Protein 6RY0 (pdb70)

B-factor: mean 13.49, std 7.03, range [4.42, 47.03]

Secondary structure (DSSP, 8-state):
-----SSHHHHHHHHHHHHHHHHTT--TTSTTSPTT--S--GGGTS-S--HHHHHHHHHHHHHHHHHH---TTHHHHHHHHHHTSTTTTSS--GGGGGG-BHHHHHHHHHHHHHHHHTTPPPPPTTS--HHHHHHHHHHHHHSGGG--SGGGS---SBSSTTSTTTTEEEHHHHHHHHHHHHHHHHHH--HHHHHHHHHHHHHHHHTTSB-TTT--B--EEEGGGTT-S-B----HHHHHHHHHHHHHHHHHH--HHHHHHHHHHHHHHHHHHEETTEE--TTTTTSTT---TTGGGHHHHHHHHHHHHHHHSGGGHHHHHHHHHHHHHHHHHT--BTTTT-B--S-TTTTS---GGGGTS-SHHHHHHHHHHHHHTTGGGSPPPP-TTT------TTTT--TTSGGGG-

Sequence (410 aa):
QYYKKIDTKEEEILESARRTLAYDMMMLFYKGNQSGEIPGILPGPPTEHKGDYYWWEGGAMMGTYVDDYWHLTGDPSYNHVIMMEGMMLHQVGPNADYQPPNHTASLGNDDQGFWGMMSAMLAAENKFPNPPDDKPQWLALAQAVWTTQASPERHDGTCNGGLRWQIPPTNAGYNYKNTIANACFFDLLGARLARYTKNNNTYAEWAEEKIFDWLYAVGYIDHETWAVYDGGHVEHNCTDINRRAQFSYNAALLLHGAAFMWNYTEDQKWKKDRVDNLLTGILRDFFKDGVVFEIPCEGRQGACTADMLTFKGYYVHRWMAVVTQIIAPHTKDRILPVVLRTSAEAAVKQCVGPPTGRRCGFYWKSGKFVDPSVDHTSGAGEAMMSVLAAVSSSSLLIEYAEPPATNETGISRGDPNAGMRSRGAAQHF

Foldseek 3Di:
DPQDQPDPVSLLVRLVVLLVVLCVQADCVPPPHNAQDGQDDVVVPRFADDNLVSLVLLLLVLLLCQLRVDCPCLVSSLRRLQRQCDPQNASCNPVRQLQAWLLSSLSSLVSLLSCQQSLRDFDDPVGDTSLARNVQSLVLCVDVVQFDCQLHTAGFGHDDCPHPRSQKRWLSSLLSSLQSLLSNCQFAVDCVSVVSNVVSVVSQVVLCCQPPPQRQGFTTAGSVVSGVVTHRQGFLQSLLSNLLSLLSSCLSPVDVVSVVNNVRSLNNNCVPQQDVLAGHGVVALPDFQGDGPVSLQRLLSSQLSLLLSCVSVVVCVVVGLSSLVSRLVLQQQALQDPDVGRHTDRNSVVSYHDQCVSNPHNCSSRSSSNSSSSSSNSSVVGDHGHHNVPGDIDHDPCNNPDCPRPVVVD

InterPro domains:
  IPR005198 Glycoside hydrolase, family 76 [PF03663] (42-419)
  IPR008928 Six-hairpin glycosidase superfamily [SSF48208] (76-382)
  IPR014480 Mannan endo-1,6-alpha-mannosidase [PIRSF016302] (16-472)
  IPR014480 Mannan endo-1,6-alpha-mannosidase [PTHR12145] (13-472)

Structure (mmCIF, N/CA/C/O backbone):
data_6RY0
#
_entry.id   6RY0
#
_cell.length_a   83.319
_cell.length_b   54.989
_cell.length_c   80.416
_cell.angle_alpha   90.00
_cell.angle_beta   90.27
_cell.angle_gamma   90.00
#
_symmetry.space_group_name_H-M   'C 1 2 1'
#
loop_
_entity.id
_entity.type
_entity.pdbx_description
1 polymer 'Mannan endo-1,6-alpha-mannosidase'
2 non-polymer 'DIMETHYL SULFOXIDE'
3 non-polymer 'CALCIUM ION'
4 non-polymer 'TRIETHYLENE GLYCOL'
5 water water
#
loop_
_atom_site.group_PDB
_atom_site.id
_atom_site.type_symbol
_atom_site.label_atom_id
_atom_site.label_alt_id
_atom_site.label_comp_id
_atom_site.label_asym_id
_atom_site.label_entity_id
_atom_site.label_seq_id
_atom_site.pdbx_PDB_ins_code
_atom_site.Cartn_x
_atom_site.Cartn_y
_atom_site.Cartn_z
_atom_site.occupancy
_atom_site.B_iso_or_equiv
_atom_site.auth_seq_id
_atom_site.auth_comp_id
_atom_site.auth_asym_id
_atom_site.auth_atom_id
_atom_site.pdbx_PDB_model_num
ATOM 1 N N . GLN A 1 26 ? -8.828 8.786 40.502 1.00 22.00 32 GLN A N 1
ATOM 2 C CA . GLN A 1 26 ? -9.600 8.786 39.259 1.00 19.64 32 GLN A CA 1
ATOM 3 C C . GLN A 1 26 ? -8.967 9.775 38.277 1.00 17.34 32 GLN A C 1
ATOM 4 O O . GLN A 1 26 ? -8.402 10.788 38.684 1.00 19.32 32 GLN A O 1
ATOM 17 N N . TYR A 1 27 ? -9.040 9.466 36.990 1.00 14.30 33 TYR A N 1
ATOM 18 C CA . TYR A 1 27 ? -8.457 10.285 35.944 1.00 12.78 33 TYR A CA 1
ATOM 19 C C . TYR A 1 27 ? -9.481 11.291 35.406 1.00 12.11 33 TYR A C 1
ATOM 20 O O . TYR A 1 27 ? -9.237 12.496 35.353 1.00 15.23 33 TYR A O 1
ATOM 38 N N . TYR A 1 28 ? -10.633 10.797 34.983 1.00 10.94 34 TYR A N 1
ATOM 39 C CA . TYR A 1 28 ? -11.660 11.614 34.368 1.00 11.19 34 TYR A CA 1
ATOM 40 C C . TYR A 1 28 ? -12.480 12.372 35.398 1.00 13.11 34 TYR A C 1
ATOM 41 O O . TYR A 1 28 ? -12.801 11.821 36.451 1.00 16.87 34 TYR A O 1
ATOM 59 N N . LYS A 1 29 ? -12.797 13.615 35.075 1.00 11.19 35 LYS A N 1
ATOM 60 C CA A LYS A 1 29 ? -13.678 14.448 35.864 0.44 11.93 35 LYS A CA 1
ATOM 61 C CA B LYS A 1 29 ? -13.687 14.454 35.857 0.56 11.72 35 LYS A CA 1
ATOM 62 C C . LYS A 1 29 ? -14.999 14.621 35.111 1.00 11.08 35 LYS A C 1
ATOM 63 O O . LYS A 1 29 ? -15.013 14.812 33.891 1.00 11.35 35 LYS A O 1
ATOM 100 N N . ILE A 1 30 ? -16.104 14.596 35.848 1.00 11.22 36 ILE A N 1
ATOM 101 C CA . ILE A 1 30 ? -17.416 14.685 35.218 1.00 10.72 36 ILE A CA 1
ATOM 102 C C . ILE A 1 30 ? -18.373 15.565 36.035 1.00 12.34 36 ILE A C 1
ATOM 103 O O . ILE A 1 30 ? -19.586 15.320 36.059 1.00 12.68 36 ILE A O 1
ATOM 119 N N . ASP A 1 31 ? -17.866 16.600 36.706 1.00 13.37 37 ASP A N 1
ATOM 120 C CA . ASP A 1 31 ? -18.708 17.410 37.601 1.00 14.92 37 ASP A CA 1
ATOM 121 C C . ASP A 1 31 ? -19.133 18.738 37.024 1.00 16.22 37 ASP A C 1
ATOM 122 O O . ASP A 1 31 ? -19.759 19.544 37.708 1.00 18.58 37 ASP A O 1
ATOM 131 N N . THR A 1 32 ? -18.788 19.066 35.818 1.00 16.08 38 THR A N 1
ATOM 132 C CA . THR A 1 32 ? -19.400 20.199 35.162 1.00 16.87 38 THR A CA 1
ATOM 133 C C . THR A 1 32 ? -19.575 19.799 33.714 1.00 15.68 38 THR A C 1
ATOM 134 O O . THR A 1 32 ? -18.980 18.807 33.269 1.00 13.60 38 THR A O 1
ATOM 145 N N . LYS A 1 33 ? -20.330 20.609 32.975 1.00 15.48 39 LYS A N 1
ATOM 146 C CA . LYS A 1 33 ? -20.515 20.381 31.565 1.00 15.35 39 LYS A CA 1
ATOM 147 C C . LYS A 1 33 ? -19.184 20.363 30.876 1.00 14.46 39 LYS A C 1
ATOM 148 O O . LYS A 1 33 ? -18.908 19.474 30.080 1.00 13.75 39 LYS A O 1
ATOM 167 N N . GLU A 1 34 ? -18.327 21.318 31.177 1.00 15.29 40 GLU A N 1
ATOM 168 C CA A GLU A 1 34 ? -17.009 21.414 30.591 0.50 15.29 40 GLU A CA 1
ATOM 169 C CA B GLU A 1 34 ? -17.046 21.337 30.475 0.50 14.75 40 GLU A CA 1
ATOM 170 C C . GLU A 1 34 ? -16.147 20.174 30.878 1.00 13.45 40 GLU A C 1
ATOM 171 O O . GLU A 1 34 ? -15.422 19.660 30.040 1.00 12.98 40 GLU A O 1
ATOM 194 N N . GLU A 1 35 ? -16.189 19.702 32.123 1.00 11.56 41 GLU A N 1
ATOM 195 C CA . GLU A 1 35 ? -15.411 18.508 32.490 1.00 10.78 41 GLU A CA 1
ATOM 196 C C . GLU A 1 35 ? -15.929 17.295 31.725 1.00 9.65 41 GLU A C 1
ATOM 197 O O . GLU A 1 35 ? -15.161 16.474 31.255 1.00 9.69 41 GLU A O 1
ATOM 209 N N . ILE A 1 36 ? -17.244 17.147 31.653 1.00 9.46 42 ILE A N 1
ATOM 210 C CA . ILE A 1 36 ? -17.835 16.029 30.907 1.00 9.28 42 ILE A CA 1
ATOM 211 C C . ILE A 1 36 ? -17.430 16.097 29.453 1.00 8.75 42 ILE A C 1
ATOM 212 O O . ILE A 1 36 ? -17.072 15.078 28.850 1.00 8.71 42 IL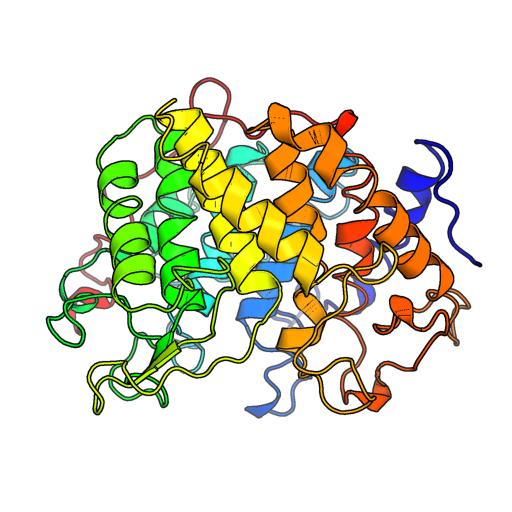E A O 1
ATOM 228 N N . LEU A 1 37 ? -17.482 17.280 28.845 1.00 9.48 43 LEU A N 1
ATOM 229 C CA . LEU A 1 37 ? -17.059 17.419 27.450 1.00 9.95 43 LEU A CA 1
ATOM 230 C C . LEU A 1 37 ? -15.625 17.010 27.251 1.00 9.25 43 LEU A C 1
ATOM 231 O O . LEU A 1 37 ? -15.317 16.318 26.282 1.00 9.54 43 LEU A O 1
ATOM 247 N N . GLU A 1 38 ? -14.743 17.434 28.158 0.90 8.91 44 GLU A N 1
ATOM 248 C CA . GLU A 1 38 ? -13.346 17.058 28.027 0.90 9.64 44 GLU A CA 1
ATOM 249 C C . GLU A 1 38 ? -13.150 15.560 28.208 0.90 9.17 44 GLU A C 1
ATOM 250 O O . GLU A 1 38 ? -12.395 14.932 27.458 0.90 9.16 44 GLU A O 1
ATOM 262 N N . SER A 1 39 ? -13.776 14.984 29.233 1.00 9.16 45 SER A N 1
ATOM 263 C CA . SER A 1 39 ? -13.669 13.545 29.433 1.00 8.40 45 SER A CA 1
ATOM 264 C C . SER A 1 39 ? -14.189 12.780 28.214 1.00 7.91 45 SER A C 1
ATOM 265 O O . SER A 1 39 ? -13.559 11.834 27.748 1.00 7.75 45 SER A O 1
ATOM 273 N N . ALA A 1 40 ? -15.341 13.194 27.696 1.00 7.89 46 ALA A N 1
ATOM 274 C CA . ALA A 1 40 ? -15.893 12.533 26.515 1.00 7.97 46 ALA A CA 1
ATOM 275 C C . ALA A 1 40 ? -14.960 12.652 25.320 1.00 7.71 46 ALA A C 1
ATOM 276 O O . ALA A 1 40 ? -14.813 11.689 24.566 1.00 7.84 46 ALA A O 1
ATOM 283 N N . ARG A 1 41 ? -14.326 13.805 25.134 1.00 8.48 47 ARG A N 1
ATOM 284 C CA A ARG A 1 41 ? -13.361 14.011 24.032 0.41 8.98 47 ARG A CA 1
ATOM 285 C CA B ARG A 1 41 ? -13.423 13.944 24.009 0.59 8.03 47 ARG A CA 1
ATOM 286 C C . ARG A 1 41 ? -12.233 13.005 24.134 1.00 7.92 47 ARG A C 1
ATOM 287 O O . ARG A 1 41 ? -11.808 12.392 23.146 1.00 8.32 47 ARG A O 1
ATOM 328 N N . THR A 1 42 ? -11.705 12.856 25.339 1.00 8.12 48 THR A N 1
ATOM 329 C CA . THR A 1 42 ? -10.584 11.942 25.533 1.00 8.29 48 THR A CA 1
ATOM 330 C C . THR A 1 42 ? -11.007 10.498 25.386 1.00 7.59 48 THR A C 1
ATOM 331 O O . THR A 1 42 ? -10.283 9.686 24.783 1.00 7.92 48 THR A O 1
ATOM 342 N N . LEU A 1 43 ? -12.195 10.166 25.877 1.00 7.23 49 LEU A N 1
ATOM 343 C CA . LEU A 1 43 ? -12.728 8.819 25.699 1.00 7.24 49 LEU A CA 1
ATOM 344 C C . LEU A 1 43 ? -12.978 8.535 24.213 1.00 7.09 49 LEU A C 1
ATOM 345 O O . LEU A 1 43 ? -12.785 7.394 23.742 1.00 7.36 49 LEU A O 1
ATOM 361 N N . ALA A 1 44 ? -13.406 9.535 23.453 1.00 7.21 50 ALA A N 1
ATOM 362 C CA . ALA A 1 44 ? -13.624 9.367 22.026 1.00 7.36 50 ALA A CA 1
ATOM 363 C C . ALA A 1 44 ? -12.295 9.085 21.321 1.00 7.16 50 ALA A C 1
ATOM 364 O O . ALA A 1 44 ? -12.233 8.295 20.373 1.00 7.59 50 ALA A O 1
ATOM 371 N N . TYR A 1 45 ? -11.234 9.752 21.751 1.00 7.57 51 TYR A N 1
ATOM 372 C CA . TYR A 1 45 ? -9.887 9.502 21.233 1.00 7.68 51 TYR A CA 1
ATOM 373 C C . TYR A 1 45 ? -9.455 8.072 21.551 1.00 7.09 51 TYR A C 1
ATOM 374 O O . TYR A 1 45 ? -8.996 7.355 20.666 1.00 7.70 51 TYR A O 1
ATOM 392 N N . ASP A 1 46 ? -9.563 7.653 22.809 1.00 7.38 52 ASP A N 1
ATOM 393 C CA . ASP A 1 46 ? -9.107 6.322 23.175 1.00 7.75 52 ASP A CA 1
ATOM 394 C C . ASP A 1 46 ? -9.893 5.235 22.478 1.00 7.64 52 ASP A C 1
ATOM 395 O O . ASP A 1 46 ? -9.314 4.223 22.095 1.00 8.60 52 ASP A O 1
ATOM 404 N N . MET A 1 47 ? -11.190 5.406 22.267 1.00 7.44 53 MET A N 1
ATOM 405 C CA A MET A 1 47 ? -11.953 4.407 21.537 0.81 7.98 53 MET A CA 1
ATOM 406 C CA B MET A 1 47 ? -11.948 4.392 21.537 0.19 7.79 53 MET A CA 1
ATOM 407 C C . MET A 1 47 ? -11.490 4.361 20.067 1.00 7.49 53 MET A C 1
ATOM 408 O O . MET A 1 47 ? -11.372 3.295 19.478 1.00 8.58 53 MET A O 1
ATOM 435 N N . MET A 1 48 ? -11.210 5.517 19.488 1.00 7.53 54 MET A N 1
ATOM 436 C CA . MET A 1 48 ? -10.836 5.574 18.084 1.00 8.01 54 MET A CA 1
ATOM 437 C C . MET A 1 48 ? -9.490 4.896 17.852 1.00 8.57 54 MET A C 1
ATOM 438 O O . MET A 1 48 ? -9.255 4.414 16.751 1.00 8.94 54 MET A O 1
ATOM 452 N N . LEU A 1 49 ? -8.618 4.812 18.863 1.00 8.50 55 LEU A N 1
ATOM 453 C CA . LEU A 1 49 ? -7.347 4.118 18.703 1.00 8.82 55 LEU A CA 1
ATOM 454 C C . LEU A 1 49 ? -7.551 2.644 18.309 1.00 9.66 55 LEU A C 1
ATOM 455 O O . LEU A 1 49 ? -6.671 2.036 17.696 1.00 11.37 55 LEU A O 1
ATOM 471 N N . PHE A 1 50 ? -8.680 2.034 18.695 1.00 8.87 56 PHE A N 1
ATOM 472 C CA . PHE A 1 50 ? -8.923 0.648 18.317 1.00 9.19 56 PHE A CA 1
ATOM 473 C C . PHE A 1 50 ? -9.226 0.486 16.831 1.00 9.28 56 PHE A C 1
ATOM 474 O O . PHE A 1 50 ? -9.102 -0.612 16.291 1.00 10.38 56 PHE A O 1
ATOM 491 N N . TYR A 1 51 ? -9.728 1.538 16.219 1.00 8.96 57 TYR A N 1
ATOM 492 C CA . TYR A 1 51 ? -10.285 1.517 14.877 1.00 9.68 57 TYR A CA 1
ATOM 493 C C . TYR A 1 51 ? -9.212 1.874 13.855 1.00 10.24 57 TYR A C 1
ATOM 494 O O . TYR A 1 51 ? -8.580 2.908 13.966 1.00 12.54 57 TYR A O 1
ATOM 512 N N . LYS A 1 52 ? -9.033 1.004 12.861 1.00 10.18 58 LYS A N 1
ATOM 513 C CA . LYS A 1 52 ? -8.032 1.179 11.824 1.00 11.88 58 LYS A CA 1
ATOM 514 C C . LYS A 1 52 ? -8.656 1.404 10.457 1.00 10.95 58 LYS A C 1
ATOM 515 O O . LYS A 1 52 ? -7.925 1.549 9.480 1.00 11.96 58 LYS A O 1
ATOM 534 N N . GLY A 1 53 ? -9.979 1.432 10.356 1.00 10.56 59 GLY A N 1
ATOM 535 C CA . GLY A 1 53 ? -10.626 1.356 9.061 1.00 11.36 59 GLY A CA 1
ATOM 536 C C . GLY A 1 53 ? -10.452 2.507 8.142 1.00 12.73 59 GLY A C 1
ATOM 537 O O . GLY A 1 53 ? -10.736 2.393 6.947 1.00 14.49 59 GLY A O 1
ATOM 541 N N . ASN A 1 54 ? -10.044 3.638 8.677 1.00 13.85 60 ASN A N 1
ATOM 542 C CA . ASN A 1 54 ? -9.770 4.818 7.869 1.00 16.02 60 ASN A CA 1
ATOM 543 C C . ASN A 1 54 ? -8.353 4.861 7.344 1.00 17.34 60 ASN A C 1
ATOM 544 O O . ASN A 1 54 ? -8.014 5.796 6.633 1.00 19.62 60 ASN A O 1
ATOM 555 N N . GLN A 1 55 ? -7.520 3.887 7.711 1.00 17.40 61 GLN A N 1
ATOM 556 C CA . GLN A 1 55 ? -6.130 3.876 7.274 1.00 19.32 61 GLN A CA 1
ATOM 557 C C . GLN A 1 55 ? -5.990 3.152 5.955 1.00 20.89 61 GLN A C 1
ATOM 558 O O . GLN A 1 55 ? -6.783 2.280 5.612 1.00 20.60 61 GLN A O 1
ATOM 572 N N . SER A 1 56 ? -4.951 3.528 5.221 0.84 23.06 62 SER A N 1
ATOM 573 C CA . SER A 1 56 ? -4.726 2.976 3.901 0.84 25.45 62 SER A CA 1
ATOM 574 C C . SER A 1 56 ? -4.654 1.461 3.995 0.84 25.32 62 SER A C 1
ATOM 575 O O . SER A 1 56 ? -4.027 0.908 4.887 0.84 25.59 62 SER A O 1
ATOM 583 N N . GLY A 1 57 ? -5.363 0.793 3.099 1.00 25.75 63 GLY A N 1
ATOM 584 C CA . GLY A 1 57 ? -5.341 -0.654 3.058 1.00 25.21 63 GLY A CA 1
ATOM 585 C C . GLY A 1 57 ? -6.312 -1.362 3.991 1.00 23.60 63 GLY A C 1
ATOM 586 O O . GLY A 1 57 ? -6.444 -2.576 3.900 1.00 24.96 63 GLY A O 1
ATOM 590 N N . GLU A 1 58 ? -7.007 -0.624 4.854 1.00 19.73 64 GLU A N 1
ATOM 591 C CA . GLU A 1 58 ? -7.934 -1.231 5.806 1.00 16.88 64 GLU A CA 1
ATOM 592 C C . GLU A 1 58 ? -9.374 -1.035 5.334 1.00 15.70 64 GLU A C 1
ATOM 593 O O . GLU A 1 58 ? -9.632 -0.304 4.385 1.00 17.64 64 GLU A O 1
ATOM 605 N N . ILE A 1 59 ? -10.304 -1.692 6.013 1.00 14.15 65 ILE A N 1
ATOM 606 C CA . ILE A 1 59 ? -11.700 -1.692 5.631 1.00 13.10 65 ILE A CA 1
ATOM 607 C C . ILE A 1 59 ? -12.514 -0.738 6.509 1.00 11.24 65 ILE A C 1
ATOM 608 O O . ILE A 1 59 ? -12.637 -0.944 7.706 1.00 11.34 65 ILE A O 1
ATOM 624 N N . PRO A 1 60 ? -13.091 0.304 5.914 1.00 10.62 66 PRO A N 1
ATOM 625 C CA . PRO A 1 60 ? -13.903 1.194 6.741 1.00 9.85 66 PRO A CA 1
ATOM 626 C C . PRO A 1 60 ? -15.114 0.512 7.349 1.00 9.29 66 PRO A C 1
ATOM 627 O O . PRO A 1 60 ? -15.762 -0.309 6.714 1.00 10.06 66 PRO A O 1
ATOM 638 N N . GLY A 1 61 ? -15.439 0.929 8.560 1.00 8.47 67 GLY A N 1
ATOM 639 C CA . GLY A 1 61 ? -16.677 0.556 9.203 1.00 8.59 67 GLY A CA 1
ATOM 640 C C . GLY A 1 61 ? -16.593 -0.622 10.151 1.00 8.83 67 GLY A C 1
ATOM 641 O O . GLY A 1 61 ? -17.582 -0.907 10.812 1.00 10.87 67 GLY A O 1
ATOM 645 N N . ILE A 1 62 ? -15.458 -1.304 10.219 1.00 8.82 68 ILE A N 1
ATOM 646 C CA . ILE A 1 62 ? -15.304 -2.416 11.130 1.00 8.89 68 ILE A CA 1
ATOM 647 C C . ILE A 1 62 ? -14.161 -2.186 12.092 1.00 9.28 68 ILE A C 1
ATOM 648 O O . ILE A 1 62 ? -13.176 -1.509 11.780 1.00 11.85 68 ILE A O 1
ATOM 664 N N . LEU A 1 63 ? -14.321 -2.757 13.272 1.00 9.08 69 LEU A N 1
ATOM 665 C CA . LEU A 1 63 ? -13.236 -2.916 14.223 1.00 8.98 69 LEU A CA 1
ATOM 666 C C . LEU A 1 63 ? -12.409 -4.141 13.804 1.00 9.30 69 LEU A C 1
ATOM 667 O O . LEU A 1 63 ? -12.8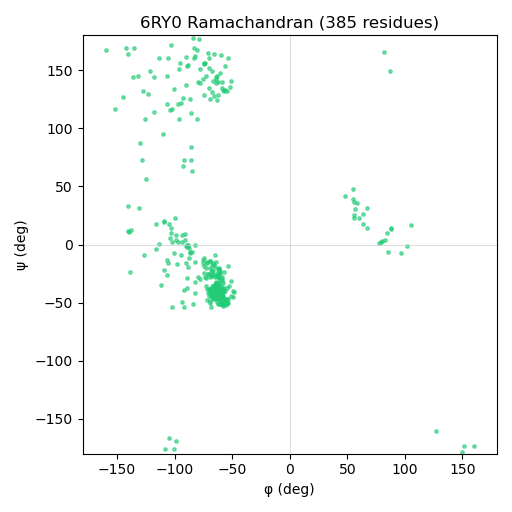25 -4.935 12.970 1.00 10.56 69 LEU A O 1
ATOM 683 N N . PRO A 1 64 ? -11.225 -4.322 14.388 1.00 10.08 70 PRO A N 1
ATOM 684 C CA . PRO A 1 64 ? -10.400 -5.460 13.995 1.00 10.60 70 PRO A CA 1
ATOM 685 C C . PRO A 1 64 ? -11.128 -6.799 14.191 1.00 10.38 70 PRO A C 1
ATOM 686 O O . PRO A 1 64 ? -11.686 -7.064 15.265 1.00 10.15 70 PRO A O 1
ATOM 697 N N . GLY A 1 65 ? -11.061 -7.648 13.172 1.00 10.90 71 GLY A N 1
ATOM 698 C CA . GLY A 1 65 ? -11.770 -8.897 13.210 1.00 11.61 71 GLY A CA 1
ATOM 699 C C . GLY A 1 65 ? -12.131 -9.331 11.822 1.00 12.11 71 GLY A C 1
ATOM 700 O O . GLY A 1 65 ? -11.746 -8.684 10.853 1.00 13.73 71 GLY A O 1
ATOM 704 N N . PRO A 1 66 ? -12.908 -10.401 11.710 1.00 12.04 72 PRO A N 1
ATOM 705 C CA . PRO A 1 66 ? -13.513 -11.157 12.813 1.00 12.29 72 PRO A CA 1
ATOM 706 C C . PRO A 1 66 ? -12.545 -12.159 13.437 1.00 12.27 72 PRO A C 1
ATOM 707 O O . PRO A 1 66 ? -11.543 -12.545 12.817 1.00 12.70 72 PRO A O 1
ATOM 718 N N . PRO A 1 67 ? -12.867 -12.610 14.656 1.00 12.23 73 PRO A N 1
ATOM 719 C CA . PRO A 1 67 ? -11.948 -13.544 15.321 1.00 13.82 73 PRO A CA 1
ATOM 720 C C . PRO A 1 67 ? -11.864 -14.897 14.634 1.00 15.18 73 PRO A C 1
ATOM 721 O O . PRO A 1 67 ? -10.856 -15.587 14.772 1.00 16.00 73 PRO A O 1
ATOM 732 N N . THR A 1 68 ? -12.878 -15.243 13.853 1.00 16.25 74 THR A N 1
ATOM 733 C CA . THR A 1 68 ? -12.874 -16.451 13.041 1.00 18.17 74 THR A CA 1
ATOM 734 C C . THR A 1 68 ? -11.762 -16.452 12.006 1.00 17.92 74 THR A C 1
ATOM 735 O O . THR A 1 68 ? -11.325 -17.523 11.591 1.00 19.89 74 THR A O 1
ATOM 746 N N . GLU A 1 69 ? -11.297 -15.274 11.605 1.00 16.35 75 GLU A N 1
ATOM 747 C CA . GLU A 1 69 ? -10.190 -15.127 10.664 1.00 15.53 75 GLU A CA 1
ATOM 748 C C . GLU A 1 69 ? -8.889 -14.715 11.368 1.00 14.92 75 GLU A C 1
ATOM 749 O O . GLU A 1 69 ? -7.883 -14.409 10.726 1.00 15.94 75 GLU A O 1
ATOM 761 N N . HIS A 1 70 ? -8.917 -14.669 12.700 1.00 13.97 76 HIS A N 1
ATOM 762 C CA . HIS A 1 70 ? -7.732 -14.244 13.466 1.00 13.82 76 HIS A CA 1
ATOM 763 C C . HIS A 1 70 ? -7.219 -12.872 13.068 1.00 14.39 76 HIS A C 1
ATOM 764 O O . HIS A 1 70 ? -6.022 -12.596 13.123 1.00 16.16 76 HIS A O 1
ATOM 778 N N . LYS A 1 71 ? -8.168 -11.991 12.751 0.87 12.56 77 LYS A N 1
ATOM 779 C CA . LYS A 1 71 ? -7.862 -10.615 12.390 0.87 13.76 77 LYS A CA 1
ATOM 780 C C . LYS A 1 71 ? -8.084 -9.657 13.540 0.87 13.37 77 LYS A C 1
ATOM 781 O O . LYS A 1 71 ? -7.769 -8.470 13.398 0.87 15.45 77 LYS A O 1
ATOM 800 N N . GLY A 1 72 ? -8.658 -10.146 14.645 1.00 13.27 78 GLY A N 1
ATOM 801 C CA . GLY A 1 72 ? -8.995 -9.304 15.768 1.00 12.39 78 GLY A CA 1
ATOM 802 C C . GLY A 1 72 ? -10.205 -9.859 16.483 1.00 11.38 78 GLY A C 1
ATOM 803 O O . GLY A 1 72 ? -10.739 -10.898 16.119 1.00 12.68 78 GLY A O 1
ATOM 807 N N . ASP A 1 73 ? -10.637 -9.167 17.514 1.00 9.94 79 ASP A N 1
ATOM 808 C CA . ASP A 1 73 ? -11.592 -9.714 18.481 1.00 9.65 79 ASP A CA 1
ATOM 809 C C . ASP A 1 73 ? -13.053 -9.522 18.118 1.00 9.30 79 ASP A C 1
ATOM 810 O O . ASP A 1 73 ? -13.919 -10.101 18.777 1.00 11.04 79 ASP A O 1
ATOM 819 N N . TYR A 1 74 ? -13.359 -8.696 17.121 1.00 8.95 80 TYR A N 1
ATOM 820 C CA . TYR A 1 74 ? -14.696 -8.117 16.990 1.00 8.52 80 TYR A CA 1
ATOM 821 C C . TYR A 1 74 ? -15.390 -8.506 15.733 1.00 8.23 80 TYR A C 1
ATOM 822 O O . TYR A 1 74 ? -14.771 -8.633 14.671 1.00 9.43 80 TYR A O 1
ATOM 840 N N . TYR A 1 75 ? -16.695 -8.682 15.826 1.00 8.60 81 TYR A N 1
ATOM 841 C CA . TYR A 1 75 ? -17.542 -8.999 14.679 1.00 9.30 81 TYR A CA 1
ATOM 842 C C . TYR A 1 75 ? -18.089 -7.735 14.004 1.00 8.39 81 TYR A C 1
ATOM 843 O O . TYR A 1 75 ? -18.144 -6.660 14.623 1.00 8.01 81 TYR A O 1
ATOM 861 N N . TRP A 1 76 ? -18.527 -7.893 12.765 1.00 8.78 82 TRP A N 1
ATOM 862 C CA . TRP A 1 76 ? -19.030 -6.812 11.910 1.00 8.48 82 TRP A CA 1
ATOM 863 C C . TRP A 1 76 ? -20.057 -5.928 12.589 1.00 7.60 82 TRP A C 1
ATOM 864 O O . TRP A 1 76 ? -19.991 -4.695 12.478 1.00 8.69 82 TRP A O 1
ATOM 885 N N . TRP A 1 77 ? -21.029 -6.506 13.292 1.00 7.58 83 TRP A N 1
ATOM 886 C CA . TRP A 1 77 ? -22.073 -5.678 13.866 1.00 7.63 83 TRP A CA 1
ATOM 887 C C . TRP A 1 77 ? -21.518 -4.691 14.871 1.00 7.70 83 TRP A C 1
ATOM 888 O O . TRP A 1 77 ? -22.119 -3.624 15.068 1.00 8.21 83 TRP A O 1
ATOM 909 N N . GLU A 1 78 ? -20.401 -5.019 15.529 1.00 7.21 84 GLU A N 1
ATOM 910 C CA . GLU A 1 78 ? -19.846 -4.118 16.542 1.00 7.16 84 GLU A CA 1
ATOM 911 C C . GLU A 1 78 ? -19.252 -2.870 15.893 1.00 6.78 84 GLU A C 1
ATOM 912 O O . GLU A 1 78 ? -19.187 -1.822 16.514 1.00 7.50 84 GLU A O 1
ATOM 924 N N . GLY A 1 79 ? -18.843 -2.990 14.631 1.00 7.17 85 GLY A N 1
ATOM 925 C CA . GLY A 1 79 ? -18.494 -1.807 13.883 1.00 7.92 85 GLY A CA 1
ATOM 926 C C . GLY A 1 79 ? -19.691 -0.889 13.721 1.00 7.11 85 GLY A C 1
ATOM 927 O O . GLY A 1 79 ? -19.590 0.327 13.880 1.00 7.68 85 GLY A O 1
ATOM 931 N N . GLY A 1 80 ? -20.845 -1.464 13.408 1.00 7.19 86 GLY A N 1
ATOM 932 C CA . GLY A 1 80 ? -22.057 -0.684 13.307 1.00 7.87 86 GLY A CA 1
ATOM 933 C C . GLY A 1 80 ? -22.438 -0.019 14.621 1.00 7.14 86 GLY A C 1
ATOM 934 O O . GLY A 1 80 ? -22.879 1.142 14.661 1.00 7.69 86 GLY A O 1
ATOM 938 N N . ALA A 1 81 ? -22.266 -0.742 15.719 1.00 6.82 87 ALA A N 1
ATOM 939 C CA . ALA A 1 81 ? -22.486 -0.171 17.036 1.00 7.56 87 ALA A CA 1
ATOM 940 C C . ALA A 1 81 ? -21.536 0.984 17.296 1.00 6.93 87 ALA A C 1
ATOM 941 O O . ALA A 1 81 ? -21.949 2.026 17.855 1.00 7.26 87 ALA A O 1
ATOM 948 N N . MET A 1 82 ? -20.279 0.835 16.933 1.00 7.04 88 MET A N 1
ATOM 949 C CA . MET A 1 82 ? -19.319 1.933 17.077 1.00 6.75 88 MET A CA 1
ATOM 950 C C . MET A 1 82 ? -19.767 3.147 16.275 1.00 6.64 88 MET A C 1
ATOM 951 O O . MET A 1 82 ? -19.719 4.278 16.766 1.00 6.54 88 MET A O 1
ATOM 965 N N . MET A 1 83 ? -20.184 2.948 15.022 1.00 6.68 89 MET A N 1
ATOM 966 C CA . MET A 1 83 ? -20.598 4.081 14.215 1.00 6.70 89 MET A CA 1
ATOM 967 C C . MET A 1 83 ? -21.696 4.847 14.922 1.00 6.70 89 MET A C 1
ATOM 968 O O . MET A 1 83 ? -21.672 6.069 15.023 1.00 7.04 89 MET A O 1
ATOM 982 N N . GLY A 1 84 ? -22.713 4.130 15.395 1.00 6.55 90 GLY A N 1
ATOM 983 C CA . GLY A 1 84 ? -23.808 4.801 16.069 1.00 6.93 90 GLY A CA 1
ATOM 984 C C . GLY A 1 84 ? -23.366 5.523 17.333 1.00 6.40 90 GLY A C 1
ATOM 985 O O . GLY A 1 84 ? -23.842 6.614 17.642 1.00 6.64 90 GLY A O 1
ATOM 989 N N . THR A 1 85 ? -22.439 4.928 18.074 1.00 6.44 91 THR A N 1
ATOM 990 C CA . THR A 1 85 ? -21.904 5.575 19.270 1.00 6.41 91 THR A CA 1
ATOM 991 C C . THR A 1 85 ? -21.320 6.952 18.933 1.00 6.54 91 THR A C 1
ATOM 992 O O . THR A 1 85 ? -21.503 7.913 19.681 1.00 6.63 91 THR A O 1
ATOM 1003 N N . TYR A 1 86 ? -20.628 7.058 17.794 1.00 6.39 92 TYR A N 1
ATOM 1004 C CA . TYR A 1 86 ? -20.042 8.301 17.379 1.00 6.40 92 TYR A CA 1
ATOM 1005 C C . TYR A 1 86 ? -21.033 9.294 16.768 1.00 6.60 92 TYR A C 1
ATOM 1006 O O . TYR A 1 86 ? -20.841 10.504 16.892 1.00 6.93 92 TYR A O 1
ATOM 1024 N N . VAL A 1 87 ? -22.081 8.804 16.130 1.00 6.49 93 VAL A N 1
ATOM 1025 C CA . VAL A 1 87 ? -23.178 9.686 15.735 1.00 7.01 93 VAL A CA 1
ATOM 1026 C C . VAL A 1 87 ? -23.791 10.342 16.971 1.00 6.91 93 VAL A C 1
ATOM 1027 O O . VAL A 1 87 ? -24.049 11.554 17.002 1.00 7.69 93 VAL A O 1
ATOM 1040 N N . ASP A 1 88 ? -24.003 9.544 18.017 1.00 6.76 94 ASP A N 1
ATOM 1041 C CA A ASP A 1 88 ? -24.483 10.084 19.294 0.66 6.68 94 ASP A CA 1
ATOM 1042 C CA B ASP A 1 88 ? -24.486 10.096 19.271 0.34 6.84 94 ASP A CA 1
ATOM 1043 C C . ASP A 1 88 ? -23.455 11.025 19.930 1.00 6.94 94 ASP A C 1
ATOM 1044 O O . ASP A 1 88 ? -23.825 12.074 20.452 1.00 7.40 94 ASP A O 1
ATOM 1061 N N . TYR A 1 89 ? -22.181 10.649 19.905 1.00 6.84 95 TYR A N 1
ATOM 1062 C CA . TYR A 1 89 ? -21.126 11.495 20.483 1.00 7.34 95 TYR A CA 1
ATOM 1063 C C . TYR A 1 89 ? -21.182 12.903 19.910 1.00 7.76 95 TYR A C 1
ATOM 1064 O O . TYR A 1 89 ? -21.165 13.890 20.663 1.00 8.23 95 TYR A O 1
ATOM 1082 N N . TRP A 1 90 ? -21.236 13.025 18.587 1.00 7.78 96 TRP A N 1
ATOM 1083 C CA . TRP A 1 90 ? -21.306 14.341 17.976 1.00 8.58 96 TRP A CA 1
ATOM 1084 C C . TRP A 1 90 ? -22.586 15.069 18.377 1.00 7.97 96 TRP A C 1
ATOM 1085 O O . TRP A 1 90 ? -22.566 16.267 18.658 1.00 8.99 96 TRP A O 1
ATOM 1106 N N . HIS A 1 91 ? -23.713 14.364 18.368 1.00 7.75 97 HIS A N 1
ATOM 1107 C CA . HIS A 1 91 ? -24.987 14.949 18.754 1.00 7.90 97 HIS A CA 1
ATOM 1108 C C . HIS A 1 91 ? -24.960 15.520 20.172 1.00 8.11 97 HIS A C 1
ATOM 1109 O O . HIS A 1 91 ? -25.584 16.531 20.454 1.00 9.20 97 HIS A O 1
ATOM 1123 N N . LEU A 1 92 ? -24.311 14.799 21.083 1.00 8.04 98 LEU A N 1
ATOM 1124 C CA . LEU A 1 92 ? -24.301 15.119 22.503 1.00 8.14 98 LEU A CA 1
ATOM 1125 C C . LEU A 1 92 ? -23.273 16.189 22.852 1.00 9.09 98 LEU A C 1
ATOM 1126 O O . LEU A 1 92 ? -23.452 16.951 23.788 1.00 10.16 98 LEU A O 1
ATOM 1142 N N . THR A 1 93 ? -22.147 16.218 22.129 1.00 9.34 99 THR A N 1
ATOM 1143 C CA . THR A 1 93 ? -21.028 17.086 22.473 1.00 9.89 99 THR A CA 1
ATOM 1144 C C . THR A 1 93 ? -20.806 18.259 21.528 1.00 10.97 99 THR A C 1
ATOM 1145 O O . THR A 1 93 ? -20.183 19.227 21.909 1.00 12.54 99 THR A O 1
ATOM 1156 N N . GLY A 1 94 ? -21.299 18.157 20.304 1.00 10.85 100 GLY A N 1
ATOM 1157 C CA . GLY A 1 94 ? -21.005 19.128 19.286 1.00 11.59 100 GLY A CA 1
ATOM 1158 C C . GLY A 1 94 ? -19.654 18.982 18.619 1.00 12.28 100 GLY A C 1
ATOM 1159 O O . GLY A 1 94 ? -19.309 19.786 17.776 1.00 14.77 100 GLY A O 1
ATOM 1163 N N . ASP A 1 95 ? -18.893 17.969 18.992 1.00 11.09 101 ASP A N 1
ATOM 1164 C CA . ASP A 1 95 ? -17.555 17.760 18.428 1.00 11.01 101 ASP A CA 1
ATOM 1165 C C . ASP A 1 95 ? -17.678 16.962 17.137 1.00 10.83 101 ASP A C 1
ATOM 1166 O O . ASP A 1 95 ? -18.035 15.785 17.210 1.00 10.28 101 ASP A O 1
ATOM 1175 N N . PRO A 1 96 ? -17.361 17.571 15.974 1.00 10.95 102 PRO A N 1
ATOM 1176 C CA . PRO A 1 96 ? -17.526 16.884 14.685 1.00 11.88 102 PRO A CA 1
ATOM 1177 C C . PRO A 1 96 ? -16.250 16.191 14.219 1.00 11.32 102 PRO A C 1
ATOM 1178 O O . PRO A 1 96 ? -16.215 15.764 13.081 1.00 12.13 102 PRO A O 1
ATOM 1189 N N . SER A 1 97 ? -15.219 16.127 15.070 1.00 11.30 103 SER A N 1
ATOM 1190 C CA . SER A 1 97 ? -13.900 15.641 14.654 1.00 12.22 103 SER A CA 1
ATOM 1191 C C . SER A 1 97 ? -13.902 14.324 13.904 1.00 11.96 103 SER A C 1
ATOM 1192 O O . SER A 1 97 ? -13.109 14.132 12.987 1.00 13.63 103 SER A O 1
ATOM 1200 N N . TYR A 1 98 ? -14.741 13.381 14.330 1.00 10.14 104 TYR A N 1
ATOM 1201 C CA . TYR A 1 98 ? -14.769 12.047 13.749 1.00 10.15 104 TYR A CA 1
ATOM 1202 C C . TYR A 1 98 ? -15.853 11.856 12.698 1.00 9.95 104 TYR A C 1
ATOM 1203 O O . TYR A 1 98 ? -15.980 10.760 12.161 1.00 10.27 104 TYR A O 1
ATOM 1221 N N . ASN A 1 99 ? -16.616 12.895 12.387 1.00 9.83 105 ASN A N 1
ATOM 1222 C CA . ASN A 1 99 ? -17.771 12.717 11.504 1.00 9.96 105 ASN A CA 1
ATOM 1223 C C . ASN A 1 99 ? -17.398 12.147 10.135 1.00 10.24 105 ASN A C 1
ATOM 1224 O O . ASN A 1 99 ? -18.115 11.297 9.605 1.00 10.91 105 ASN A O 1
ATOM 1235 N N . HIS A 1 100 ? -16.294 12.587 9.551 0.89 10.39 106 HIS A N 1
ATOM 1236 C CA . HIS A 1 100 ? -15.899 12.086 8.232 0.89 10.86 106 HIS A CA 1
ATOM 1237 C C . HIS A 1 100 ? -15.578 10.602 8.271 0.89 10.07 106 HIS A C 1
ATOM 1238 O O . HIS A 1 100 ? -15.956 9.840 7.378 0.89 11.47 106 HIS A O 1
ATOM 1252 N N . VAL A 1 101 ? -14.860 10.193 9.307 1.00 10.70 107 VAL A N 1
ATOM 1253 C CA . VAL A 1 101 ? -14.490 8.796 9.472 1.00 11.19 107 VAL A CA 1
ATOM 1254 C C . VAL A 1 101 ? -15.734 7.916 9.624 1.00 9.02 107 VAL A C 1
ATOM 1255 O O . VAL A 1 101 ? -15.825 6.817 9.069 1.00 8.99 107 VAL A O 1
ATOM 1268 N N . ILE A 1 102 ? -16.696 8.411 10.389 1.00 8.67 108 ILE A N 1
ATOM 1269 C CA . ILE A 1 102 ? -17.918 7.679 10.654 1.00 8.44 108 ILE A CA 1
ATOM 1270 C C . ILE A 1 102 ? -18.797 7.609 9.411 1.00 8.54 108 ILE A C 1
ATOM 1271 O O . ILE A 1 102 ? -19.338 6.546 9.102 1.00 8.91 108 ILE A O 1
ATOM 1287 N N . MET A 1 103 ? -18.913 8.705 8.677 1.00 8.94 109 MET A N 1
ATOM 1288 C CA A MET A 1 103 ? -19.684 8.651 7.444 0.78 9.84 109 MET A CA 1
ATOM 1289 C CA B MET A 1 103 ? -19.598 8.739 7.387 0.22 9.80 109 MET A CA 1
ATOM 1290 C C . MET A 1 103 ? -19.057 7.623 6.507 1.00 9.64 109 MET A C 1
ATOM 1291 O O . MET A 1 103 ? -19.792 6.819 5.905 1.00 10.11 109 MET A O 1
ATOM 1318 N N . GLU A 1 104 ? -17.737 7.628 6.365 1.00 9.47 110 GLU A N 1
ATOM 1319 C CA . GLU A 1 104 ? -17.061 6.672 5.488 1.00 9.68 110 GLU A CA 1
ATOM 1320 C C . GLU A 1 104 ? -17.352 5.234 5.910 1.00 8.61 110 GLU A C 1
ATOM 1321 O O . GLU A 1 104 ? -17.641 4.362 5.074 1.00 9.11 110 GLU A O 1
ATOM 1333 N N . GLY A 1 105 ? -17.259 4.962 7.200 1.00 8.24 111 GLY A N 1
ATOM 1334 C CA . GLY A 1 105 ? -17.495 3.634 7.707 1.00 8.26 111 GLY A CA 1
ATOM 1335 C C . GLY A 1 105 ? -18.931 3.169 7.488 1.00 7.89 111 GLY A C 1
ATOM 1336 O O . GLY A 1 105 ? -19.175 2.036 7.046 1.00 8.71 111 GLY A O 1
ATOM 1340 N N . MET A 1 106 ? -19.894 4.040 7.805 1.00 7.78 112 MET A N 1
ATOM 1341 C CA A MET A 1 106 ? -21.306 3.738 7.570 0.41 7.85 112 MET A CA 1
ATOM 1342 C CA B MET A 1 106 ? -21.299 3.686 7.582 0.59 7.54 112 MET A CA 1
ATOM 1343 C C . MET A 1 106 ? -21.576 3.421 6.110 1.00 8.17 112 MET A C 1
ATOM 1344 O O . MET A 1 106 ? -22.323 2.498 5.796 1.00 8.83 112 MET A O 1
ATOM 1371 N N . LEU A 1 107 ? -21.041 4.239 5.210 1.00 8.17 113 LEU A N 1
ATOM 1372 C CA . LEU A 1 107 ? -21.342 4.064 3.798 1.00 8.57 113 LEU A CA 1
ATOM 1373 C C . LEU A 1 107 ? -20.657 2.843 3.224 1.00 8.72 113 LEU A C 1
ATOM 1374 O O . LEU A 1 107 ? -21.156 2.245 2.266 1.00 9.21 113 LEU A O 1
ATOM 1390 N N . HIS A 1 108 ? -19.506 2.449 3.755 1.00 8.26 114 HIS A N 1
ATOM 1391 C CA . HIS A 1 108 ? -18.771 1.345 3.161 1.00 8.69 114 HIS A CA 1
ATOM 1392 C C . HIS A 1 108 ? -19.494 0.026 3.317 1.00 8.73 114 HIS A C 1
ATOM 1393 O O . HIS A 1 108 ? -19.311 -0.871 2.506 1.00 10.00 114 HIS A O 1
ATOM 1407 N N . GLN A 1 109 ? -20.317 -0.098 4.362 1.00 7.82 115 GLN A N 1
ATOM 1408 C CA . GLN A 1 109 ? -20.887 -1.384 4.770 1.00 7.63 115 GLN A CA 1
ATOM 1409 C C . GLN A 1 109 ? -22.330 -1.604 4.272 1.00 7.75 115 GLN A C 1
ATOM 1410 O O . GLN A 1 109 ? -22.945 -2.595 4.658 1.00 8.11 115 GLN A O 1
ATOM 1424 N N . VAL A 1 110 ? -22.843 -0.722 3.399 1.00 7.57 116 VAL A N 1
ATOM 1425 C CA . VAL A 1 110 ? -24.259 -0.767 3.046 1.00 7.84 116 VAL A CA 1
ATOM 1426 C C . VAL A 1 110 ? -24.636 -1.917 2.121 1.00 7.93 116 VAL A C 1
ATOM 1427 O O . VAL A 1 110 ? -25.803 -2.266 2.032 1.00 7.50 116 VAL A O 1
ATOM 1440 N N . GLY A 1 111 ? -23.676 -2.516 1.427 1.00 8.48 117 GLY A N 1
ATOM 1441 C CA . GLY A 1 111 ? -23.969 -3.578 0.482 1.00 9.41 117 GLY A CA 1
ATOM 1442 C C . GLY A 1 111 ? -24.428 -3.033 -0.862 1.00 10.29 117 GLY A C 1
ATOM 1443 O O . GLY A 1 111 ? -24.819 -1.881 -0.987 1.00 9.71 117 GLY A O 1
ATOM 1447 N N . PRO A 1 112 ? -24.436 -3.887 -1.878 1.00 11.70 118 PRO A N 1
ATOM 1448 C CA . PRO A 1 112 ? -24.811 -3.463 -3.226 1.00 12.53 118 PRO A CA 1
ATOM 1449 C C . PRO A 1 112 ? -26.254 -2.962 -3.302 1.00 11.57 118 PRO A C 1
ATOM 1450 O O . PRO A 1 112 ? -26.576 -2.187 -4.202 1.00 13.22 118 PRO A O 1
ATOM 1461 N N . ASN A 1 113 ? -27.115 -3.445 -2.425 1.00 9.63 119 ASN A N 1
ATOM 1462 C CA . ASN A 1 113 ? -28.518 -3.076 -2.446 1.00 9.48 119 ASN A CA 1
ATOM 1463 C C . ASN A 1 113 ? -28.879 -2.067 -1.375 1.00 8.24 119 ASN A C 1
ATOM 1464 O O . ASN A 1 113 ? -30.057 -1.832 -1.115 1.00 9.01 119 ASN A O 1
ATOM 1475 N N . ALA A 1 114 ? -27.890 -1.437 -0.758 1.00 7.98 120 ALA A N 1
ATOM 1476 C CA . ALA A 1 114 ? -28.137 -0.335 0.176 1.00 8.15 120 ALA A CA 1
ATOM 1477 C C . ALA A 1 114 ? -29.104 -0.752 1.290 1.00 7.49 120 ALA A C 1
ATOM 1478 O O . ALA A 1 114 ? -30.039 -0.028 1.638 1.00 8.12 120 ALA A O 1
ATOM 1485 N N . ASP A 1 115 ? -28.815 -1.904 1.873 1.00 7.17 121 ASP A N 1
ATOM 1486 C CA . ASP A 1 115 ? -29.699 -2.550 2.824 1.00 7.38 121 ASP A CA 1
ATOM 1487 C C . ASP A 1 115 ? -28.937 -3.171 3.987 1.00 6.67 121 ASP A C 1
ATOM 1488 O O . ASP A 1 115 ? -29.515 -3.923 4.772 1.00 6.90 121 ASP A O 1
ATOM 1497 N N . TYR A 1 116 ? -27.637 -2.868 4.120 1.00 6.66 122 TYR A N 1
ATOM 1498 C CA . TYR A 1 116 ? -26.796 -3.478 5.146 1.00 6.86 122 TYR A CA 1
ATOM 1499 C C . TYR A 1 116 ? -26.821 -5.000 5.088 1.00 7.07 122 TYR A C 1
ATOM 1500 O O . TYR A 1 116 ? -26.730 -5.675 6.114 1.00 7.66 122 TYR A O 1
ATOM 1518 N N . GLN A 1 117 ? -26.831 -5.548 3.860 1.00 7.32 123 GLN A N 1
ATOM 1519 C CA . GLN A 1 117 ? -26.627 -6.973 3.644 1.00 7.75 123 GLN A CA 1
ATOM 1520 C C . GLN A 1 117 ? -25.481 -7.231 2.677 1.00 8.58 123 GLN A C 1
ATOM 1521 O O . GLN A 1 117 ? -25.638 -7.912 1.671 1.00 10.80 123 GLN A O 1
ATOM 1535 N N . PRO A 1 118 ? -24.290 -6.706 2.978 1.00 8.58 124 PRO A N 1
ATOM 1536 C CA . PRO A 1 118 ? -23.166 -6.993 2.112 1.00 10.05 124 PRO A CA 1
ATOM 1537 C C . PRO A 1 118 ? -22.880 -8.536 2.154 1.00 11.31 124 PRO A C 1
ATOM 1538 O O . PRO A 1 118 ? -22.765 -9.145 3.178 1.00 13.12 124 PRO A O 1
ATOM 1549 N N . PRO A 1 119 ? -22.863 -9.205 0.984 0.69 11.84 125 PRO A N 1
ATOM 1550 C CA . PRO A 1 119 ? -22.854 -10.684 1.020 0.69 13.10 125 PRO A CA 1
ATOM 1551 C C . PRO A 1 119 ? -21.521 -11.267 1.460 0.69 12.47 125 PRO A C 1
ATOM 1552 O O . PRO A 1 119 ? -21.456 -12.434 1.894 0.69 12.79 125 PRO A O 1
ATOM 1563 N N . ASN A 1 120 ? -20.454 -10.480 1.345 0.69 11.99 126 ASN A N 1
ATOM 1564 C CA . ASN A 1 120 ? -19.201 -10.980 1.896 0.69 11.97 126 ASN A CA 1
ATOM 1565 C C . ASN A 1 120 ? -19.350 -11.295 3.350 0.69 10.09 126 ASN A C 1
ATOM 1566 O O . ASN A 1 120 ? -18.651 -12.149 3.853 0.69 9.48 126 ASN A O 1
ATOM 1577 N N . HIS A 1 121 ? -20.322 -10.661 4.003 0.69 9.70 127 HIS A N 1
ATOM 1578 C CA . HIS A 1 121 ? -20.597 -10.888 5.427 0.69 10.55 127 HIS A CA 1
ATOM 1579 C C . HIS A 1 121 ? -21.752 -11.815 5.749 0.69 11.91 127 HIS A C 1
ATOM 1580 O O . HIS A 1 121 ? -22.299 -11.758 6.844 0.69 13.14 127 HIS A O 1
ATOM 1594 N N . THR A 1 122 ? -22.114 -12.684 4.825 0.62 11.91 128 THR A N 1
ATOM 1595 C CA . THR A 1 122 ? -23.251 -13.586 5.033 0.62 12.45 128 THR A CA 1
ATOM 1596 C C . THR A 1 122 ? -23.232 -14.322 6.378 0.62 11.86 128 THR A C 1
ATOM 1597 O O . THR A 1 122 ? -24.284 -14.428 7.005 0.62 12.64 128 THR A O 1
ATOM 1608 N N . ALA A 1 123 ? -22.070 -14.791 6.828 0.61 11.63 129 ALA A N 1
ATOM 1609 C CA . ALA A 1 123 ? -21.985 -15.534 8.085 0.61 12.83 129 ALA A CA 1
ATOM 1610 C C . ALA A 1 123 ? -22.348 -14.696 9.304 0.61 13.42 129 ALA A C 1
ATOM 1611 O O . ALA A 1 123 ? -22.687 -15.254 10.345 0.61 15.21 129 ALA A O 1
ATOM 1618 N N . SER A 1 124 ? -22.305 -13.368 9.150 0.58 12.98 130 SER A N 1
ATOM 1619 C CA . SER A 1 124 ? -22.656 -12.383 10.190 0.58 13.51 130 SER A CA 1
ATOM 1620 C C . SER A 1 124 ? -24.037 -11.763 9.969 0.58 12.91 130 SER A C 1
ATOM 1621 O O . SER A 1 124 ? -24.392 -10.822 10.649 0.58 13.94 130 SER A O 1
ATOM 1629 N N . LEU A 1 125 ? -24.818 -12.285 9.038 0.72 14.03 131 LEU A N 1
ATOM 1630 C CA . LEU A 1 125 ? -26.094 -11.714 8.720 0.72 14.70 131 LEU A CA 1
ATOM 1631 C C . LEU A 1 125 ? -27.182 -12.391 9.570 0.72 12.65 131 LEU A C 1
ATOM 1632 O O . LEU A 1 125 ? -28.077 -13.146 9.115 0.72 13.56 131 LEU A O 1
ATOM 1648 N N . GLY A 1 126 ? -27.136 -12.009 10.835 1.00 11.07 132 GLY A N 1
ATOM 1649 C CA . GLY A 1 126 ? -28.328 -12.090 11.632 1.00 10.33 132 GLY A CA 1
ATOM 1650 C C . GLY A 1 126 ? -29.207 -10.874 11.412 1.00 8.48 132 GLY A C 1
ATOM 1651 O O . GLY A 1 126 ? -28.746 -9.793 11.013 1.00 8.90 132 GLY A O 1
ATOM 1655 N N . ASN A 1 127 ? -30.477 -11.032 11.777 1.00 8.38 133 ASN A N 1
ATOM 1656 C CA . ASN A 1 127 ? -31.374 -9.890 11.799 1.00 8.54 133 ASN A CA 1
ATOM 1657 C C . ASN A 1 127 ? -30.919 -8.841 12.809 1.00 9.01 133 ASN A C 1
ATOM 1658 O O . ASN A 1 127 ? -31.111 -7.634 12.608 1.00 10.73 133 ASN A O 1
ATOM 1669 N N . ASP A 1 128 ? -30.334 -9.275 13.920 1.00 7.78 134 ASP A N 1
ATOM 1670 C CA . ASP A 1 128 ? -29.760 -8.333 14.879 1.00 8.41 134 ASP A CA 1
ATOM 1671 C C . ASP A 1 128 ? -28.538 -7.599 14.308 1.00 7.88 134 ASP A C 1
ATOM 1672 O O . ASP A 1 128 ? -28.397 -6.399 14.494 1.00 8.30 134 ASP A O 1
ATOM 1681 N N . ASP A 1 129 ? -27.654 -8.314 13.623 1.00 7.36 135 ASP A N 1
ATOM 1682 C CA . ASP A 1 129 ? -26.481 -7.665 13.067 1.00 7.66 135 ASP A CA 1
ATOM 1683 C C . ASP A 1 129 ? -26.890 -6.580 12.081 1.00 7.15 135 ASP A C 1
ATOM 1684 O O . ASP A 1 129 ? -26.430 -5.437 12.143 1.00 7.56 135 ASP A O 1
ATOM 1693 N N . GLN A 1 130 ? -27.755 -6.951 11.146 1.00 7.14 136 GLN A N 1
ATOM 1694 C CA . GLN A 1 130 ? -28.279 -6.004 10.166 1.00 6.74 136 GLN A CA 1
ATOM 1695 C C . GLN A 1 130 ? -29.043 -4.881 10.878 1.00 6.99 136 GLN A C 1
ATOM 1696 O O . GLN A 1 130 ? -28.909 -3.698 10.524 1.00 7.24 136 GLN A O 1
ATOM 1710 N N . GLY A 1 131 ? -29.816 -5.248 11.885 1.00 7.39 137 GLY A N 1
ATOM 1711 C CA . GLY A 1 131 ? -30.588 -4.293 12.637 1.00 8.04 137 GLY A CA 1
ATOM 1712 C C . GLY A 1 131 ? -29.755 -3.238 13.296 1.00 7.27 137 GLY A C 1
ATOM 1713 O O . GLY A 1 131 ? -30.156 -2.075 13.275 1.00 8.29 137 GLY A O 1
ATOM 1717 N N . PHE A 1 132 ? -28.620 -3.610 13.884 1.00 7.60 138 PHE A N 1
ATOM 1718 C CA . PHE A 1 132 ? -27.785 -2.595 14.538 1.00 7.59 138 PHE A CA 1
ATOM 1719 C C . PHE A 1 132 ? -27.265 -1.565 13.548 1.00 6.92 138 PHE A C 1
ATOM 1720 O O . PHE A 1 132 ? -27.193 -0.381 13.875 1.00 7.38 138 PHE A O 1
ATOM 1737 N N . TRP A 1 133 ? -26.894 -1.986 12.335 1.00 6.89 139 TRP A N 1
ATOM 1738 C CA . TRP A 1 133 ? -26.509 -1.023 11.305 1.00 6.80 139 TRP A CA 1
ATOM 1739 C C . TRP A 1 133 ? -27.684 -0.148 10.922 1.00 6.04 139 TRP A C 1
ATOM 1740 O O . TRP A 1 133 ? -27.540 1.061 10.775 1.00 6.96 139 TRP A O 1
ATOM 1761 N N . GLY A 1 134 ? -28.867 -0.732 10.741 1.00 6.59 140 GLY A N 1
ATOM 1762 C CA . GLY A 1 134 ? -30.052 0.054 10.461 1.00 6.73 140 GLY A CA 1
ATOM 1763 C C . GLY A 1 134 ? -30.356 1.064 11.542 1.00 6.74 140 GLY A C 1
ATOM 1764 O O . GLY A 1 134 ? -30.755 2.198 11.240 1.00 6.83 140 GLY A O 1
ATOM 1768 N N . MET A 1 135 ? -30.182 0.665 12.803 1.00 6.20 141 MET A N 1
ATOM 1769 C CA A MET A 1 135 ? -30.396 1.574 13.923 0.68 6.40 141 MET A CA 1
ATOM 1770 C CA B MET A 1 135 ? -30.393 1.569 13.930 0.32 6.61 141 MET A CA 1
ATOM 1771 C C . MET A 1 135 ? -29.402 2.728 13.927 1.00 6.46 141 MET A C 1
ATOM 1772 O O . MET A 1 135 ? -29.770 3.845 14.278 1.00 6.87 141 MET A O 1
ATOM 1797 N N . SER A 1 136 ? -28.146 2.467 13.553 1.00 6.24 142 SER A N 1
ATOM 1798 C CA . SER A 1 136 ? -27.194 3.566 13.441 1.00 5.93 142 SER A CA 1
ATOM 1799 C C . SER A 1 136 ? -27.579 4.537 12.322 1.00 6.21 142 SER A C 1
ATOM 1800 O O . SER A 1 136 ? -27.420 5.743 12.493 1.00 6.63 142 SER A O 1
ATOM 1808 N N . ALA A 1 137 ? -28.109 4.036 11.209 1.00 6.26 143 ALA A N 1
ATOM 1809 C CA . ALA A 1 137 ? -28.583 4.919 10.158 1.00 6.43 143 ALA A CA 1
ATOM 1810 C C . ALA A 1 137 ? -29.812 5.726 10.628 1.00 6.18 143 ALA A C 1
ATOM 1811 O O . ALA A 1 137 ? -29.921 6.927 10.361 1.00 6.61 143 ALA A O 1
ATOM 1818 N N . MET A 1 138 ? -30.725 5.062 11.336 1.00 6.02 144 MET A N 1
ATOM 1819 C CA . MET A 1 138 ? -31.886 5.750 11.902 1.00 6.03 144 MET A CA 1
ATOM 1820 C C . MET A 1 138 ? -31.445 6.873 12.831 1.00 6.43 144 MET A C 1
ATOM 1821 O O . MET A 1 138 ? -31.971 7.983 12.790 1.00 6.64 144 MET A O 1
ATOM 1835 N N . LEU A 1 139 ? -30.446 6.580 13.667 1.00 6.11 145 LEU A N 1
ATOM 1836 C CA . LEU A 1 139 ? -29.904 7.558 14.619 1.00 6.14 145 LEU A CA 1
ATOM 1837 C C . LEU A 1 139 ? -29.283 8.736 13.859 1.00 6.34 145 LEU A C 1
ATOM 1838 O O . LEU A 1 139 ? -29.436 9.883 14.267 1.00 6.84 145 LEU A O 1
ATOM 1854 N N . ALA A 1 140 ? -28.582 8.463 12.761 1.00 6.34 146 ALA A N 1
ATOM 1855 C CA . ALA A 1 140 ? -28.021 9.540 11.958 1.00 6.73 146 ALA A CA 1
ATOM 1856 C C . ALA A 1 140 ? -29.118 10.459 11.434 1.00 6.91 146 ALA A C 1
ATOM 1857 O O . ALA A 1 140 ? -28.982 11.673 11.463 1.00 7.72 146 ALA A O 1
ATOM 1864 N N . ALA A 1 141 ? -30.243 9.895 10.980 1.00 6.94 147 ALA A N 1
ATOM 1865 C CA . ALA A 1 141 ? -31.372 10.735 10.538 1.00 7.46 147 ALA A CA 1
ATOM 1866 C C . ALA A 1 141 ? -31.948 11.535 11.721 1.00 7.16 147 ALA A C 1
ATOM 1867 O O . ALA A 1 141 ? -32.195 12.738 11.619 1.00 7.92 147 ALA A O 1
ATOM 1874 N N . GLU A 1 142 ? -32.166 10.867 12.853 1.00 6.91 148 GLU A N 1
ATOM 1875 C CA . GLU A 1 142 ? -32.714 11.537 14.035 1.00 7.05 148 GLU A CA 1
ATOM 1876 C C . GLU A 1 142 ? -31.838 12.646 14.557 1.00 7.08 148 GLU A C 1
ATOM 1877 O O . GLU A 1 142 ? -32.330 13.639 15.110 1.00 8.07 148 GLU A O 1
ATOM 1889 N N . ASN A 1 143 ? -30.540 12.471 14.432 1.00 7.12 149 ASN A N 1
ATOM 1890 C CA . ASN A 1 143 ? -29.573 13.416 14.991 1.00 7.74 149 ASN A CA 1
ATOM 1891 C C . ASN A 1 143 ? -29.134 14.468 13.969 1.00 8.29 149 ASN A C 1
ATOM 1892 O O . ASN A 1 143 ? -28.294 15.298 14.258 1.00 8.66 149 ASN A O 1
ATOM 1903 N N . LYS A 1 144 ? -29.688 14.428 12.765 1.00 8.22 150 LYS A N 1
ATOM 1904 C CA . LYS A 1 144 ? -29.309 15.357 11.694 1.00 8.70 150 LYS A CA 1
ATOM 1905 C C . LYS A 1 144 ? -27.816 15.254 11.388 1.00 8.72 150 LYS A C 1
ATOM 1906 O O . LYS A 1 144 ? -27.157 16.230 11.071 1.00 9.63 150 LYS A O 1
ATOM 1925 N N . PHE A 1 145 ? -27.290 14.034 11.487 1.00 8.04 151 PHE A N 1
ATOM 1926 C CA . PHE A 1 145 ? -25.896 13.780 11.103 1.00 8.42 151 PHE A CA 1
ATOM 1927 C C . PHE A 1 145 ? -25.739 14.183 9.635 1.00 8.89 151 PHE A C 1
ATOM 1928 O O . PHE A 1 145 ? -26.623 13.917 8.818 1.00 9.53 151 PHE A O 1
ATOM 1945 N N . PRO A 1 146 ? -24.620 14.810 9.261 1.00 9.12 152 PRO A N 1
ATOM 1946 C CA . PRO A 1 146 ? -24.514 15.267 7.874 1.00 10.60 152 PRO A CA 1
ATOM 1947 C C . PRO A 1 146 ? -24.824 14.193 6.856 1.00 9.71 152 PRO A C 1
ATOM 1948 O O . PRO A 1 146 ? -24.456 13.025 6.999 1.00 10.04 152 PRO A O 1
ATOM 1959 N N . ASN A 1 147 ? -25.507 14.590 5.802 1.00 9.86 153 ASN A N 1
ATOM 1960 C CA . ASN A 1 147 ? -25.932 13.655 4.782 1.00 9.49 153 ASN A CA 1
ATOM 1961 C C . ASN A 1 147 ? -24.779 13.178 3.936 1.00 9.51 153 ASN A C 1
ATOM 1962 O O . ASN A 1 147 ? -23.906 13.964 3.578 1.00 10.83 153 ASN A O 1
ATOM 1973 N N . PRO A 1 148 ? -24.817 11.920 3.505 1.00 9.97 154 PRO A N 1
ATOM 1974 C CA . PRO A 1 148 ? -23.903 11.437 2.461 1.00 10.54 154 PRO A CA 1
ATOM 1975 C C . PRO A 1 148 ? -24.068 12.212 1.183 1.00 10.49 154 PRO A C 1
ATOM 1976 O O . PRO A 1 148 ? -25.094 12.870 0.993 1.00 10.49 154 PRO A O 1
ATOM 1987 N N . PRO A 1 149 ? -23.087 12.118 0.279 1.00 11.20 155 PRO A N 1
ATOM 1988 C CA . PRO A 1 149 ? -23.218 12.757 -1.034 1.00 12.06 155 PRO A CA 1
ATOM 1989 C C . PRO A 1 149 ? -24.498 12.346 -1.746 1.00 11.33 155 PRO A C 1
ATOM 1990 O O . PRO A 1 149 ? -25.118 11.302 -1.477 1.00 11.44 155 PRO A O 1
ATOM 2001 N N . ASP A 1 150 ? -24.863 13.179 -2.716 0.86 11.25 156 ASP A N 1
ATOM 2002 C CA . ASP A 1 150 ? -26.146 13.027 -3.353 0.86 11.81 156 ASP A CA 1
ATOM 2003 C C . ASP A 1 150 ? -26.328 11.685 -4.078 0.86 13.12 156 ASP A C 1
ATOM 2004 O O . ASP A 1 150 ? -27.440 11.203 -4.212 0.86 14.59 156 ASP A O 1
ATOM 2013 N N . ASP A 1 151 ? -25.253 11.103 -4.547 0.82 13.29 157 ASP A N 1
ATOM 2014 C CA . ASP A 1 151 ? -25.352 9.842 -5.270 0.82 14.07 157 ASP A CA 1
ATOM 2015 C C . ASP A 1 151 ? -25.285 8.633 -4.358 0.82 13.83 157 ASP A C 1
ATOM 2016 O O . ASP A 1 151 ? -25.376 7.502 -4.856 0.82 16.20 157 ASP A O 1
ATOM 2025 N N . LYS A 1 152 ? -25.142 8.846 -3.049 1.00 12.40 158 LYS A N 1
ATOM 2026 C CA . LYS A 1 152 ? -24.952 7.763 -2.103 1.00 11.78 158 LYS A CA 1
ATOM 2027 C C . LYS A 1 152 ? -26.227 7.540 -1.318 1.00 11.06 158 LYS A C 1
ATOM 2028 O O . LYS A 1 152 ? -27.062 8.436 -1.211 1.00 11.29 158 LYS A O 1
ATOM 2047 N N . PRO A 1 153 ? -26.375 6.374 -0.708 1.00 11.30 159 PRO A N 1
ATOM 2048 C CA . PRO A 1 153 ? -27.566 6.097 0.088 1.00 11.46 159 PRO A CA 1
ATOM 2049 C C . PRO A 1 153 ? -27.665 7.067 1.257 1.00 10.17 159 PRO A C 1
ATOM 2050 O O . PRO A 1 153 ? -26.681 7.361 1.910 1.00 12.14 159 PRO A O 1
ATOM 2061 N N . GLN A 1 154 ? -28.871 7.513 1.534 1.00 9.09 160 GLN A N 1
ATOM 2062 C CA . GLN A 1 154 ? -29.146 8.463 2.581 1.00 8.39 160 GLN A CA 1
ATOM 2063 C C . GLN A 1 154 ? -29.563 7.752 3.867 1.00 7.67 160 GLN A C 1
ATOM 2064 O O . GLN A 1 154 ? -30.044 6.610 3.838 1.00 7.67 160 GLN A O 1
ATOM 2078 N N . TRP A 1 155 ? -29.384 8.407 5.022 1.00 7.27 161 TRP A N 1
ATOM 2079 C CA . TRP A 1 155 ? -29.575 7.728 6.288 1.00 7.13 161 TRP A CA 1
ATOM 2080 C C . TRP A 1 155 ? -30.984 7.152 6.473 1.00 6.91 161 TRP A C 1
ATOM 2081 O O . TRP A 1 155 ? -31.151 5.989 6.832 1.00 6.83 161 TRP A O 1
ATOM 2102 N N . LEU A 1 156 ? -32.014 7.967 6.245 1.00 7.14 162 LEU A N 1
ATOM 2103 C CA . LEU A 1 156 ? -33.364 7.485 6.409 1.00 7.33 162 LEU A CA 1
ATOM 2104 C C . LEU A 1 156 ? -33.618 6.306 5.451 1.00 6.98 162 LEU A C 1
ATOM 2105 O O . LEU A 1 156 ? -34.196 5.292 5.841 1.00 7.23 162 LEU A O 1
ATOM 2121 N N . ALA A 1 157 ? -33.181 6.445 4.201 1.00 7.24 163 ALA A N 1
ATOM 2122 C CA . ALA A 1 157 ? -33.356 5.393 3.211 1.00 7.56 163 ALA A CA 1
ATOM 2123 C C . ALA A 1 157 ? -32.693 4.082 3.637 1.00 6.98 163 ALA A C 1
ATOM 2124 O O . ALA A 1 157 ? -33.213 3.001 3.350 1.00 7.13 163 ALA A O 1
ATOM 2131 N N . LEU A 1 158 ? -31.532 4.167 4.271 1.00 7.04 164 LEU A N 1
ATOM 2132 C CA . LEU A 1 158 ? -30.860 2.963 4.753 1.00 6.61 164 LEU A CA 1
ATOM 2133 C C . LEU A 1 158 ? -31.650 2.303 5.867 1.00 6.41 164 LEU A C 1
ATOM 2134 O O . LEU A 1 158 ? -31.809 1.069 5.889 1.00 6.53 164 LEU A O 1
ATOM 2150 N N . ALA A 1 159 ? -32.145 3.095 6.823 1.00 6.35 165 ALA A N 1
ATOM 2151 C CA . ALA A 1 159 ? -33.000 2.541 7.870 1.00 6.60 165 ALA A CA 1
ATOM 2152 C C . ALA A 1 159 ? -34.250 1.895 7.291 1.00 6.10 165 ALA A C 1
ATOM 2153 O O . ALA A 1 159 ? -34.660 0.813 7.705 1.00 6.35 165 ALA A O 1
ATOM 2160 N N . GLN A 1 160 ? -34.878 2.571 6.330 1.00 6.61 166 GLN A N 1
ATOM 2161 C CA . GLN A 1 160 ? -36.043 2.023 5.662 1.00 6.46 166 GLN A CA 1
ATOM 2162 C C . GLN A 1 160 ? -35.743 0.720 4.941 1.00 6.42 166 GLN A C 1
ATOM 2163 O O . GLN A 1 160 ? -36.577 -0.179 4.918 1.00 6.68 166 GLN A O 1
ATOM 2177 N N . ALA A 1 161 ? -34.554 0.603 4.341 1.00 6.49 167 ALA A N 1
ATOM 2178 C CA . ALA A 1 161 ? -34.201 -0.622 3.634 1.00 6.69 167 ALA A CA 1
ATOM 2179 C C . ALA A 1 161 ? -34.036 -1.785 4.593 1.00 6.31 167 ALA A C 1
ATOM 2180 O O . ALA A 1 161 ? -34.521 -2.880 4.337 1.00 7.03 167 ALA A O 1
ATOM 2187 N N . VAL A 1 162 ? -33.352 -1.547 5.704 1.00 6.24 168 VAL A N 1
ATOM 2188 C CA . VAL A 1 162 ? -33.233 -2.591 6.718 1.00 6.54 168 VAL A CA 1
ATOM 2189 C C . VAL A 1 162 ? -34.604 -3.031 7.194 1.00 6.31 168 VAL A C 1
ATOM 2190 O O . VAL A 1 162 ? -34.912 -4.224 7.206 1.00 6.97 168 VAL A O 1
ATOM 2203 N N . TRP A 1 163 ? -35.439 -2.079 7.578 1.00 6.54 169 TRP A N 1
ATOM 2204 C CA . TRP A 1 163 ? -36.750 -2.407 8.088 1.00 7.20 169 TRP A CA 1
ATOM 2205 C C . TRP A 1 163 ? -37.560 -3.192 7.047 1.00 6.94 169 TRP A C 1
ATOM 2206 O O . TRP A 1 163 ? -38.217 -4.178 7.365 1.00 7.26 169 TRP A O 1
ATOM 2227 N N . THR A 1 164 ? -37.529 -2.727 5.787 1.00 6.71 170 THR A N 1
ATOM 2228 C CA . THR A 1 164 ? -38.310 -3.363 4.744 1.00 7.30 170 THR A CA 1
ATOM 2229 C C . THR A 1 164 ? -37.862 -4.807 4.529 1.00 7.35 170 THR A C 1
ATOM 2230 O O . THR A 1 164 ? -38.700 -5.716 4.401 1.00 8.05 170 THR A O 1
ATOM 2241 N N . THR A 1 165 ? -36.565 -5.064 4.484 1.00 7.04 171 THR A N 1
ATOM 2242 C CA . THR A 1 165 ? -36.089 -6.421 4.337 1.00 7.37 171 THR A CA 1
ATOM 2243 C C . THR A 1 165 ? -36.486 -7.272 5.526 1.00 7.38 171 THR A C 1
ATOM 2244 O O . THR A 1 165 ? -36.745 -8.481 5.366 1.00 8.33 171 THR A O 1
ATOM 2255 N N . GLN A 1 166 ? -36.550 -6.690 6.712 1.00 7.40 172 GLN A N 1
ATOM 2256 C CA . GLN A 1 166 ? -36.958 -7.413 7.916 1.00 7.57 172 GLN A CA 1
ATOM 2257 C C . GLN A 1 166 ? -38.449 -7.684 7.958 1.00 8.27 172 GLN A C 1
ATOM 2258 O O . GLN A 1 166 ? -38.872 -8.631 8.607 1.00 9.59 172 GLN A O 1
ATOM 2272 N N . ALA A 1 167 ? -39.232 -6.871 7.256 1.00 8.46 173 ALA A N 1
ATOM 2273 C CA . ALA A 1 167 ? -40.681 -7.045 7.124 1.00 8.65 173 ALA A CA 1
ATOM 2274 C C . ALA A 1 167 ? -41.056 -8.008 6.000 1.00 9.31 173 ALA A C 1
ATOM 2275 O O . ALA A 1 167 ? -42.212 -8.348 5.839 1.00 11.04 173 ALA A O 1
ATOM 2282 N N . SER A 1 168 ? -40.093 -8.467 5.203 1.00 9.57 174 SER A N 1
ATOM 2283 C CA . SER A 1 168 ? -40.384 -9.261 4.026 1.00 9.82 174 SER A CA 1
ATOM 2284 C C . SER A 1 168 ? -41.032 -10.575 4.440 1.00 10.00 174 SER A C 1
ATOM 2285 O O . SER A 1 168 ? -40.678 -11.160 5.462 1.00 10.12 174 SER A O 1
ATOM 2293 N N . PRO A 1 169 ? -41.976 -11.070 3.630 1.00 10.56 175 PRO A N 1
ATOM 2294 C CA . PRO A 1 169 ? -42.778 -12.195 4.108 1.00 11.67 175 PRO A CA 1
ATOM 2295 C C . PRO A 1 169 ? -42.008 -13.467 4.450 1.00 11.55 175 PRO A C 1
ATOM 2296 O O . PRO A 1 169 ? -42.430 -14.190 5.364 1.00 12.04 175 PRO A O 1
ATOM 2307 N N . GLU A 1 170 ? -40.890 -13.754 3.784 1.00 11.25 176 GLU A N 1
ATOM 2308 C CA . GLU A 1 170 ? -40.161 -14.998 4.094 1.00 11.98 176 GLU A CA 1
ATOM 2309 C C . GLU A 1 170 ? -39.504 -14.971 5.466 1.00 11.60 176 GLU A C 1
ATOM 2310 O O . GLU A 1 170 ? -39.119 -16.035 5.998 1.00 13.30 176 GLU A O 1
ATOM 2322 N N . ARG A 1 171 ? -39.412 -13.775 6.056 1.00 10.00 177 ARG A N 1
ATOM 2323 C CA . ARG A 1 171 ? -38.850 -13.685 7.394 1.00 9.42 177 ARG A CA 1
ATOM 2324 C C . ARG A 1 171 ? -39.911 -13.846 8.491 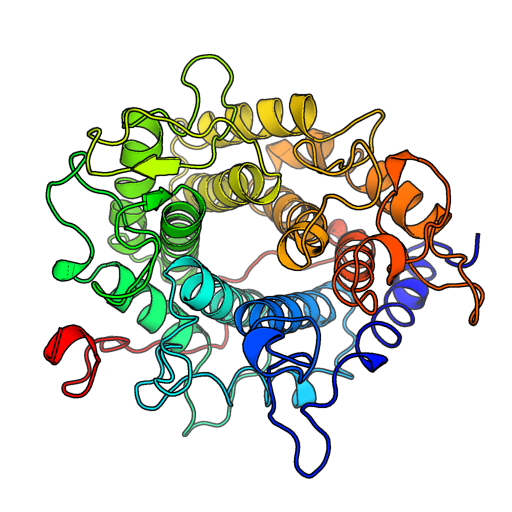1.00 9.50 177 ARG A C 1
ATOM 2325 O O . ARG A 1 171 ? -39.571 -13.808 9.664 1.00 9.68 177 ARG A O 1
ATOM 2346 N N . HIS A 1 172 ? -41.177 -14.037 8.107 1.00 10.01 178 HIS A N 1
ATOM 2347 C CA . HIS A 1 172 ? -42.283 -14.170 9.062 1.00 10.27 178 HIS A CA 1
ATOM 2348 C C . HIS A 1 172 ? -43.096 -15.385 8.722 1.00 11.17 178 HIS A C 1
ATOM 2349 O O . HIS A 1 172 ? -44.106 -15.280 8.049 1.00 14.51 178 HIS A O 1
ATOM 2364 N N . ASP A 1 173 ? -42.695 -16.525 9.249 1.00 10.97 179 ASP A N 1
ATOM 2365 C CA . ASP A 1 173 ? -43.404 -17.757 9.005 1.00 11.01 179 ASP A CA 1
ATOM 2366 C C . ASP A 1 173 ? -44.303 -18.117 10.198 1.00 10.93 179 ASP A C 1
ATOM 2367 O O . ASP A 1 173 ? -44.449 -17.334 11.133 1.00 12.51 179 ASP A O 1
ATOM 2376 N N . GLY A 1 174 ? -44.957 -19.273 10.136 1.00 12.42 180 GLY A N 1
ATOM 2377 C CA . GLY A 1 174 ? -45.951 -19.617 11.130 1.00 13.07 180 GLY A CA 1
ATOM 2378 C C . GLY A 1 174 ? -45.382 -20.284 12.363 1.00 12.57 180 GLY A C 1
ATOM 2379 O O . GLY A 1 174 ? -46.125 -20.482 13.326 1.00 13.22 180 GLY A O 1
ATOM 2383 N N . THR A 1 175 ? -44.097 -20.614 12.379 1.00 12.11 181 THR A N 1
ATOM 2384 C CA . THR A 1 175 ? -43.549 -21.231 13.560 1.00 11.77 181 THR A CA 1
ATOM 2385 C C . THR A 1 175 ? -43.635 -20.251 14.732 1.00 10.37 181 THR A C 1
ATOM 2386 O O . THR A 1 175 ? -43.392 -19.068 14.566 1.00 10.20 181 THR A O 1
ATOM 2397 N N . CYS A 1 176 ? -43.988 -20.743 15.912 1.00 10.23 182 CYS A N 1
ATOM 2398 C CA . CYS A 1 176 ? -44.192 -19.892 17.061 1.00 10.00 182 CYS A CA 1
ATOM 2399 C C . CYS A 1 176 ? -45.208 -18.783 16.816 1.00 9.18 182 CYS A C 1
ATOM 2400 O O . CYS A 1 176 ? -45.204 -17.788 17.503 1.00 9.27 182 CYS A O 1
ATOM 2407 N N . ASN A 1 177 ? -46.083 -18.993 15.836 1.00 9.56 183 ASN A N 1
ATOM 2408 C CA . ASN A 1 177 ? -47.102 -18.002 15.442 1.00 10.01 183 ASN A CA 1
ATOM 2409 C C . ASN A 1 177 ? -46.485 -16.669 14.977 1.00 11.36 183 ASN A C 1
ATOM 2410 O O . ASN A 1 177 ? -47.162 -15.658 14.963 1.00 14.29 183 ASN A O 1
ATOM 2421 N N . GLY A 1 178 ? -45.232 -16.696 14.542 1.00 11.52 184 GLY A N 1
ATOM 2422 C CA . GLY A 1 178 ? -44.577 -15.517 14.015 1.00 12.03 184 GLY A CA 1
ATOM 2423 C C . GLY A 1 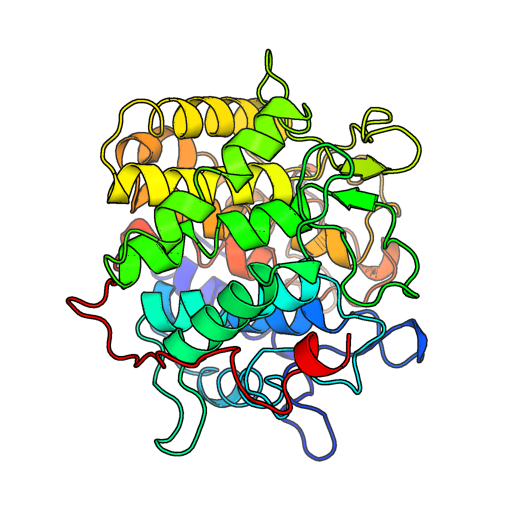178 ? -43.266 -15.241 14.688 1.00 9.88 184 GLY A C 1
ATOM 2424 O O . GLY A 1 178 ? -42.658 -16.136 15.257 1.00 9.15 184 GLY A O 1
ATOM 2428 N N . GLY A 1 179 ? -42.794 -14.008 14.564 1.00 10.04 185 GLY A N 1
ATOM 2429 C CA . GLY A 1 179 ? -41.491 -13.588 15.052 1.00 9.16 185 GLY A CA 1
ATOM 2430 C C . GLY A 1 179 ? -40.385 -13.822 14.046 1.00 8.47 185 GLY A C 1
ATOM 2431 O O . GLY A 1 179 ? -40.438 -14.753 13.238 1.00 10.28 185 GLY A O 1
ATOM 2435 N N . LEU A 1 180 ? -39.377 -12.975 14.095 1.00 7.96 186 LEU A N 1
ATOM 2436 C CA . LEU A 1 180 ? -38.155 -13.183 13.347 1.00 8.12 186 LEU A CA 1
ATOM 2437 C C . LEU A 1 180 ? -37.296 -14.257 13.987 1.00 8.19 186 LEU A C 1
ATOM 2438 O O . LEU A 1 180 ? -37.157 -14.354 15.202 1.00 9.07 186 LEU A O 1
ATOM 2454 N N . ARG A 1 181 ? -36.665 -15.029 13.108 1.00 8.55 187 ARG A N 1
ATOM 2455 C CA . ARG A 1 181 ? -35.532 -15.864 13.452 1.00 8.88 187 ARG A CA 1
ATOM 2456 C C . ARG A 1 181 ? -34.291 -15.009 13.659 1.00 8.96 187 ARG A C 1
ATOM 2457 O O . ARG A 1 181 ? -34.158 -13.923 13.104 1.00 9.96 187 ARG A O 1
ATOM 2478 N N . TRP A 1 182 ? -33.353 -15.531 14.431 0.95 9.25 188 TRP A N 1
ATOM 2479 C CA . TRP A 1 182 ? -32.102 -14.854 14.671 0.95 9.83 188 TRP A CA 1
ATOM 2480 C C . TRP A 1 182 ? -31.365 -14.577 13.372 0.95 10.35 188 TRP A C 1
ATOM 2481 O O . TRP A 1 182 ? -30.893 -13.462 13.141 0.95 11.64 188 TRP A O 1
ATOM 2502 N N . GLN A 1 183 ? -31.205 -15.618 12.556 1.00 10.34 189 GLN A N 1
ATOM 2503 C CA . GLN A 1 183 ? -30.425 -15.566 11.333 1.00 10.90 189 GLN A CA 1
ATOM 2504 C C . GLN A 1 183 ? -31.260 -15.307 10.100 1.00 10.63 189 GLN A C 1
ATOM 2505 O O . GLN A 1 183 ? -32.436 -15.670 10.038 1.00 10.31 189 GLN A O 1
ATOM 2519 N N . ILE A 1 184 ? -30.626 -14.668 9.113 1.00 10.97 190 ILE A N 1
ATOM 2520 C CA . ILE A 1 184 ? -31.247 -14.423 7.829 1.00 11.27 190 ILE A CA 1
ATOM 2521 C C . ILE A 1 184 ? -31.116 -15.618 6.887 1.00 12.61 190 ILE A C 1
ATOM 2522 O O . ILE A 1 184 ? -32.097 -16.101 6.360 1.00 12.82 190 ILE A O 1
ATOM 2538 N N . PRO A 1 185 ? -29.896 -16.140 6.695 1.00 14.48 191 PRO A N 1
ATOM 2539 C CA . PRO A 1 185 ? -29.766 -17.308 5.809 1.00 16.70 191 PRO A CA 1
ATOM 2540 C C . PRO A 1 185 ? -30.292 -18.601 6.473 1.00 17.61 191 PRO A C 1
ATOM 2541 O O . PRO A 1 185 ? -29.883 -18.922 7.602 1.00 18.45 191 PRO A O 1
ATOM 2552 N N . PRO A 1 186 ? -31.178 -19.355 5.785 1.00 18.68 192 PRO A N 1
ATOM 2553 C CA . PRO A 1 186 ? -31.710 -20.568 6.423 1.00 20.41 192 PRO A CA 1
ATOM 2554 C C . PRO A 1 186 ? -30.659 -21.598 6.794 1.00 23.13 192 PRO A C 1
ATOM 2555 O O . PRO A 1 186 ? -30.904 -22.422 7.666 1.00 24.35 192 PRO A O 1
ATOM 2566 N N . THR A 1 187 ? -29.507 -21.550 6.135 1.00 24.06 193 THR A N 1
ATOM 2567 C CA . THR A 1 187 ? -28.419 -22.463 6.444 1.00 26.10 193 THR A CA 1
ATOM 2568 C C . THR A 1 187 ? -27.440 -21.954 7.523 1.00 26.82 193 THR A C 1
ATOM 2569 O O . THR A 1 187 ? -26.511 -22.670 7.882 1.00 28.16 193 THR A O 1
ATOM 2580 N N . ASN A 1 188 ? -27.641 -20.750 8.062 1.00 25.83 194 ASN A N 1
ATOM 2581 C CA . ASN A 1 188 ? -26.758 -20.270 9.129 1.00 26.00 194 ASN A CA 1
ATOM 2582 C C . ASN A 1 188 ? -27.136 -20.936 10.447 1.00 26.02 194 ASN A C 1
ATOM 2583 O O . ASN A 1 188 ? -28.325 -21.052 10.766 1.00 26.96 194 ASN A O 1
ATOM 2594 N N . ALA A 1 189 ? -26.145 -21.338 11.237 1.00 24.88 195 ALA A N 1
ATOM 2595 C CA . ALA A 1 189 ? -26.425 -21.860 12.568 1.00 23.44 195 ALA A CA 1
ATOM 2596 C C . ALA A 1 189 ? -27.194 -20.808 13.351 1.00 20.56 195 ALA A C 1
ATOM 2597 O O . ALA A 1 189 ? -26.838 -19.633 13.350 1.00 21.30 195 ALA A O 1
ATOM 2604 N N . GLY A 1 190 ? -28.266 -21.240 13.989 1.00 18.38 196 GLY A N 1
ATOM 2605 C CA . GLY A 1 190 ? -29.085 -20.326 14.754 1.00 16.01 196 GLY A CA 1
ATOM 2606 C C . GLY A 1 190 ? -30.364 -19.893 14.051 1.00 13.28 196 GLY A C 1
ATOM 2607 O O . GLY A 1 190 ? -31.153 -19.150 14.627 1.00 12.63 196 GLY A O 1
ATOM 2611 N N . TYR A 1 191 ? -30.580 -20.369 12.824 1.00 13.01 197 TYR A N 1
ATOM 2612 C CA . TYR A 1 191 ? -31.810 -20.045 12.108 1.00 11.81 197 TYR A CA 1
ATOM 2613 C C . TYR A 1 191 ? -33.038 -20.585 12.843 1.00 10.97 197 TYR A C 1
ATOM 2614 O O . TYR A 1 191 ? -34.124 -20.049 12.698 1.00 10.90 197 TYR A O 1
ATOM 2632 N N . ASN A 1 192 ? -32.857 -21.636 13.642 1.00 11.17 198 ASN A N 1
ATOM 2633 C CA . ASN A 1 192 ? -33.936 -22.212 14.430 1.00 11.34 198 ASN A CA 1
ATOM 2634 C C . ASN A 1 192 ? -34.215 -21.498 15.756 1.00 10.56 198 ASN A C 1
ATOM 2635 O O . ASN A 1 192 ? -35.116 -21.904 16.475 1.00 11.05 198 ASN A O 1
ATOM 2646 N N . TYR A 1 193 ? -33.467 -20.442 16.064 1.00 10.10 199 TYR A N 1
ATOM 2647 C CA . TYR A 1 193 ? -33.633 -19.706 17.309 1.00 9.94 199 TYR A CA 1
ATOM 2648 C C . TYR A 1 193 ? -34.362 -18.399 17.011 1.00 9.60 199 TYR A C 1
ATOM 2649 O O . TYR A 1 193 ? -33.858 -17.552 16.274 1.00 11.50 199 TYR A O 1
ATOM 2667 N N . LYS A 1 194 ? -35.558 -18.241 17.558 1.00 8.95 200 LYS A N 1
ATOM 2668 C CA . LYS A 1 194 ? -36.276 -16.971 17.456 1.00 9.43 200 LYS A CA 1
ATOM 2669 C C . LYS A 1 194 ? -35.987 -16.217 18.741 1.00 10.00 200 LYS A C 1
ATOM 2670 O O . LYS A 1 194 ? -36.435 -16.603 19.815 1.00 10.63 200 LYS A O 1
ATOM 2689 N N . ASN A 1 195 ? -35.174 -15.180 18.634 1.00 10.52 201 ASN A N 1
ATOM 2690 C CA . ASN A 1 195 ? -34.674 -14.539 19.806 1.00 10.51 201 ASN A CA 1
ATOM 2691 C C . ASN A 1 195 ? -35.180 -13.124 19.967 1.00 9.33 201 ASN A C 1
ATOM 2692 O O . ASN A 1 195 ? -35.675 -12.479 19.046 1.00 9.71 201 ASN A O 1
ATOM 2703 N N . THR A 1 196 ? -35.078 -12.647 21.199 1.00 8.62 202 THR A N 1
ATOM 2704 C CA . THR A 1 196 ? -35.537 -11.315 21.500 1.00 7.83 202 THR A CA 1
ATOM 2705 C C . THR A 1 196 ? -34.822 -10.271 20.688 1.00 7.61 202 THR A C 1
ATOM 2706 O O . THR A 1 196 ? -35.481 -9.381 20.144 1.00 7.71 202 THR A O 1
ATOM 2717 N N . ILE A 1 197 ? -33.498 -10.327 20.611 1.00 7.57 203 ILE A N 1
ATOM 2718 C CA . ILE A 1 197 ? -32.779 -9.187 20.058 1.00 7.81 203 ILE A CA 1
ATOM 2719 C C . ILE A 1 197 ? -33.147 -8.943 18.584 1.00 7.36 203 ILE A C 1
ATOM 2720 O O . ILE A 1 197 ? -33.282 -7.785 18.169 1.00 7.45 203 ILE A O 1
ATOM 2736 N N . ALA A 1 198 ? -33.298 -9.990 17.769 1.00 7.85 204 ALA A N 1
ATOM 2737 C CA . ALA A 1 198 ? -33.680 -9.769 16.379 1.00 8.13 204 ALA A CA 1
ATOM 2738 C C . ALA A 1 198 ? -35.006 -9.016 16.300 1.00 7.15 204 ALA A C 1
ATOM 2739 O O . ALA A 1 198 ? -35.194 -8.074 15.527 1.00 7.45 204 ALA A O 1
ATOM 2746 N N . ASN A 1 199 ? -35.953 -9.484 17.103 1.00 6.68 205 ASN A N 1
ATOM 2747 C CA . ASN A 1 199 ? -37.282 -8.900 17.121 1.00 6.82 205 ASN A CA 1
ATOM 2748 C C . ASN A 1 199 ? -37.278 -7.500 17.719 1.00 6.59 205 ASN A C 1
ATOM 2749 O O . ASN A 1 199 ? -38.002 -6.630 17.253 1.00 7.01 205 ASN A O 1
ATOM 2760 N N . ALA A 1 200 ? -36.466 -7.280 18.757 1.00 6.59 206 ALA A N 1
ATOM 2761 C CA . ALA A 1 200 ? -36.337 -5.968 19.376 1.00 6.73 206 ALA A CA 1
ATOM 2762 C C . ALA A 1 200 ? -35.758 -4.945 18.401 1.00 6.21 206 ALA A C 1
ATOM 2763 O O . ALA A 1 200 ? -36.191 -3.806 18.403 1.00 6.82 206 ALA A O 1
ATOM 2770 N N . CYS A 1 201 ? -34.773 -5.344 17.605 1.00 6.68 207 CYS A N 1
ATOM 2771 C CA . CYS A 1 201 ? -34.219 -4.420 16.612 1.00 6.42 207 CYS A CA 1
ATOM 2772 C C . CYS A 1 201 ? -35.295 -4.030 15.603 1.00 6.58 207 CYS A C 1
ATOM 2773 O O . CYS A 1 201 ? -35.426 -2.854 15.239 1.00 6.69 207 CYS A O 1
ATOM 2781 N N . PHE A 1 202 ? -36.041 -5.008 15.109 1.00 6.57 208 PHE A N 1
ATOM 2782 C CA . PHE A 1 202 ? -37.091 -4.721 14.132 1.00 6.64 208 PHE A CA 1
ATOM 2783 C C . PHE A 1 202 ? -38.193 -3.845 14.724 1.00 6.39 208 PHE A C 1
ATOM 2784 O O . PHE A 1 202 ? -38.671 -2.904 14.097 1.00 6.72 208 PHE A O 1
ATOM 2801 N N . PHE A 1 203 ? -38.579 -4.145 15.978 1.00 6.42 209 PHE A N 1
ATOM 2802 C CA . PHE A 1 203 ? -39.532 -3.349 16.720 1.00 6.42 209 PHE A CA 1
ATOM 2803 C C . PHE A 1 203 ? -39.051 -1.907 16.853 1.00 6.39 209 PHE A C 1
ATOM 2804 O O . PHE A 1 203 ? -39.778 -0.962 16.573 1.00 6.40 209 PHE A O 1
ATOM 2821 N N . ASP A 1 204 ? -37.821 -1.748 17.353 1.00 6.22 210 ASP A N 1
ATOM 2822 C CA . ASP A 1 204 ? -37.288 -0.414 17.586 1.00 6.56 210 ASP A CA 1
ATOM 2823 C C . ASP A 1 204 ? -37.216 0.386 16.292 1.00 6.68 210 ASP A C 1
ATOM 2824 O O . ASP A 1 204 ? -37.574 1.557 16.253 1.00 6.63 210 ASP A O 1
ATOM 2833 N N . LEU A 1 205 ? -36.747 -0.235 15.209 1.00 6.54 211 LEU A N 1
ATOM 2834 C CA A LEU A 1 205 ? -36.709 0.445 13.906 0.59 7.33 211 LEU A CA 1
ATOM 2835 C CA B LEU A 1 205 ? -36.667 0.466 13.964 0.41 7.09 211 LEU A CA 1
ATOM 2836 C C . LEU A 1 205 ? -38.078 0.859 13.460 1.00 7.20 211 LEU A C 1
ATOM 2837 O O . LEU A 1 205 ? -38.260 1.962 12.934 1.00 7.72 211 LEU A O 1
ATOM 2868 N N . GLY A 1 206 ? -39.059 -0.027 13.603 1.00 6.74 212 GLY A N 1
ATOM 2869 C CA . GLY A 1 206 ? -40.418 0.325 13.210 1.00 7.37 212 GLY A CA 1
ATOM 2870 C C . GLY A 1 206 ? -40.971 1.502 13.993 1.00 6.89 212 GLY A C 1
ATOM 2871 O O . GLY A 1 206 ? -41.561 2.427 13.434 1.00 7.50 212 GLY A O 1
ATOM 2875 N N . ALA A 1 207 ? -40.762 1.486 15.300 1.00 6.56 213 ALA A N 1
ATOM 2876 C CA . ALA A 1 207 ? -41.265 2.565 16.151 1.00 6.86 213 ALA A CA 1
ATOM 2877 C C . ALA A 1 207 ? -40.615 3.901 15.771 1.00 6.75 213 ALA A C 1
ATOM 2878 O O . ALA A 1 207 ? -41.260 4.941 15.717 1.00 6.97 213 ALA A O 1
ATOM 2885 N N . ARG A 1 208 ? -39.317 3.857 15.530 1.00 6.37 214 ARG A N 1
ATOM 2886 C CA . ARG A 1 208 ? -38.562 5.060 15.192 1.00 6.22 214 ARG A CA 1
ATOM 2887 C C . ARG A 1 208 ? -38.893 5.558 13.798 1.00 6.45 214 ARG A C 1
ATOM 2888 O O . ARG A 1 208 ? -39.007 6.773 13.568 1.00 6.97 214 ARG A O 1
ATOM 2909 N N . LEU A 1 209 ? -39.081 4.654 12.849 1.00 6.48 215 LEU A N 1
ATOM 2910 C CA . LEU A 1 209 ? -39.497 5.068 11.508 1.00 6.68 215 LEU A CA 1
ATOM 2911 C C . LEU A 1 209 ? -40.879 5.668 11.541 1.00 6.99 215 LEU A C 1
ATOM 2912 O O . LEU A 1 209 ? -41.151 6.638 10.824 1.00 7.64 215 LEU A O 1
ATOM 2928 N N . ALA A 1 210 ? -41.770 5.108 12.346 1.00 7.29 216 ALA A N 1
ATOM 2929 C CA . ALA A 1 210 ? -43.100 5.710 12.509 1.00 7.54 216 ALA A CA 1
ATOM 2930 C C . ALA A 1 210 ? -42.999 7.144 12.998 1.00 7.92 216 ALA A C 1
ATOM 2931 O O . ALA A 1 210 ? -43.604 8.051 12.440 1.00 8.68 216 ALA A O 1
ATOM 2938 N N . ARG A 1 211 ? -42.225 7.357 14.061 1.00 7.89 217 ARG A N 1
ATOM 2939 C CA . ARG A 1 211 ? -42.140 8.707 14.602 1.00 8.38 217 ARG A CA 1
ATOM 2940 C C . ARG A 1 211 ? -41.527 9.681 13.579 1.00 7.62 217 ARG A C 1
ATOM 2941 O O . ARG A 1 211 ? -41.958 10.825 13.453 1.00 8.95 217 ARG A O 1
ATOM 2962 N N . TYR A 1 212 ? -40.485 9.240 12.899 1.00 7.17 218 TYR A N 1
ATOM 2963 C CA . TYR A 1 212 ? -39.787 10.155 12.010 1.00 7.81 218 TYR A CA 1
ATOM 2964 C C . TYR A 1 212 ? -40.655 10.507 10.803 1.00 8.30 218 TYR A C 1
ATOM 2965 O O . TYR A 1 212 ? -40.768 11.662 10.412 1.00 8.67 218 TYR A O 1
ATOM 2983 N N . THR A 1 213 ? -41.215 9.492 10.171 1.00 8.43 219 THR A N 1
ATOM 2984 C CA . THR A 1 213 ? -41.933 9.642 8.899 1.00 8.57 219 THR A CA 1
ATOM 2985 C C . THR A 1 213 ? -43.403 9.955 9.036 1.00 8.99 219 THR A C 1
ATOM 2986 O O . THR A 1 213 ? -44.026 10.352 8.050 1.00 9.69 219 THR A O 1
ATOM 2997 N N . LYS A 1 214 ? -43.981 9.684 10.211 1.00 8.89 220 LYS A N 1
ATOM 2998 C CA . LYS A 1 214 ? -45.400 9.789 10.477 1.00 9.51 220 LYS A CA 1
ATOM 2999 C C . LYS A 1 214 ? -46.199 8.793 9.628 1.00 10.69 220 LYS A C 1
ATOM 3000 O O . LYS A 1 214 ? -47.364 9.008 9.328 1.00 14.29 220 LYS A O 1
ATOM 3019 N N . ASN A 1 215 ? -45.578 7.703 9.231 1.00 8.93 221 ASN A N 1
ATOM 3020 C CA . ASN A 1 215 ? -46.267 6.659 8.495 1.00 8.90 221 ASN A CA 1
ATOM 3021 C C . ASN A 1 215 ? -46.703 5.538 9.432 1.00 8.88 221 ASN A C 1
ATOM 3022 O O . ASN A 1 215 ? -45.883 4.905 10.098 1.00 8.94 221 ASN A O 1
ATOM 3033 N N . ASN A 1 216 ? -47.993 5.280 9.478 1.00 9.10 222 ASN A N 1
ATOM 3034 C CA A ASN A 1 216 ? -48.533 4.351 10.460 0.58 9.49 222 ASN A CA 1
ATOM 3035 C CA B ASN A 1 216 ? -48.535 4.365 10.462 0.42 9.88 222 ASN A CA 1
ATOM 3036 C C . ASN A 1 216 ? -48.246 2.890 10.181 1.00 9.06 222 ASN A C 1
ATOM 3037 O O . ASN A 1 216 ? -48.360 2.084 11.088 1.00 10.10 222 ASN A O 1
ATOM 3056 N N . THR A 1 217 ? -47.867 2.523 8.954 1.00 8.62 223 THR A N 1
ATOM 3057 C CA . THR A 1 217 ? -47.586 1.130 8.685 1.00 8.67 223 THR A CA 1
ATOM 3058 C C . THR A 1 217 ? -46.369 0.656 9.482 1.00 7.88 223 THR A C 1
ATOM 3059 O O . THR A 1 217 ? -46.338 -0.480 9.935 1.00 8.66 223 THR A O 1
ATOM 3070 N N . TYR A 1 218 ? -45.389 1.542 9.665 1.00 7.50 224 TYR A N 1
ATOM 3071 C CA . TYR A 1 218 ? -44.275 1.204 10.533 1.00 7.53 224 TYR A CA 1
ATOM 3072 C C . TYR A 1 218 ? -44.769 0.863 11.944 1.00 7.56 224 TYR A C 1
ATOM 3073 O O . TYR A 1 218 ? -44.308 -0.094 12.584 1.00 8.22 224 TYR A O 1
ATOM 3091 N N . ALA A 1 219 ? -45.651 1.695 12.465 1.00 8.02 225 ALA A N 1
ATOM 3092 C CA . ALA A 1 219 ? -46.171 1.533 13.827 1.00 8.34 225 ALA A CA 1
ATOM 3093 C C . ALA A 1 219 ? -46.990 0.279 13.972 1.00 8.29 225 ALA A C 1
ATOM 3094 O O . ALA A 1 219 ? -46.932 -0.374 15.004 1.00 8.61 225 ALA A O 1
ATOM 3101 N N . GLU A 1 220 ? -47.791 -0.052 12.961 0.90 7.83 226 GLU A N 1
ATOM 3102 C CA . GLU A 1 220 ? -48.613 -1.263 13.055 0.90 8.56 226 GLU A CA 1
ATOM 3103 C C . GLU A 1 220 ? -47.732 -2.509 13.121 0.90 7.77 226 GLU A C 1
ATOM 3104 O O . GLU A 1 220 ? -47.999 -3.430 13.902 0.90 8.10 226 GLU A O 1
ATOM 3116 N N . TRP A 1 221 ? -46.652 -2.535 12.339 1.00 7.95 227 TRP A N 1
ATOM 3117 C CA . TRP A 1 221 ? -45.683 -3.623 12.445 1.00 7.91 227 TRP A CA 1
ATOM 3118 C C . TRP A 1 221 ? -45.022 -3.657 13.820 1.00 7.94 227 TRP A C 1
ATOM 3119 O O . TRP A 1 221 ? -44.820 -4.730 14.400 1.00 8.42 227 TRP A O 1
ATOM 3140 N N . ALA A 1 222 ? -44.628 -2.491 14.320 1.00 7.77 228 ALA A N 1
ATOM 3141 C CA . ALA A 1 222 ? -43.976 -2.458 15.636 1.00 8.33 228 ALA A CA 1
ATOM 3142 C C . ALA A 1 222 ? -44.903 -3.020 16.696 1.00 7.90 228 ALA A C 1
ATOM 3143 O O . ALA A 1 222 ? -44.490 -3.810 17.547 1.00 8.93 228 ALA A O 1
ATOM 3150 N N . GLU A 1 223 ? -46.176 -2.618 16.663 1.00 8.45 229 GLU A N 1
ATOM 3151 C CA A GLU A 1 223 ? -47.208 -3.127 17.588 0.50 9.31 229 GLU A CA 1
ATOM 3152 C CA B GLU A 1 223 ? -47.079 -3.155 17.632 0.50 8.83 229 GLU A CA 1
ATOM 3153 C C . GLU A 1 223 ? -47.259 -4.657 17.487 1.00 8.67 229 GLU A C 1
ATOM 3154 O O . GLU A 1 223 ? -47.311 -5.372 18.495 1.00 9.58 229 GLU A O 1
ATOM 3177 N N . LYS A 1 224 ? -47.325 -5.161 16.255 1.00 8.23 230 LYS A N 1
ATOM 3178 C CA . LYS A 1 224 ? -47.463 -6.590 16.030 1.00 8.49 230 LYS A CA 1
ATOM 3179 C C . LYS A 1 224 ? -46.286 -7.341 16.633 1.00 8.27 230 LYS A C 1
ATOM 3180 O O . LYS A 1 224 ? -46.462 -8.394 17.277 1.00 8.71 230 LYS A O 1
ATOM 3199 N N . ILE A 1 225 ? -45.068 -6.853 16.399 1.00 7.72 231 ILE A N 1
ATOM 3200 C CA . ILE A 1 225 ? -43.895 -7.576 16.888 1.00 7.74 231 ILE A CA 1
ATOM 3201 C C . ILE A 1 225 ? -43.788 -7.499 18.405 1.00 7.90 231 ILE A C 1
ATOM 3202 O O . ILE A 1 225 ? -43.443 -8.500 19.055 1.00 8.42 231 ILE A O 1
ATOM 3218 N N . PHE A 1 226 ? -44.097 -6.354 18.995 1.00 8.24 232 PHE A N 1
ATOM 3219 C CA . PHE A 1 226 ? -44.105 -6.257 20.452 1.00 8.42 232 PHE A CA 1
ATOM 3220 C C . PHE A 1 226 ? -45.118 -7.225 21.050 1.00 8.82 232 PHE A C 1
ATOM 3221 O O . PHE A 1 226 ? -44.837 -7.932 22.018 1.00 9.10 232 PHE A O 1
ATOM 3238 N N . ASP A 1 227 ? -46.312 -7.268 20.454 1.00 8.72 233 ASP A N 1
ATOM 3239 C CA . ASP A 1 227 ? -47.343 -8.136 20.970 1.00 9.36 233 ASP A CA 1
ATOM 3240 C C . ASP A 1 227 ? -46.946 -9.600 20.854 1.00 8.41 233 ASP A C 1
ATOM 3241 O O . ASP A 1 227 ? -47.310 -10.411 21.711 1.00 8.30 233 ASP A O 1
ATOM 3250 N N . TRP A 1 228 ? -46.183 -9.941 19.817 1.00 8.07 234 TRP A N 1
ATOM 3251 C CA . TRP A 1 228 ? -45.652 -11.279 19.672 1.00 8.14 234 TRP A CA 1
ATOM 3252 C C . TRP A 1 228 ? -44.633 -11.601 20.776 1.00 7.51 234 TRP A C 1
ATOM 3253 O O . TRP A 1 228 ? -44.686 -12.647 21.399 1.00 8.05 234 TRP A O 1
ATOM 3274 N N . LEU A 1 229 ? -43.699 -10.675 21.020 1.00 7.51 235 LEU A N 1
ATOM 3275 C CA . LEU A 1 229 ? -42.721 -10.854 22.080 1.00 7.69 235 LEU A CA 1
ATOM 3276 C C . LEU A 1 229 ? -43.401 -11.073 23.445 1.00 7.49 235 LEU A C 1
ATOM 3277 O O . LEU A 1 229 ? -42.920 -11.833 24.284 1.00 8.17 235 LEU A O 1
ATOM 3293 N N . TYR A 1 230 ? -44.485 -10.336 23.663 1.00 7.58 236 TYR A N 1
ATOM 3294 C CA . TYR A 1 230 ? -45.242 -10.499 24.903 1.00 7.77 236 TYR A CA 1
ATOM 3295 C C . TYR A 1 230 ? -45.934 -11.860 24.890 1.00 7.88 236 TYR A C 1
ATOM 3296 O O . TYR A 1 230 ? -45.815 -12.625 25.850 1.00 8.81 236 TYR A O 1
ATOM 3314 N N . ALA A 1 231 ? -46.646 -12.190 23.818 1.00 8.06 237 ALA A N 1
ATOM 3315 C CA . ALA A 1 231 ? -47.390 -13.446 23.778 1.00 8.91 237 ALA A CA 1
ATOM 3316 C C . ALA A 1 231 ? -46.493 -14.666 23.962 1.00 8.51 237 ALA A C 1
ATOM 3317 O O . ALA A 1 231 ? -46.829 -15.564 24.734 1.00 9.89 237 ALA A O 1
ATOM 3324 N N . VAL A 1 232 ? -45.354 -14.718 23.268 1.00 8.32 238 VAL A N 1
ATOM 3325 C CA . VAL A 1 232 ? -44.468 -15.869 23.337 1.00 8.84 238 VAL A CA 1
ATOM 3326 C C . VAL A 1 232 ? -43.811 -15.958 24.719 1.00 9.73 238 VAL A C 1
ATOM 3327 O O . VAL A 1 232 ? -43.246 -16.981 25.074 1.00 12.89 238 VAL A O 1
ATOM 3340 N N . GLY A 1 233 ? -43.881 -14.893 25.529 1.00 8.61 239 GLY A N 1
ATOM 3341 C CA . GLY A 1 233 ? -43.387 -14.942 26.882 1.00 8.91 239 GLY A CA 1
ATOM 3342 C C . GLY A 1 233 ? -41.922 -14.598 27.022 1.00 8.00 239 GLY A C 1
ATOM 3343 O O . GLY A 1 233 ? -41.346 -14.796 28.085 1.00 8.24 239 GLY A O 1
ATOM 3347 N N . TYR A 1 234 ? -41.323 -14.014 25.988 1.00 7.49 240 TYR A N 1
ATOM 3348 C CA . TYR A 1 234 ? -39.981 -13.476 26.125 1.00 7.41 240 TYR A CA 1
ATOM 3349 C C . TYR A 1 234 ? -40.002 -12.251 27.033 1.00 7.42 240 TYR A C 1
ATOM 3350 O O . TYR A 1 234 ? -38.986 -11.948 27.665 1.00 8.64 240 TYR A O 1
ATOM 3368 N N . ILE A 1 235 ? -41.118 -11.532 27.083 1.00 7.23 241 ILE A N 1
ATOM 3369 C CA . ILE A 1 235 ? -41.385 -10.548 28.117 1.00 7.02 241 ILE A CA 1
ATOM 3370 C C . ILE A 1 235 ? -42.195 -11.276 29.174 1.00 7.08 241 ILE A C 1
ATOM 3371 O O . ILE A 1 235 ? -43.263 -11.806 28.882 1.00 8.21 241 ILE A O 1
ATOM 3387 N N . ASP A 1 236 ? -41.684 -11.293 30.412 1.00 7.56 242 ASP A N 1
ATOM 3388 C CA . ASP A 1 236 ? -42.377 -11.980 31.498 1.00 8.01 242 ASP A CA 1
ATOM 3389 C C . ASP A 1 236 ? -43.650 -11.217 31.843 1.00 8.05 242 ASP A C 1
ATOM 3390 O O . ASP A 1 236 ? -43.588 -10.021 32.154 1.00 8.45 242 ASP A O 1
ATOM 3399 N N . HIS A 1 237 ? -44.799 -11.886 31.822 1.00 8.16 243 HIS A N 1
ATOM 3400 C CA . HIS A 1 237 ? -46.061 -11.209 32.046 1.00 8.77 243 HIS A CA 1
ATOM 3401 C C . HIS A 1 237 ? -46.236 -10.725 33.472 1.00 9.75 243 HIS A C 1
ATOM 3402 O O . HIS A 1 237 ? -47.076 -9.875 33.711 1.00 12.20 243 HIS A O 1
ATOM 3416 N N . GLU A 1 238 ? -45.487 -11.286 34.411 0.84 8.54 244 GLU A N 1
ATOM 3417 C CA . GLU A 1 238 ? -45.558 -10.895 35.804 0.84 8.92 244 GLU A CA 1
ATOM 3418 C C . GLU A 1 238 ? -44.523 -9.827 36.142 0.84 8.38 244 GLU A C 1
ATOM 3419 O O . GLU A 1 238 ? -44.822 -8.809 36.751 0.84 9.63 244 GLU A O 1
ATOM 3431 N N . THR A 1 239 ? -43.282 -10.068 35.754 1.00 8.38 245 THR A N 1
ATOM 3432 C CA . THR A 1 239 ? -42.159 -9.236 36.220 1.00 8.44 245 THR A CA 1
ATOM 3433 C C . THR A 1 239 ? -41.619 -8.272 35.168 1.00 7.87 245 THR A C 1
ATOM 3434 O O . THR A 1 239 ? -40.833 -7.382 35.515 1.00 7.90 245 THR A O 1
ATOM 3445 N N . TRP A 1 240 ? -41.962 -8.479 33.909 1.00 7.38 246 TRP A N 1
ATOM 3446 C CA . TRP A 1 240 ? -41.437 -7.671 32.819 1.00 7.26 246 TRP A CA 1
ATOM 3447 C C . TRP A 1 240 ? -39.931 -7.791 32.649 1.00 7.62 246 TRP A C 1
ATOM 3448 O O . TRP A 1 240 ? -39.331 -6.986 31.938 1.00 8.52 246 TRP A O 1
ATOM 3469 N N . ALA A 1 241 ? -39.333 -8.832 33.216 1.00 7.62 247 ALA A N 1
ATOM 3470 C CA . ALA A 1 241 ? -38.047 -9.297 32.748 1.00 7.58 247 ALA A CA 1
ATOM 3471 C C . ALA A 1 241 ? -38.129 -9.625 31.263 1.00 7.02 247 ALA A C 1
ATOM 3472 O O . ALA A 1 241 ? -39.187 -9.993 30.759 1.00 7.91 247 ALA A O 1
ATOM 3479 N N . VAL A 1 242 ? -36.992 -9.533 30.585 1.00 6.95 248 VAL A N 1
ATOM 3480 C CA . VAL A 1 242 ? -36.924 -9.781 29.153 1.00 6.93 248 VAL A CA 1
ATOM 3481 C C . VAL A 1 242 ? -35.866 -10.838 28.877 1.00 6.71 248 VAL A C 1
ATOM 3482 O O . VAL A 1 242 ? -34.652 -10.621 29.066 1.00 7.43 248 VAL A O 1
ATOM 3495 N N . TYR A 1 243 ? -36.340 -12.019 28.514 1.00 6.92 249 TYR A N 1
ATOM 3496 C CA . TYR A 1 243 ? -35.525 -13.194 28.311 1.00 7.43 249 TYR A CA 1
ATOM 3497 C C . TYR A 1 243 ? -34.916 -13.207 26.898 1.00 7.53 249 TYR A C 1
ATOM 3498 O O . TYR A 1 243 ? -35.140 -12.312 26.100 1.00 7.85 249 TYR A O 1
ATOM 3516 N N . ASP A 1 244 ? -34.117 -14.220 26.633 1.00 8.14 250 ASP A N 1
ATOM 3517 C CA . ASP A 1 244 ? -33.266 -14.198 25.452 1.00 8.58 250 ASP A CA 1
ATOM 3518 C C . ASP A 1 244 ? -33.900 -14.777 24.189 1.00 8.26 250 ASP A C 1
ATOM 3519 O O . ASP A 1 244 ? -33.647 -14.263 23.107 1.00 9.07 250 ASP A O 1
ATOM 3528 N N . GLY A 1 245 ? -34.682 -15.831 24.285 1.00 8.99 251 GLY A N 1
ATOM 3529 C CA . GLY A 1 245 ? -35.246 -16.455 23.091 1.00 9.17 251 GLY A CA 1
ATOM 3530 C C . GLY A 1 245 ? -35.695 -17.883 23.334 1.00 9.56 251 GLY A C 1
ATOM 3531 O O . GLY A 1 245 ? -35.698 -18.329 24.481 1.00 10.84 251 GLY A O 1
ATOM 3535 N N . GLY A 1 246 ? -36.080 -18.545 22.248 1.00 9.99 252 GLY A N 1
ATOM 3536 C CA . GLY A 1 246 ? -36.529 -19.921 22.286 1.00 10.24 252 GLY A CA 1
ATOM 3537 C C . GLY A 1 246 ? -36.400 -20.503 20.886 1.00 9.50 252 GLY A C 1
ATOM 3538 O O . GLY A 1 246 ? -36.178 -19.765 19.919 1.00 9.92 252 GLY A O 1
ATOM 3542 N N . HIS A 1 247 ? -36.515 -21.819 20.749 1.00 10.04 253 HIS A N 1
ATOM 3543 C CA . HIS A 1 247 ? -36.294 -22.489 19.475 1.00 10.48 253 HIS A CA 1
ATOM 3544 C C . HIS A 1 247 ? -37.582 -22.964 18.828 1.00 9.87 253 HIS A C 1
ATOM 3545 O O . HIS A 1 247 ? -38.510 -23.471 19.496 1.00 10.28 253 HIS A O 1
ATOM 3559 N N . VAL A 1 248 ? -37.609 -22.906 17.496 1.00 9.86 254 VAL A N 1
ATOM 3560 C CA . VAL A 1 248 ? -38.808 -23.297 16.769 1.00 10.20 254 VAL A CA 1
ATOM 3561 C C . VAL A 1 248 ? -39.198 -24.754 16.966 1.00 10.51 254 VAL A C 1
ATOM 3562 O O . VAL A 1 248 ? -40.378 -25.071 16.981 1.00 11.27 254 VAL A O 1
ATOM 3575 N N . GLU A 1 249 ? -38.242 -25.659 17.133 0.92 10.81 255 GLU A N 1
ATOM 3576 C CA . GLU A 1 249 ? -38.563 -27.067 17.334 0.92 12.17 255 GLU A CA 1
ATOM 3577 C C . GLU A 1 249 ? -39.377 -27.308 18.595 0.92 11.63 255 GLU A C 1
ATOM 3578 O O . GLU A 1 249 ? -39.992 -28.355 18.723 0.92 13.03 255 GLU A O 1
ATOM 3590 N N . HIS A 1 250 ? -39.328 -26.372 19.543 1.00 10.92 256 HIS A N 1
ATOM 3591 C CA . HIS A 1 250 ? -40.109 -26.460 20.767 1.00 11.24 256 HIS A CA 1
ATOM 3592 C C . HIS A 1 250 ? -41.233 -25.444 20.801 1.00 10.54 256 HIS A C 1
ATOM 3593 O O . HIS A 1 250 ? -41.726 -25.099 21.885 1.00 11.29 256 HIS A O 1
ATOM 3607 N N . ASN A 1 251 ? -41.613 -24.921 19.645 1.00 10.45 257 ASN A N 1
ATOM 3608 C CA . ASN A 1 251 ? -42.642 -23.889 19.600 1.00 10.72 257 ASN A CA 1
ATOM 3609 C C . ASN A 1 251 ? -42.260 -22.692 20.460 1.00 10.60 257 ASN A C 1
ATOM 3610 O O . ASN A 1 251 ? -43.113 -21.984 20.991 1.00 11.39 257 ASN A O 1
ATOM 3621 N N . CYS A 1 252 ? -40.952 -22.466 20.566 1.00 9.94 258 CYS A N 1
ATOM 3622 C CA . CYS A 1 252 ? -40.388 -21.332 21.312 1.00 10.42 258 CYS A CA 1
ATOM 3623 C C . CYS A 1 252 ? -40.623 -21.412 22.820 1.00 11.77 258 CYS A C 1
ATOM 3624 O O . CYS A 1 252 ? -40.372 -20.419 23.532 1.00 13.00 258 CYS A O 1
ATOM 3631 N N . THR A 1 253 ? -41.030 -22.578 23.315 1.00 11.34 259 THR A N 1
ATOM 3632 C CA . THR A 1 253 ? -41.316 -22.745 24.739 1.00 12.61 259 THR A CA 1
ATOM 3633 C C . THR A 1 253 ? -40.106 -22.999 25.624 1.00 12.78 259 THR A C 1
ATOM 3634 O O . THR A 1 253 ? -40.189 -22.887 26.848 1.00 14.81 259 THR A O 1
ATOM 3645 N N . ASP A 1 254 ? -38.985 -23.353 25.023 1.00 12.25 260 ASP A N 1
ATOM 3646 C CA . ASP A 1 254 ? -37.753 -23.627 25.761 1.00 13.01 260 ASP A CA 1
ATOM 3647 C C . ASP A 1 254 ? -37.039 -22.317 26.007 1.00 12.85 260 ASP A C 1
ATOM 3648 O O . ASP A 1 254 ? -35.957 -22.088 25.499 1.00 13.86 260 ASP A O 1
ATOM 3657 N N . ILE A 1 255 ? -37.669 -21.434 26.764 1.00 12.61 261 ILE A N 1
ATOM 3658 C CA . ILE A 1 255 ? -37.152 -20.069 26.873 1.00 12.26 261 ILE A CA 1
ATOM 3659 C C . ILE A 1 255 ? -35.797 -20.092 27.578 1.00 12.21 261 ILE A C 1
ATOM 3660 O O . ILE A 1 255 ? -35.639 -20.637 28.668 1.00 12.95 261 ILE A O 1
ATOM 3676 N N . ASN A 1 256 ? -34.826 -19.464 26.937 1.00 12.11 262 ASN A N 1
ATOM 3677 C CA . ASN A 1 256 ? -33.545 -19.149 27.547 1.00 11.94 262 ASN A CA 1
ATOM 3678 C C . ASN A 1 256 ? -33.759 -17.903 28.379 1.00 10.73 262 ASN A C 1
ATOM 3679 O O . ASN A 1 256 ? -33.956 -16.819 27.833 1.00 10.28 262 ASN A O 1
ATOM 3690 N N . ARG A 1 257 ? -33.754 -18.075 29.702 1.00 10.99 263 ARG A N 1
ATOM 3691 C CA A ARG A 1 257 ? -34.116 -16.994 30.606 0.63 10.73 263 ARG A CA 1
ATOM 3692 C CA B ARG A 1 257 ? -34.099 -16.994 30.611 0.37 11.47 263 ARG A CA 1
ATOM 3693 C C . ARG A 1 257 ? -32.940 -16.084 30.981 1.00 10.00 263 ARG A C 1
ATOM 3694 O O . ARG A 1 257 ? -33.074 -15.237 31.854 1.00 10.31 263 ARG A O 1
ATOM 3733 N N . ALA A 1 258 ? -31.818 -16.203 30.271 1.00 9.93 264 ALA A N 1
ATOM 3734 C CA . ALA A 1 258 ? -30.759 -15.212 30.451 1.00 10.25 264 ALA A CA 1
ATOM 3735 C C . ALA A 1 258 ? -31.315 -13.831 30.129 1.00 8.87 264 ALA A C 1
ATOM 3736 O O . ALA A 1 258 ? -31.970 -13.631 29.113 1.00 9.50 264 ALA A O 1
ATOM 3743 N N . GLN A 1 259 ? -31.000 -12.886 30.993 1.00 8.21 265 GLN A N 1
ATOM 3744 C CA . GLN A 1 259 ? -31.450 -11.491 30.921 1.00 7.87 265 GLN A CA 1
ATOM 3745 C C . GLN A 1 259 ? -30.282 -10.582 30.571 1.00 7.56 265 GLN A C 1
ATOM 3746 O O . GLN A 1 259 ? -29.529 -10.159 31.449 1.00 8.72 265 GLN A O 1
ATOM 3760 N N . PHE A 1 260 ? -30.130 -10.284 29.279 1.00 7.54 266 PHE A N 1
ATOM 3761 C CA . PHE A 1 260 ? -29.102 -9.369 28.826 1.00 7.48 266 PHE A CA 1
ATOM 3762 C C . PHE A 1 260 ? -29.660 -7.954 28.822 1.00 7.18 266 PHE A C 1
ATOM 3763 O O . PHE A 1 260 ? -30.796 -7.712 28.364 1.00 7.68 266 PHE A O 1
ATOM 3780 N N . SER A 1 261 ? -28.854 -7.010 29.297 1.00 6.99 267 SER A N 1
ATOM 3781 C CA . SER A 1 261 ? -29.340 -5.661 29.526 1.00 7.33 267 SER A CA 1
ATOM 3782 C C . SER A 1 261 ? -29.901 -5.024 28.264 1.00 7.78 267 SER A C 1
ATOM 3783 O O . SER A 1 261 ? -30.923 -4.323 28.309 1.00 8.19 267 SER A O 1
ATOM 3791 N N . TYR A 1 262 ? -29.246 -5.259 27.137 1.00 8.10 268 TYR A N 1
ATOM 3792 C CA . TYR A 1 262 ? -29.640 -4.566 25.907 1.00 8.68 268 TYR A CA 1
ATOM 3793 C C . TYR A 1 262 ? -30.994 -5.020 25.395 1.00 7.49 268 TYR A C 1
ATOM 3794 O O . TYR A 1 262 ? -31.607 -4.286 24.633 1.00 7.93 268 TYR A O 1
ATOM 3812 N N . ASN A 1 263 ? -31.446 -6.211 25.743 1.00 7.21 269 ASN A N 1
ATOM 3813 C CA . ASN A 1 263 ? -32.760 -6.661 25.297 1.00 7.35 269 ASN A CA 1
ATOM 3814 C C . ASN A 1 263 ? -33.868 -5.864 25.949 1.00 6.89 269 ASN A C 1
ATOM 3815 O O . ASN A 1 263 ? -34.719 -5.263 25.273 1.00 6.97 269 ASN A O 1
ATOM 3826 N N . ALA A 1 264 ? -33.871 -5.786 27.266 1.00 7.50 270 ALA A N 1
ATOM 3827 C CA . ALA A 1 264 ? -34.882 -4.979 27.949 1.00 7.10 270 ALA A CA 1
ATOM 3828 C C . ALA A 1 264 ? -34.740 -3.518 27.564 1.00 6.59 270 ALA A C 1
ATOM 3829 O O . ALA A 1 264 ? -35.743 -2.829 27.353 1.00 6.77 270 ALA A O 1
ATOM 3836 N N . ALA A 1 265 ? -33.518 -3.004 27.492 1.00 6.22 271 ALA A N 1
ATOM 3837 C CA . ALA A 1 265 ? -33.350 -1.591 27.196 1.00 6.69 271 ALA A CA 1
ATOM 3838 C C . ALA A 1 265 ? -33.813 -1.249 25.779 1.00 6.04 271 ALA A C 1
ATOM 3839 O O . ALA A 1 265 ? -34.360 -0.157 25.571 1.00 6.18 271 ALA A O 1
ATOM 3846 N N . LEU A 1 266 ? -33.605 -2.128 24.802 1.00 5.99 272 LEU A N 1
ATOM 3847 C CA . LEU A 1 266 ? -34.042 -1.837 23.454 1.00 5.83 272 LEU A CA 1
ATOM 3848 C C . LEU A 1 266 ? -35.565 -1.829 23.385 1.00 5.85 272 LEU A C 1
ATOM 3849 O O . LEU A 1 266 ? -36.157 -1.012 22.688 1.00 6.24 272 LEU A O 1
ATOM 3865 N N . LEU A 1 267 ? -36.226 -2.761 24.076 1.00 5.91 273 LEU A N 1
ATOM 3866 C CA . LEU A 1 267 ? -37.675 -2.739 24.123 1.00 5.73 273 LEU A CA 1
ATOM 3867 C C . LEU A 1 267 ? -38.182 -1.475 24.809 1.00 5.97 273 LEU A C 1
ATOM 3868 O O . LEU A 1 267 ? -39.175 -0.891 24.363 1.00 6.30 273 LEU A O 1
ATOM 3884 N N . LEU A 1 268 ? -37.544 -1.042 25.895 1.00 5.90 274 LEU A N 1
ATOM 3885 C CA . LEU A 1 268 ? -37.909 0.230 26.517 1.00 6.04 274 LEU A CA 1
ATOM 3886 C C . LEU A 1 268 ? -37.799 1.383 25.516 1.00 6.35 274 LEU A C 1
ATOM 3887 O O . LEU A 1 268 ? -38.686 2.218 25.435 1.00 6.75 274 LEU A O 1
ATOM 3903 N N . HIS A 1 269 ? -36.688 1.427 24.795 1.00 6.13 275 HIS A N 1
ATOM 3904 C CA . HIS A 1 269 ? -36.450 2.479 23.804 1.00 6.21 275 HIS A CA 1
ATOM 3905 C C . HIS A 1 269 ? -37.571 2.481 22.765 1.00 6.21 275 HIS A C 1
ATOM 3906 O O . HIS A 1 269 ? -38.174 3.532 22.525 1.00 6.91 275 HIS A O 1
ATOM 3920 N N . GLY A 1 270 ? -37.860 1.339 22.162 1.00 6.21 276 GLY A N 1
ATOM 3921 C CA . GLY A 1 270 ? -38.902 1.327 21.160 1.00 6.50 276 GLY A CA 1
ATOM 3922 C C . GLY A 1 270 ? -40.251 1.656 21.725 1.00 6.41 276 GLY A C 1
ATOM 3923 O O . GLY A 1 270 ? -41.062 2.339 21.077 1.00 6.86 276 GLY A O 1
ATOM 3927 N N . ALA A 1 271 ? -40.548 1.171 22.938 1.00 6.53 277 ALA A N 1
ATOM 3928 C CA . ALA A 1 271 ? -41.832 1.471 23.572 1.00 6.57 277 ALA A CA 1
ATOM 3929 C C . ALA A 1 271 ? -41.968 2.976 23.820 1.00 6.62 277 ALA A C 1
ATOM 3930 O O . ALA A 1 271 ? -43.073 3.517 23.708 1.00 7.14 277 ALA A O 1
ATOM 3937 N N . ALA A 1 272 ? -40.871 3.651 24.166 1.00 6.65 278 ALA A N 1
ATOM 3938 C CA . ALA A 1 272 ? -40.909 5.078 24.368 1.00 6.76 278 ALA A CA 1
ATOM 3939 C C . ALA A 1 272 ? -41.232 5.809 23.064 1.00 7.07 278 ALA A C 1
ATOM 3940 O O . ALA A 1 272 ? -42.021 6.744 23.062 1.00 8.22 278 ALA A O 1
ATOM 3947 N N . PHE A 1 273 ? -40.647 5.376 21.935 1.00 6.77 279 PHE A N 1
ATOM 3948 C CA . PHE A 1 273 ? -41.008 5.939 20.659 1.00 7.19 279 PHE A CA 1
ATOM 3949 C C . PHE A 1 273 ? -42.477 5.694 20.346 1.00 7.19 279 PHE A C 1
ATOM 3950 O O . PHE A 1 273 ? -43.155 6.604 19.846 1.00 8.26 279 PHE A O 1
ATOM 3967 N N . MET A 1 274 ? -42.986 4.507 20.649 1.00 7.07 280 MET A N 1
ATOM 3968 C CA . MET A 1 274 ? -44.395 4.224 20.414 1.00 7.47 280 MET A CA 1
ATOM 3969 C C . MET A 1 274 ? -45.295 5.080 21.298 1.00 7.74 280 MET A C 1
ATOM 3970 O O . MET A 1 274 ? -46.347 5.547 20.844 1.00 8.91 280 MET A O 1
ATOM 3984 N N . TRP A 1 275 ? -44.941 5.278 22.554 1.00 8.30 281 TRP A N 1
ATOM 3985 C CA . TRP A 1 275 ? -45.691 6.162 23.437 1.00 8.15 281 TRP A CA 1
ATOM 3986 C C . TRP A 1 275 ? -45.722 7.579 22.885 1.00 9.03 281 TRP A C 1
ATOM 3987 O O . TRP A 1 275 ? -46.769 8.223 22.843 1.00 9.59 281 TRP A O 1
ATOM 4008 N N . ASN A 1 276 ? -44.570 8.079 22.463 1.00 8.96 282 ASN A N 1
ATOM 4009 C CA . ASN A 1 276 ? -44.481 9.438 21.950 1.00 9.98 282 ASN A CA 1
ATOM 4010 C C . ASN A 1 276 ? -45.327 9.584 20.686 1.00 10.10 282 ASN A C 1
ATOM 4011 O O . ASN A 1 276 ? -46.030 10.568 20.517 1.00 11.25 282 ASN A O 1
ATOM 4022 N N . TYR A 1 277 ? -45.271 8.587 19.808 1.00 9.88 283 TYR A N 1
ATOM 4023 C CA . TYR A 1 277 ? -45.985 8.643 18.531 1.00 10.65 283 TYR A CA 1
ATOM 4024 C C . TYR A 1 277 ? -47.495 8.487 18.707 1.00 11.00 283 TYR A C 1
ATOM 4025 O O . TYR A 1 277 ? -48.272 9.258 18.145 1.00 11.99 283 TYR A O 1
ATOM 4043 N N . THR A 1 278 ? -47.908 7.490 19.484 1.00 11.26 284 THR A N 1
ATOM 4044 C CA . THR A 1 278 ? -49.322 7.141 19.588 1.00 12.46 284 THR A CA 1
ATOM 4045 C C . THR A 1 278 ? -50.079 7.874 20.674 1.00 12.80 284 THR A C 1
ATOM 4046 O O . THR A 1 278 ? -51.297 8.030 20.574 1.00 14.26 284 THR A O 1
ATOM 4057 N N . GLU A 1 279 ? -49.390 8.253 21.741 0.96 12.22 285 GLU A N 1
ATOM 4058 C CA . GLU A 1 279 ? -50.032 8.779 22.956 0.96 13.63 285 GLU A CA 1
ATOM 4059 C C . GLU A 1 279 ? -51.061 7.803 23.516 0.96 14.06 285 GLU A C 1
ATOM 4060 O O . GLU A 1 279 ? -51.955 8.202 24.239 0.96 15.22 285 GLU A O 1
ATOM 4072 N N . ASP A 1 280 ? -50.892 6.521 23.236 1.00 13.36 286 ASP A N 1
ATOM 4073 C CA . ASP A 1 280 ? -51.789 5.492 23.752 1.00 13.73 286 ASP A CA 1
ATOM 4074 C C . ASP A 1 280 ? -51.270 5.089 25.127 1.00 12.67 286 ASP A C 1
ATOM 4075 O O . ASP A 1 280 ? -50.113 4.689 25.288 1.00 13.20 286 ASP A O 1
ATOM 4084 N N . GLN A 1 281 ? -52.134 5.169 26.132 1.00 13.26 287 GLN A N 1
ATOM 4085 C CA . GLN A 1 281 ? -51.777 4.781 27.492 1.00 13.49 287 GLN A CA 1
ATOM 4086 C C . GLN A 1 281 ? -51.155 3.400 27.585 1.00 11.37 287 GLN A C 1
ATOM 4087 O O . GLN A 1 281 ? -50.322 3.156 28.449 1.00 11.64 287 GLN A O 1
ATOM 4101 N N . LYS A 1 282 ? -51.540 2.481 26.713 1.00 11.05 288 LYS A N 1
ATOM 4102 C CA . LYS A 1 282 ? -50.946 1.152 26.791 1.00 10.77 288 LYS A CA 1
ATOM 4103 C C . LYS A 1 282 ? -49.430 1.214 26.608 1.00 9.84 288 LYS A C 1
ATOM 4104 O O . LYS A 1 282 ? -48.696 0.447 27.235 1.00 9.82 288 LYS A O 1
ATOM 4123 N N . TRP A 1 283 ? -48.955 2.104 25.761 1.00 8.95 289 TRP A N 1
ATOM 4124 C CA . TRP A 1 283 ? -47.527 2.263 25.574 1.00 8.26 289 TRP A CA 1
ATOM 4125 C C . TRP A 1 283 ? -46.862 2.935 26.753 1.00 8.25 289 TRP A C 1
ATOM 4126 O O . TRP A 1 283 ? -45.724 2.593 27.072 1.00 8.64 289 TRP A O 1
ATOM 4147 N N . LYS A 1 284 ? -47.519 3.889 27.393 1.00 8.85 290 LYS A N 1
ATOM 4148 C CA A LYS A 1 284 ? -46.979 4.441 28.628 0.52 8.98 290 LYS A CA 1
ATOM 4149 C CA B LYS A 1 284 ? -46.981 4.446 28.629 0.48 9.36 290 LYS A CA 1
ATOM 4150 C C . LYS A 1 284 ? -46.813 3.347 29.666 1.00 8.72 290 LYS A C 1
ATOM 4151 O O . LYS A 1 284 ? -45.797 3.281 30.355 1.00 9.11 290 LYS A O 1
ATOM 4186 N N . ASP A 1 285 ? -47.819 2.491 29.794 1.00 9.29 291 ASP A N 1
ATOM 4187 C CA . ASP A 1 285 ? -47.762 1.401 30.757 1.00 9.74 291 ASP A CA 1
ATOM 4188 C C . ASP A 1 285 ? -46.613 0.468 30.461 1.00 9.09 291 ASP A C 1
ATOM 4189 O O . ASP A 1 285 ? -45.924 -0.004 31.377 1.00 9.35 291 ASP A O 1
ATOM 4198 N N . ARG A 1 286 ? -46.391 0.186 29.176 1.00 8.77 292 ARG A N 1
ATOM 4199 C CA . ARG A 1 286 ? -45.300 -0.697 28.767 1.00 8.55 292 ARG A CA 1
ATOM 4200 C C . ARG A 1 286 ? -43.940 -0.055 29.057 1.00 8.11 292 ARG A C 1
ATOM 4201 O O . ARG A 1 286 ? -43.037 -0.726 29.548 1.00 8.31 292 ARG A O 1
ATOM 4222 N N . VAL A 1 287 ? -43.791 1.248 28.768 1.00 7.87 293 VAL A N 1
ATOM 4223 C CA . VAL A 1 287 ? -42.588 1.969 29.157 1.00 7.51 293 VAL A CA 1
ATOM 4224 C C . VAL A 1 287 ? -42.354 1.825 30.646 1.00 7.27 293 VAL A C 1
ATOM 4225 O O . VAL A 1 287 ? -41.250 1.487 31.094 1.00 7.55 293 VAL A O 1
ATOM 4238 N N . ASP A 1 288 ? -43.386 2.091 31.434 1.00 7.20 294 ASP A N 1
ATOM 4239 C CA . ASP A 1 288 ? -43.214 2.112 32.885 1.00 8.00 294 ASP A CA 1
ATOM 4240 C C . ASP A 1 288 ? -42.862 0.724 33.416 1.00 7.61 294 ASP A C 1
ATOM 4241 O O . ASP A 1 288 ? -42.007 0.598 34.290 1.00 7.75 294 ASP A O 1
ATOM 4250 N N . ASN A 1 289 ? -43.511 -0.314 32.900 1.00 7.51 295 ASN A N 1
ATOM 4251 C CA . ASN A 1 289 ? -43.231 -1.679 33.331 1.00 7.30 295 ASN A CA 1
ATOM 4252 C C . ASN A 1 289 ? -41.840 -2.136 32.923 1.00 7.39 295 ASN A C 1
ATOM 4253 O O . ASN A 1 289 ? -41.129 -2.732 33.734 1.00 7.36 295 ASN A O 1
ATOM 4264 N N . LEU A 1 290 ? -41.448 -1.868 31.676 1.00 7.02 296 LEU A N 1
ATOM 4265 C CA . LEU A 1 290 ? -40.117 -2.231 31.248 1.00 6.52 296 LEU A CA 1
ATOM 4266 C C . LEU A 1 290 ? -39.072 -1.495 32.085 1.00 6.62 296 LEU A C 1
ATOM 4267 O O . LEU A 1 290 ? -38.060 -2.084 32.479 1.00 7.08 296 LEU A O 1
ATOM 4283 N N . LEU A 1 291 ? -39.289 -0.218 32.344 1.00 6.80 297 LEU A N 1
ATOM 4284 C CA . LEU A 1 291 ? -38.349 0.581 33.129 1.00 7.02 297 LEU A CA 1
ATOM 4285 C C . LEU A 1 291 ? -38.235 0.056 34.555 1.00 7.25 297 LEU A C 1
ATOM 4286 O O . LEU A 1 291 ? -37.136 -0.069 35.103 1.00 7.10 297 LEU A O 1
ATOM 4302 N N . THR A 1 292 ? -39.366 -0.256 35.181 1.00 7.18 298 THR A N 1
ATOM 4303 C CA . THR A 1 292 ? -39.333 -0.834 36.518 1.00 7.23 298 THR A CA 1
ATOM 4304 C C . THR A 1 292 ? -38.461 -2.085 36.532 1.00 7.03 298 THR A C 1
ATOM 4305 O O . THR A 1 292 ? -37.615 -2.264 37.408 1.00 7.60 298 THR A O 1
ATOM 4316 N N . GLY A 1 293 ? -38.659 -2.952 35.548 1.00 7.13 299 GLY A N 1
ATOM 4317 C CA . GLY A 1 293 ? -37.875 -4.163 35.474 1.00 7.37 299 GLY A CA 1
ATOM 4318 C C . GLY A 1 293 ? -36.386 -3.889 35.308 1.00 7.23 299 GLY A C 1
ATOM 4319 O O . GLY A 1 293 ? -35.560 -4.548 35.962 1.00 7.39 299 GLY A O 1
ATOM 4323 N N . ILE A 1 294 ? -36.036 -2.955 34.440 1.00 6.61 300 ILE A N 1
ATOM 4324 C CA . ILE A 1 294 ? -34.628 -2.655 34.204 1.00 6.83 300 ILE A CA 1
ATOM 4325 C C . ILE A 1 294 ? -33.944 -2.133 35.450 1.00 7.36 300 ILE A C 1
ATOM 4326 O O . ILE A 1 294 ? -32.822 -2.544 35.790 1.00 7.90 300 ILE A O 1
ATOM 4342 N N . LEU A 1 295 ? -34.606 -1.214 36.134 1.00 7.52 301 LEU A N 1
ATOM 4343 C CA . LEU A 1 295 ? -34.033 -0.636 37.333 1.00 8.14 301 LEU A CA 1
ATOM 4344 C C . LEU A 1 295 ? -33.857 -1.695 38.411 1.00 8.72 301 LEU A C 1
ATOM 4345 O O . LEU A 1 295 ? -32.874 -1.683 39.144 1.00 12.08 301 LEU A O 1
ATOM 4361 N N . ARG A 1 296 ? -34.802 -2.621 38.503 1.00 7.55 302 ARG A N 1
ATOM 4362 C CA . ARG A 1 296 ? -34.729 -3.713 39.459 1.00 8.16 302 ARG A CA 1
ATOM 4363 C C . ARG A 1 296 ? -33.619 -4.701 39.135 1.00 8.32 302 ARG A C 1
ATOM 4364 O O . ARG A 1 296 ? -32.926 -5.200 40.022 1.00 9.64 302 ARG A O 1
ATOM 4385 N N . ASP A 1 297 ? -33.499 -5.030 37.858 1.00 7.82 303 ASP A N 1
ATOM 4386 C CA . ASP A 1 297 ? -32.654 -6.141 37.458 1.00 8.31 303 ASP A CA 1
ATOM 4387 C C . ASP A 1 297 ? -31.218 -5.772 37.122 1.00 7.95 303 ASP A C 1
ATOM 4388 O O . ASP A 1 297 ? -30.301 -6.552 37.429 1.00 9.33 303 ASP A O 1
ATOM 4397 N N . PHE A 1 298 ? -31.017 -4.636 36.466 1.00 7.45 304 PHE A N 1
ATOM 4398 C CA . PHE A 1 298 ? -29.696 -4.329 35.910 1.00 7.96 304 PHE A CA 1
ATOM 4399 C C . PHE A 1 298 ? -28.930 -3.273 36.661 1.00 8.74 304 PHE A C 1
ATOM 4400 O O . PHE A 1 298 ? -27.746 -3.120 36.418 1.00 12.18 304 PHE A O 1
ATOM 4417 N N . PHE A 1 299 ? -29.557 -2.531 37.559 1.00 8.10 305 PHE A N 1
ATOM 4418 C CA . PHE A 1 299 ? -28.851 -1.496 38.297 1.00 8.78 305 PHE A CA 1
ATOM 4419 C C . PHE A 1 299 ? -28.649 -1.975 39.710 1.00 10.11 305 PHE A C 1
ATOM 4420 O O . PHE A 1 299 ? -29.585 -2.314 40.424 1.00 11.46 305 PHE A O 1
ATOM 4437 N N . LYS A 1 300 ? -27.385 -2.052 40.117 1.00 11.25 306 LYS A N 1
ATOM 4438 C CA . LYS A 1 300 ? -26.986 -2.556 41.421 1.00 13.12 306 LYS A CA 1
ATOM 4439 C C . LYS A 1 300 ? -26.296 -1.426 42.149 1.00 15.77 306 LYS A C 1
ATOM 4440 O O . LYS A 1 300 ? -25.250 -0.945 41.730 1.00 16.94 306 LYS A O 1
ATOM 4459 N N . ASP A 1 301 ? -26.921 -0.963 43.226 0.71 17.30 307 ASP A N 1
ATOM 4460 C CA . ASP A 1 301 ? -26.436 0.225 43.903 0.71 19.16 307 ASP A CA 1
ATOM 4461 C C . ASP A 1 301 ? -26.150 1.352 42.909 0.71 18.27 307 ASP A C 1
ATOM 4462 O O . ASP A 1 301 ? -25.122 2.022 43.011 0.71 19.17 307 ASP A O 1
ATOM 4471 N N . GLY A 1 302 ? -27.042 1.530 41.934 1.00 16.48 308 GLY A N 1
ATOM 4472 C CA . GLY A 1 302 ? -26.918 2.634 41.027 1.00 13.89 308 GLY A CA 1
ATOM 4473 C C . GLY A 1 302 ? -25.993 2.410 39.831 1.00 11.36 308 GLY A C 1
ATOM 4474 O O . GLY A 1 302 ? -25.746 3.369 39.111 1.00 10.61 308 GLY A O 1
ATOM 4478 N N . VAL A 1 303 ? -25.530 1.185 39.587 1.00 10.56 309 VAL A N 1
ATOM 4479 C CA . VAL A 1 303 ? -24.567 0.937 38.534 1.00 9.48 309 VAL A CA 1
ATOM 4480 C C . VAL A 1 303 ? -25.074 -0.173 37.634 1.00 8.77 309 VAL A C 1
ATOM 4481 O O . VAL A 1 303 ? -25.487 -1.242 38.115 1.00 9.63 309 VAL A O 1
ATOM 4494 N N . VAL A 1 304 ? -25.021 0.037 36.323 1.00 8.51 310 VAL A N 1
ATOM 4495 C CA . VAL A 1 304 ? -25.449 -1.003 35.396 1.00 8.79 310 VAL A CA 1
ATOM 4496 C C . VAL A 1 304 ? -24.536 -2.236 35.525 1.00 9.13 310 VAL A C 1
ATOM 4497 O O . VAL A 1 304 ? -23.315 -2.117 35.678 1.00 11.16 310 VAL A O 1
ATOM 4510 N N . PHE A 1 305 ? -25.127 -3.415 35.416 1.00 8.12 311 PHE A N 1
ATOM 4511 C CA . PHE A 1 305 ? -24.452 -4.664 35.702 1.00 8.59 311 PHE A CA 1
ATOM 4512 C C . PHE A 1 305 ? -24.979 -5.717 34.730 1.00 8.19 311 PHE A C 1
ATOM 4513 O O . PHE A 1 305 ? -26.205 -5.934 34.658 1.00 8.88 311 PHE A O 1
ATOM 4530 N N . GLU A 1 306 ? -24.085 -6.394 34.035 1.00 8.25 312 GLU A N 1
ATOM 4531 C CA . GLU A 1 306 ? -24.490 -7.358 33.006 1.00 8.10 312 GLU A CA 1
ATOM 4532 C C . GLU A 1 306 ? -24.750 -8.712 33.657 1.00 8.63 312 GLU A C 1
ATOM 4533 O O . GLU A 1 306 ? -23.870 -9.577 33.714 1.00 9.04 312 GLU A O 1
ATOM 4545 N N . ILE A 1 307 ? -25.969 -8.880 34.183 1.00 8.81 313 ILE A N 1
ATOM 4546 C CA . ILE A 1 307 ? -26.255 -9.992 35.095 1.00 10.09 313 ILE A CA 1
ATOM 4547 C C . ILE A 1 307 ? -25.863 -11.381 34.565 1.00 9.71 313 ILE A C 1
ATOM 4548 O O . ILE A 1 307 ? -25.468 -12.174 35.395 1.00 11.00 313 ILE A O 1
ATOM 4564 N N . PRO A 1 308 ? -25.976 -11.708 33.257 1.00 10.10 314 PRO A N 1
ATOM 4565 C CA . PRO A 1 308 ? -25.626 -13.084 32.899 1.00 11.33 314 PRO A CA 1
ATOM 4566 C C . PRO A 1 308 ? -24.158 -13.418 32.955 1.00 11.98 314 PRO A C 1
ATOM 4567 O O . PRO A 1 308 ? -23.845 -14.605 32.915 1.00 14.77 314 PRO A O 1
ATOM 4578 N N . CYS A 1 309 ? -23.268 -12.437 33.002 1.00 11.69 315 CYS A N 1
ATOM 4579 C CA . CYS A 1 309 ? -21.841 -12.727 32.897 1.00 12.00 315 CYS A CA 1
ATOM 4580 C C . CYS A 1 309 ? -20.936 -11.964 33.822 1.00 11.63 315 CYS A C 1
ATOM 4581 O O . CYS A 1 309 ? -19.853 -12.447 34.093 1.00 12.51 315 CYS A O 1
ATOM 4588 N N . GLU A 1 310 ? -21.319 -10.799 34.319 1.00 10.61 316 GLU A N 1
ATOM 4589 C CA . GLU A 1 310 ? -20.383 -9.915 35.002 1.00 10.28 316 GLU A CA 1
ATOM 4590 C C . GLU A 1 310 ? -20.023 -10.377 36.415 1.00 12.17 316 GLU A C 1
ATOM 4591 O O . GLU A 1 310 ? -19.077 -9.871 37.000 1.00 14.08 316 GLU A O 1
ATOM 4603 N N . GLY A 1 311 ? -20.763 -11.330 36.965 1.00 12.95 317 GLY A N 1
ATOM 4604 C CA . GLY A 1 311 ? -20.539 -11.732 38.341 1.00 15.05 317 GLY A CA 1
ATOM 4605 C C . GLY A 1 311 ? -19.192 -12.298 38.662 1.00 15.97 317 GLY A C 1
ATOM 4606 O O . GLY A 1 311 ? -18.785 -12.371 39.847 1.00 18.22 317 GLY A O 1
ATOM 4610 N N . ARG A 1 312 ? -18.511 -12.770 37.629 0.83 14.80 318 ARG A N 1
ATOM 4611 C CA . ARG A 1 312 ? -17.113 -13.120 37.785 0.83 16.21 318 ARG A CA 1
ATOM 4612 C C . ARG A 1 312 ? -16.401 -12.677 36.519 0.83 15.61 318 ARG A C 1
ATOM 4613 O O . ARG A 1 312 ? -17.015 -12.404 35.502 0.83 16.22 318 ARG A O 1
ATOM 4634 N N . GLN A 1 313 ? -15.098 -12.605 36.586 1.00 16.66 319 GLN A N 1
ATOM 4635 C CA . GLN A 1 313 ? -14.295 -12.274 35.428 1.00 16.30 319 GLN A CA 1
ATOM 4636 C C . GLN A 1 313 ? -14.148 -13.454 34.505 1.00 15.83 319 GLN A C 1
ATOM 4637 O O . GLN A 1 313 ? -14.102 -14.597 34.953 1.00 17.30 319 GLN A O 1
ATOM 4651 N N . GLY A 1 314 ? -13.991 -13.164 33.217 1.00 14.83 320 GLY A N 1
ATOM 4652 C CA . GLY A 1 314 ? -13.695 -14.192 32.248 1.00 15.44 320 GLY A CA 1
ATOM 4653 C C . GLY A 1 314 ? -14.899 -14.877 31.630 1.00 15.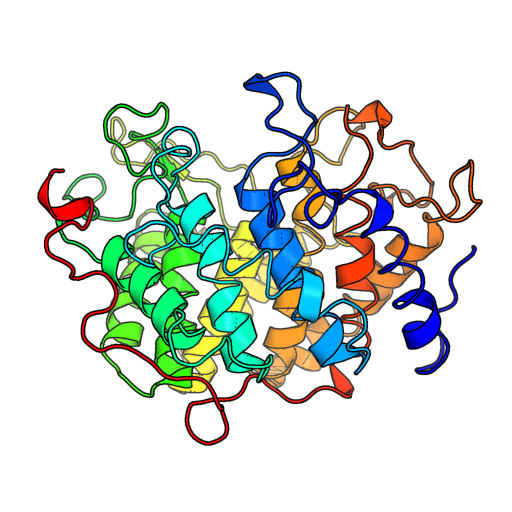35 320 GLY A C 1
ATOM 4654 O O . GLY A 1 314 ? -14.753 -15.974 31.057 1.00 17.88 320 GLY A O 1
ATOM 4658 N N . ALA A 1 315 ? -16.090 -14.318 31.810 1.00 13.77 321 ALA A N 1
ATOM 4659 C CA . ALA A 1 315 ? -17.302 -14.907 31.250 1.00 14.32 321 ALA A CA 1
ATOM 4660 C C . ALA A 1 315 ? -17.934 -14.064 30.134 1.00 13.85 321 ALA A C 1
ATOM 4661 O O . ALA A 1 315 ? -18.527 -14.613 29.223 1.00 15.60 321 ALA A O 1
ATOM 4668 N N . CYS A 1 316 ? -17.867 -12.751 30.220 1.00 13.22 322 CYS A N 1
ATOM 4669 C CA . CYS A 1 316 ? -18.538 -11.938 29.200 1.00 13.46 322 CYS A CA 1
ATOM 4670 C C . CYS A 1 316 ? -17.838 -12.018 27.848 1.00 13.52 322 CYS A C 1
ATOM 4671 O O . CYS A 1 316 ? -16.620 -11.872 27.783 1.00 15.93 322 CYS A O 1
ATOM 4678 N N . THR A 1 317 ? -18.602 -12.198 26.768 1.00 13.04 323 THR A N 1
ATOM 4679 C CA . THR A 1 317 ? -18.031 -12.218 25.435 1.00 13.68 323 THR A CA 1
ATOM 4680 C C . THR A 1 317 ? -17.845 -10.800 24.912 1.00 11.64 323 THR A C 1
ATOM 4681 O O . THR A 1 317 ? -18.372 -9.837 25.471 1.00 11.06 323 THR A O 1
ATOM 4692 N N . ALA A 1 318 ? -17.123 -10.672 23.797 1.00 11.65 324 ALA A N 1
ATOM 4693 C CA . ALA A 1 318 ? -16.910 -9.367 23.188 1.00 11.55 324 ALA A CA 1
ATOM 4694 C C . ALA A 1 318 ? -18.239 -8.638 22.992 1.00 10.13 324 ALA A C 1
ATOM 4695 O O . ALA A 1 318 ? -18.346 -7.440 23.256 1.00 10.22 324 ALA A O 1
ATOM 4702 N N . ASP A 1 319 ? -19.253 -9.345 22.507 0.96 9.31 325 ASP A N 1
ATOM 4703 C CA . ASP A 1 319 ? -20.521 -8.694 22.270 0.96 9.88 325 ASP A CA 1
ATOM 4704 C C . ASP A 1 319 ? -21.085 -8.117 23.599 0.96 9.36 325 ASP A C 1
ATOM 4705 O O . ASP A 1 319 ? -21.557 -6.984 23.675 0.96 9.78 325 ASP A O 1
ATOM 4714 N N . MET A 1 320 ? -21.050 -8.929 24.651 1.00 9.60 326 MET A N 1
ATOM 4715 C CA . MET A 1 320 ? -21.654 -8.554 25.927 1.00 9.98 326 MET A CA 1
ATOM 4716 C C . MET A 1 320 ? -21.006 -7.332 26.579 1.00 9.28 326 MET A C 1
ATOM 4717 O O . MET A 1 320 ? -21.667 -6.589 27.303 1.00 9.82 326 MET A O 1
ATOM 4731 N N . LEU A 1 321 ? -19.727 -7.102 26.292 1.00 8.60 327 LEU A N 1
ATOM 4732 C CA . LEU A 1 321 ? -19.009 -5.955 26.843 1.00 8.40 327 LEU A CA 1
ATOM 4733 C C . LEU A 1 321 ? -19.536 -4.620 26.340 1.00 8.35 327 LEU A C 1
ATOM 4734 O O . LEU A 1 321 ? -19.255 -3.576 26.931 1.00 9.33 327 LEU A O 1
ATOM 4750 N N . THR A 1 322 ? -20.294 -4.652 25.242 1.00 8.28 328 THR A N 1
ATOM 4751 C CA . THR A 1 322 ? -20.849 -3.436 24.652 1.00 8.11 328 THR A CA 1
ATOM 4752 C C . THR A 1 322 ? -22.229 -3.077 25.195 1.00 7.30 328 THR A C 1
ATOM 4753 O O . THR A 1 322 ? -22.704 -1.965 24.982 1.00 7.74 328 THR A O 1
ATOM 4764 N N . PHE A 1 323 ? -22.906 -4.009 25.860 1.00 7.20 329 PHE A N 1
ATOM 4765 C CA . PHE A 1 323 ? -24.348 -3.804 26.080 1.00 7.03 329 PHE A CA 1
ATOM 4766 C C . PHE A 1 323 ? -24.629 -2.623 26.982 1.00 7.17 329 PHE A C 1
ATOM 4767 O O . PHE A 1 323 ? -25.565 -1.854 26.743 1.00 7.35 329 PHE A O 1
ATOM 4784 N N . LYS A 1 324 ? -23.844 -2.469 28.056 1.00 7.60 330 LYS A N 1
ATOM 4785 C CA . LYS A 1 324 ? -24.155 -1.424 29.026 1.00 7.95 330 LYS A CA 1
ATOM 4786 C C . LYS A 1 324 ? -24.011 -0.025 28.403 1.00 7.57 330 LYS A C 1
ATOM 4787 O O . LYS A 1 324 ? -24.677 0.913 28.842 1.00 7.82 330 LYS A O 1
ATOM 4806 N N . GLY A 1 325 ? -23.175 0.146 27.381 1.00 7.28 331 GLY A N 1
ATOM 4807 C CA . GLY A 1 325 ? -23.136 1.422 26.689 1.00 7.29 331 GLY A CA 1
ATOM 4808 C C . GLY A 1 325 ? -24.437 1.751 25.985 1.00 6.86 331 GLY A C 1
ATOM 4809 O O . GLY A 1 325 ? -24.911 2.886 25.985 1.00 7.51 331 GLY A O 1
ATOM 4813 N N . TYR A 1 326 ? -25.007 0.747 25.300 1.00 6.90 332 TYR A N 1
ATOM 4814 C CA A TYR A 1 326 ? -26.322 0.923 24.665 0.67 6.65 332 TYR A CA 1
ATOM 4815 C CA B TYR A 1 326 ? -26.299 0.921 24.649 0.33 6.93 332 TYR A CA 1
ATOM 4816 C C . TYR A 1 326 ? -27.380 1.252 25.705 1.00 6.44 332 TYR A C 1
ATOM 4817 O O . TYR A 1 326 ? -28.235 2.113 25.482 1.00 6.69 332 TYR A O 1
ATOM 4852 N N . VAL A 1 327 ? -27.336 0.585 26.857 1.00 6.33 333 VAL A N 1
ATOM 4853 C CA . VAL A 1 327 ? -28.295 0.856 27.928 1.00 6.83 333 VAL A CA 1
ATOM 4854 C C . VAL A 1 327 ? -28.272 2.344 28.267 1.00 6.23 333 VAL A C 1
ATOM 4855 O O . VAL A 1 327 ? -29.306 3.003 28.344 1.00 6.42 333 VAL A O 1
ATOM 4868 N N . HIS A 1 328 ? -27.069 2.883 28.490 1.00 6.32 334 HIS A N 1
ATOM 4869 C CA . HIS A 1 328 ? -26.972 4.299 28.816 1.00 6.52 334 HIS A CA 1
ATOM 4870 C C . HIS A 1 328 ? -27.513 5.195 27.714 1.00 6.40 334 HIS A C 1
ATOM 4871 O O . HIS A 1 328 ? -28.305 6.092 27.971 1.00 7.04 334 HIS A O 1
ATOM 4885 N N . ARG A 1 329 ? -27.057 4.986 26.485 1.00 6.12 335 ARG A N 1
ATOM 4886 C CA . ARG A 1 329 ? -27.452 5.897 25.397 1.00 6.65 335 ARG A CA 1
ATOM 4887 C C . ARG A 1 329 ? -28.945 5.828 25.135 1.00 6.38 335 ARG A C 1
ATOM 4888 O O . ARG A 1 329 ? -29.588 6.858 24.891 1.00 7.00 335 ARG A O 1
ATOM 4909 N N . TRP A 1 330 ? -29.489 4.619 25.130 1.00 6.21 336 TRP A N 1
ATOM 4910 C CA . TRP A 1 330 ? -30.903 4.424 24.830 1.00 6.25 336 TRP A CA 1
ATOM 4911 C C . TRP A 1 330 ? -31.775 4.950 25.965 1.00 6.35 336 TRP A C 1
ATOM 4912 O O . TRP A 1 330 ? -32.782 5.628 25.717 1.00 6.82 336 TRP A O 1
ATOM 4933 N N . MET A 1 331 ? -31.409 4.660 27.211 1.00 6.18 337 MET A N 1
ATOM 4934 C CA . MET A 1 331 ? -32.188 5.181 28.341 1.00 6.37 337 MET A CA 1
ATOM 4935 C C . MET A 1 331 ? -32.158 6.704 28.395 1.00 6.34 337 MET A C 1
ATOM 4936 O O . MET A 1 331 ? -33.150 7.339 28.737 1.00 6.92 337 MET A O 1
ATOM 4950 N N . ALA A 1 332 ? -31.034 7.304 28.035 1.00 6.37 338 ALA A N 1
ATOM 4951 C CA . ALA A 1 332 ? -30.962 8.749 27.986 1.00 6.95 338 ALA A CA 1
ATOM 4952 C C . ALA A 1 332 ? -31.972 9.306 26.983 1.00 6.69 338 ALA A C 1
ATOM 4953 O O . ALA A 1 332 ? -32.705 10.264 27.266 1.00 7.14 338 ALA A O 1
ATOM 4960 N N . VAL A 1 333 ? -32.049 8.713 25.793 1.00 6.71 339 VAL A N 1
ATOM 4961 C CA . VAL A 1 333 ? -33.022 9.169 24.793 1.00 6.81 339 VAL A CA 1
ATOM 4962 C C . VAL A 1 333 ? -34.465 8.970 25.283 1.00 6.86 339 VAL A C 1
ATOM 4963 O O . VAL A 1 333 ? -35.326 9.817 25.021 1.00 7.53 339 VAL A O 1
ATOM 4976 N N . VAL A 1 334 ? -34.730 7.883 26.023 1.00 6.83 340 VAL A N 1
ATOM 4977 C CA . VAL A 1 334 ? -36.046 7.666 26.588 1.00 7.00 340 VAL A CA 1
ATOM 4978 C C . VAL A 1 334 ? -36.487 8.880 27.413 1.00 7.10 340 VAL A C 1
ATOM 4979 O O . VAL A 1 334 ? -37.652 9.246 27.399 1.00 7.76 340 VAL A O 1
ATOM 4992 N N . THR A 1 335 ? -35.562 9.520 28.137 1.00 7.47 341 THR A N 1
ATOM 4993 C CA . THR A 1 335 ? -35.946 10.672 28.949 1.00 8.01 341 THR A CA 1
ATOM 4994 C C . THR A 1 335 ? -36.392 11.860 28.105 1.00 8.05 341 THR A C 1
ATOM 4995 O O . THR A 1 335 ? -37.085 12.747 28.621 1.00 9.48 341 THR A O 1
ATOM 5006 N N . GLN A 1 336 ? -35.970 11.923 26.833 1.00 8.03 342 GLN A N 1
ATOM 5007 C CA . GLN A 1 336 ? -36.379 13.005 25.954 1.00 8.62 342 GLN A CA 1
ATOM 5008 C C . GLN A 1 336 ? -37.750 12.760 25.336 1.00 9.81 342 GLN A C 1
ATOM 5009 O O . GLN A 1 336 ? -38.562 13.664 25.242 1.00 12.33 342 GLN A O 1
ATOM 5023 N N . ILE A 1 337 ? -37.988 11.518 24.920 1.00 9.60 343 ILE A N 1
ATOM 5024 C CA A ILE A 1 337 ? -39.239 11.276 24.228 0.60 10.88 343 ILE A CA 1
ATOM 5025 C CA B ILE A 1 337 ? -39.123 10.992 24.127 0.40 9.88 343 ILE A CA 1
ATOM 5026 C C . ILE A 1 337 ? -40.333 10.726 25.095 1.00 10.35 343 ILE A C 1
ATOM 5027 O O . ILE A 1 337 ? -41.504 10.822 24.714 1.00 10.97 343 ILE A O 1
ATOM 5058 N N . ALA A 1 338 ? -39.995 10.298 26.317 1.00 10.56 344 ALA A N 1
ATOM 5059 C CA . ALA A 1 338 ? -40.968 9.955 27.347 1.00 10.02 344 ALA A CA 1
ATOM 5060 C C . ALA A 1 338 ? -40.562 10.730 28.601 1.00 10.28 344 ALA A C 1
ATOM 5061 O O . ALA A 1 338 ? -40.014 10.183 29.548 1.00 9.94 344 ALA A O 1
ATOM 5068 N N . PRO A 1 339 ? -40.784 12.041 28.602 1.00 11.19 345 PRO A N 1
ATOM 5069 C CA . PRO A 1 339 ? -40.207 12.872 29.665 1.00 11.87 345 PRO A CA 1
ATOM 5070 C C . PRO A 1 339 ? -40.659 12.541 31.077 1.00 11.16 345 PRO A C 1
ATOM 5071 O O . PRO A 1 339 ? -39.959 12.915 32.014 1.00 11.58 345 PRO A O 1
ATOM 5082 N N . HIS A 1 340 ? -41.790 11.865 31.235 1.00 11.19 346 HIS A N 1
ATOM 5083 C CA . HIS A 1 340 ? -42.206 11.489 32.577 1.00 11.59 346 HIS A CA 1
ATOM 5084 C C . HIS A 1 340 ? -41.232 10.521 33.235 1.00 11.09 346 HIS A C 1
ATOM 5085 O O . HIS A 1 340 ? -41.299 10.354 34.456 1.00 12.32 346 HIS A O 1
ATOM 5099 N N . THR A 1 341 ? -40.331 9.904 32.464 1.00 10.14 347 THR A N 1
ATOM 5100 C CA . THR A 1 341 ? -39.351 8.974 33.004 1.00 9.77 347 THR A CA 1
ATOM 5101 C C . THR A 1 341 ? -38.077 9.644 33.506 1.00 9.61 347 THR A C 1
ATOM 5102 O O . THR A 1 341 ? -37.223 8.956 34.062 1.00 9.77 347 THR A O 1
ATOM 5113 N N . LYS A 1 342 ? -37.922 10.946 33.275 0.98 9.99 348 LYS A N 1
ATOM 5114 C CA . LYS A 1 342 ? -36.630 11.584 33.453 0.98 10.47 348 LYS A CA 1
ATOM 5115 C C . LYS A 1 342 ? -36.053 11.378 34.852 0.98 10.26 348 LYS A C 1
ATOM 5116 O O . LYS A 1 342 ? -34.876 11.038 35.013 0.98 10.94 348 LYS A O 1
ATOM 5135 N N . ASP A 1 343 ? -36.858 11.598 35.883 1.00 11.24 349 ASP A N 1
ATOM 5136 C CA . ASP A 1 343 ? -36.331 11.528 37.237 1.00 12.33 349 ASP A CA 1
ATOM 5137 C C . ASP A 1 343 ? -36.091 10.103 37.721 1.00 11.65 349 ASP A C 1
ATOM 5138 O O . ASP A 1 343 ? -35.354 9.905 38.676 1.00 13.26 349 ASP A O 1
ATOM 5147 N N . ARG A 1 344 ? -36.664 9.105 37.049 1.00 10.47 350 ARG A N 1
ATOM 5148 C CA . ARG A 1 344 ? -36.358 7.720 37.340 1.00 9.95 350 ARG A CA 1
ATOM 5149 C C . ARG A 1 344 ? -35.029 7.293 36.699 1.00 10.28 350 ARG A C 1
ATOM 5150 O O . ARG A 1 344 ? -34.384 6.380 37.186 1.00 14.27 350 ARG A O 1
ATOM 5171 N N . ILE A 1 345 ? -34.656 7.917 35.599 1.00 8.40 351 ILE A N 1
ATOM 5172 C CA . ILE A 1 345 ? -33.559 7.450 34.783 1.00 7.94 351 ILE A CA 1
ATOM 5173 C C . ILE A 1 345 ? -32.279 8.276 35.012 1.00 7.88 351 ILE A C 1
ATOM 5174 O O . ILE A 1 345 ? -31.213 7.703 35.229 1.00 8.35 351 ILE A O 1
ATOM 5190 N N . LEU A 1 346 ? -32.341 9.600 34.887 1.00 8.38 352 LEU A N 1
ATOM 5191 C CA . LEU A 1 346 ? -31.099 10.374 34.873 1.00 8.79 352 LEU A CA 1
ATOM 5192 C C . LEU A 1 346 ? -30.250 10.196 36.121 1.00 8.61 352 LEU A C 1
ATOM 5193 O O . LEU A 1 346 ? -29.038 10.075 35.996 1.00 8.69 352 LEU A O 1
ATOM 5209 N N . PRO A 1 347 ? -30.830 10.155 37.336 1.00 9.11 353 PRO A N 1
ATOM 5210 C CA . PRO A 1 347 ? -29.958 9.996 38.518 1.00 10.36 353 PRO A CA 1
ATOM 5211 C C . PRO A 1 347 ? -29.228 8.669 38.542 1.00 9.79 353 PRO A C 1
ATOM 5212 O O . PRO A 1 347 ? -28.102 8.581 39.054 1.00 10.34 353 PRO A O 1
ATOM 5223 N N . VAL A 1 348 ? -29.849 7.606 38.016 1.00 9.45 354 VAL A N 1
ATOM 5224 C CA A VAL A 1 348 ? -29.201 6.279 38.005 0.49 9.70 354 VAL A CA 1
ATOM 5225 C CA B VAL A 1 348 ? -29.249 6.294 38.001 0.51 9.87 354 VAL A CA 1
ATOM 5226 C C . VAL A 1 348 ? -28.168 6.200 36.901 1.00 8.57 354 VAL A C 1
ATOM 5227 O O . VAL A 1 348 ? -27.103 5.614 37.090 1.00 9.28 354 VAL A O 1
ATOM 5250 N N . LEU A 1 349 ? -28.426 6.806 35.741 1.00 8.14 355 LEU A N 1
ATOM 5251 C CA . LEU A 1 349 ? -27.367 6.877 34.743 1.00 7.67 355 LEU A CA 1
ATOM 5252 C C . LEU A 1 349 ? -26.176 7.659 35.294 1.00 8.01 355 LEU A C 1
ATOM 5253 O O . LEU A 1 349 ? -25.024 7.338 34.976 1.00 8.17 355 LEU A O 1
ATOM 5269 N N . ARG A 1 350 ? -26.433 8.686 36.083 1.00 8.31 356 ARG A N 1
ATOM 5270 C CA . ARG A 1 350 ? -25.324 9.436 36.654 1.00 8.80 356 ARG A CA 1
ATOM 5271 C C . ARG A 1 350 ? -24.478 8.572 37.588 1.00 8.74 356 ARG A C 1
ATOM 5272 O O . ARG A 1 350 ? -23.240 8.592 37.484 1.00 9.30 356 ARG A O 1
ATOM 5293 N N . THR A 1 351 ? -25.087 7.848 38.528 1.00 8.70 357 THR A N 1
ATOM 5294 C CA . THR A 1 351 ? -24.285 7.018 39.401 1.00 9.20 357 THR A CA 1
ATOM 5295 C C . THR A 1 351 ? -23.565 5.912 38.622 1.00 8.34 357 THR A C 1
ATOM 5296 O O . THR A 1 351 ? -22.446 5.518 38.955 1.00 8.99 357 THR A O 1
ATOM 5307 N N . SER A 1 352 ? -24.191 5.402 37.563 1.00 7.92 358 SER A N 1
ATOM 5308 C CA . SER A 1 352 ? -23.578 4.348 36.774 1.00 7.79 358 SER A CA 1
ATOM 5309 C C . SER A 1 352 ? -22.367 4.911 36.023 1.00 7.36 358 SER A C 1
ATOM 5310 O O . SER A 1 352 ? -21.307 4.265 35.986 1.00 8.20 358 SER A O 1
ATOM 5318 N N . ALA A 1 353 ? -22.493 6.096 35.420 1.00 7.74 359 ALA A N 1
ATOM 5319 C CA . ALA A 1 353 ? -21.387 6.727 34.735 1.00 7.87 359 ALA A CA 1
ATOM 5320 C C . ALA A 1 353 ? -20.262 7.127 35.715 1.00 7.91 359 ALA A C 1
ATOM 5321 O O . ALA A 1 353 ? -19.101 7.061 35.342 1.00 8.12 359 ALA A O 1
ATOM 5328 N N . GLU A 1 354 ? -20.606 7.531 36.933 0.92 7.61 360 GLU A N 1
ATOM 5329 C CA . GLU A 1 354 ? -19.577 7.783 37.937 0.92 8.47 360 GLU A CA 1
ATOM 5330 C C . GLU A 1 354 ? -18.759 6.544 38.167 0.92 8.09 360 GLU A C 1
ATOM 5331 O O . GLU A 1 354 ? -17.534 6.621 38.270 0.92 8.49 360 GLU A O 1
ATOM 5343 N N . ALA A 1 355 ? -19.400 5.391 38.282 1.00 8.35 361 ALA A N 1
ATOM 5344 C CA . ALA A 1 355 ? -18.676 4.148 38.478 1.00 8.64 361 ALA A CA 1
ATOM 5345 C C . ALA A 1 355 ? -17.845 3.816 37.251 1.00 8.37 361 ALA A C 1
ATOM 5346 O O . ALA A 1 355 ? -16.699 3.351 37.354 1.00 8.77 361 ALA A O 1
ATOM 5353 N N . ALA A 1 356 ? -18.380 4.051 36.066 1.00 7.61 362 ALA A N 1
ATOM 5354 C CA . ALA A 1 356 ? -17.620 3.810 34.833 1.00 7.86 362 ALA A CA 1
ATOM 5355 C C . ALA A 1 356 ? -16.296 4.578 34.879 1.00 7.98 362 ALA A C 1
ATOM 5356 O O . ALA A 1 356 ? -15.230 4.018 34.657 1.00 9.23 362 ALA A O 1
ATOM 5363 N N . VAL A 1 357 ? -16.349 5.866 35.160 1.00 8.05 363 VAL A N 1
ATOM 5364 C CA . VAL A 1 357 ? -15.100 6.642 35.113 1.00 8.82 363 VAL A CA 1
ATOM 5365 C C . VAL A 1 357 ? -14.198 6.336 36.304 1.00 8.84 363 VAL A C 1
ATOM 5366 O O . VAL A 1 357 ? -12.981 6.419 36.177 1.00 9.51 363 VAL A O 1
ATOM 5379 N N . LYS A 1 358 ? -14.749 5.945 37.449 0.95 8.55 364 LYS A N 1
ATOM 5380 C CA . LYS A 1 358 ? -13.907 5.635 38.617 0.95 9.60 364 LYS A CA 1
ATOM 5381 C C . LYS A 1 358 ? -12.917 4.516 38.316 0.95 9.09 364 LYS A C 1
ATOM 5382 O O . LYS A 1 358 ? -11.819 4.520 38.876 0.95 11.02 364 LYS A O 1
ATOM 5401 N N . GLN A 1 359 ? -13.286 3.564 37.442 1.00 8.43 365 GLN A N 1
ATOM 5402 C CA . GLN A 1 359 ? -12.412 2.465 37.123 1.00 8.60 365 GLN A CA 1
ATOM 5403 C C . GLN A 1 359 ? -11.636 2.646 35.835 1.00 8.11 365 GLN A C 1
ATOM 5404 O O . GLN A 1 359 ? -10.854 1.762 35.478 1.00 9.04 365 GLN A O 1
ATOM 5418 N N . CYS A 1 360 ? -11.761 3.800 35.169 1.00 7.99 366 CYS A N 1
ATOM 5419 C CA . CYS A 1 360 ? -10.934 4.091 33.998 1.00 8.13 366 CYS A CA 1
ATOM 5420 C C . CYS A 1 360 ? -9.613 4.694 34.466 1.00 8.34 366 CYS A C 1
ATOM 5421 O O . CYS A 1 360 ? -9.354 5.891 34.322 1.00 8.83 366 CYS A O 1
ATOM 5428 N N . VAL A 1 361 ? -8.772 3.825 35.035 1.00 8.72 367 VAL A N 1
ATOM 5429 C CA . VAL A 1 361 ? -7.515 4.226 35.648 1.00 9.21 367 VAL A CA 1
ATOM 5430 C C . VAL A 1 361 ? -6.400 3.255 35.282 1.00 9.61 367 VAL A C 1
ATOM 5431 O O . VAL A 1 36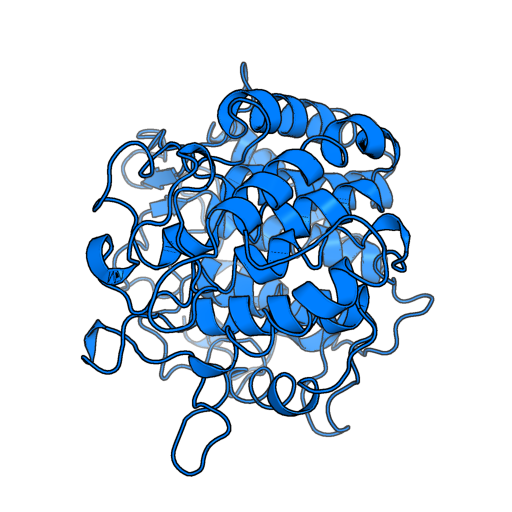1 ? -5.334 3.283 35.891 1.00 11.12 367 VAL A O 1
ATOM 5444 N N . GLY A 1 362 ? -6.622 2.376 34.308 1.00 9.11 368 GLY A N 1
ATOM 5445 C CA . GLY A 1 362 ? -5.670 1.319 34.045 1.00 9.99 368 GLY A CA 1
ATOM 5446 C C . GLY A 1 362 ? -4.404 1.748 33.360 1.00 10.11 368 GLY A C 1
ATOM 5447 O O . GLY A 1 362 ? -4.368 2.735 32.615 1.00 9.87 368 GLY A O 1
ATOM 5451 N N . PRO A 1 363 ? -3.343 0.970 33.564 1.00 11.33 369 PRO A N 1
ATOM 5452 C CA . PRO A 1 363 ? -2.129 1.159 32.784 1.00 12.97 369 PRO A CA 1
ATOM 5453 C C . PRO A 1 363 ? -2.398 0.723 31.350 1.00 14.30 369 PRO A C 1
ATOM 5454 O O . PRO A 1 363 ? -3.342 -0.019 31.107 1.00 14.79 369 PRO A O 1
ATOM 5465 N N . PRO A 1 364 ? -1.591 1.169 30.395 1.00 16.34 370 PRO A N 1
ATOM 5466 C CA . PRO A 1 364 ? -0.368 1.946 30.563 1.00 17.03 370 PRO A CA 1
ATOM 5467 C C . PRO A 1 364 ? -0.587 3.446 30.583 1.00 16.41 370 PRO A C 1
ATOM 5468 O O . PRO A 1 364 ? 0.363 4.183 30.701 1.00 18.09 370 PRO A O 1
ATOM 5479 N N . THR A 1 365 ? -1.822 3.888 30.406 1.00 13.21 371 THR A N 1
ATOM 5480 C CA . THR A 1 365 ? -2.106 5.301 30.183 1.00 11.94 371 THR A CA 1
ATOM 5481 C C . THR A 1 365 ? -2.531 6.027 31.459 1.00 11.21 371 THR A C 1
ATOM 5482 O O . THR A 1 365 ? -2.557 7.252 31.470 1.00 12.13 371 THR A O 1
ATOM 5493 N N . GLY A 1 366 ? -2.921 5.272 32.482 1.00 10.46 372 GLY A N 1
ATOM 5494 C CA . GLY A 1 366 ? -3.547 5.829 33.677 1.00 10.61 372 GLY A CA 1
ATOM 5495 C C . GLY A 1 366 ? -5.029 6.145 33.499 1.00 9.34 372 GLY A C 1
ATOM 5496 O O . GLY A 1 366 ? -5.653 6.646 34.423 1.00 9.40 372 GLY A O 1
ATOM 5500 N N . ARG A 1 367 ? -5.592 5.824 32.335 1.00 8.84 373 ARG A N 1
ATOM 5501 C CA . ARG A 1 367 ? -6.994 6.125 32.060 1.00 8.55 373 ARG A CA 1
ATOM 5502 C C . ARG A 1 367 ? -7.658 4.997 31.292 1.00 8.28 373 ARG A C 1
ATOM 5503 O O . ARG A 1 367 ? -8.785 5.164 30.820 1.00 8.42 373 ARG A O 1
ATOM 5524 N N . ARG A 1 368 ? -7.015 3.841 31.180 1.00 8.43 374 ARG A N 1
ATOM 5525 C CA . ARG A 1 368 ? -7.605 2.753 30.409 1.00 8.59 374 ARG A CA 1
ATOM 5526 C C . ARG A 1 368 ? -8.861 2.261 31.125 1.00 8.18 374 ARG A C 1
ATOM 5527 O O . ARG A 1 368 ? -8.882 2.121 32.346 1.00 8.47 374 ARG A O 1
ATOM 5548 N N . CYS A 1 369 ? -9.895 1.952 30.341 1.00 8.08 375 CYS A N 1
ATOM 5549 C CA . CYS A 1 369 ? -11.194 1.556 30.877 1.00 8.26 375 CYS A CA 1
ATOM 5550 C C . CYS A 1 369 ? -11.401 0.049 30.834 1.00 8.12 375 CYS A C 1
ATOM 5551 O O . CYS A 1 369 ? -11.218 -0.600 29.813 1.00 9.12 375 CYS A O 1
ATOM 5558 N N . GLY A 1 370 ? -11.887 -0.462 31.963 1.00 8.40 376 GLY A N 1
ATOM 5559 C CA . GLY A 1 370 ? -12.396 -1.818 32.036 1.00 8.55 376 GLY A CA 1
ATOM 5560 C C . GLY A 1 370 ? -13.915 -1.841 32.073 1.00 7.78 376 GLY A C 1
ATOM 5561 O O . GLY A 1 370 ? -14.594 -0.856 31.770 1.00 8.15 376 GLY A O 1
ATOM 5565 N N . PHE A 1 371 ? -14.426 -3.019 32.416 1.00 8.05 377 PHE A N 1
ATOM 5566 C CA . PHE A 1 371 ? -15.831 -3.364 32.313 1.00 7.98 377 PHE A CA 1
ATOM 5567 C C . PHE A 1 371 ? -16.548 -3.416 33.641 1.00 7.88 377 PHE A C 1
ATOM 5568 O O . PHE A 1 371 ? -17.781 -3.280 33.689 1.00 8.21 377 PHE A O 1
ATOM 5585 N N . TYR A 1 372 ? -15.826 -3.687 34.722 1.00 8.07 378 TYR A N 1
ATOM 5586 C CA . TYR A 1 372 ? -16.448 -4.110 35.984 1.00 8.41 378 TYR A CA 1
ATOM 5587 C C . TYR A 1 372 ? -16.703 -2.886 36.841 1.00 8.42 378 TYR A C 1
ATOM 5588 O O . TYR A 1 372 ? -16.089 -2.661 37.907 1.00 9.34 378 TYR A O 1
ATOM 5606 N N . TRP A 1 373 ? -17.635 -2.059 36.369 1.00 8.17 379 TRP A N 1
ATOM 5607 C CA . TRP A 1 373 ? -17.864 -0.761 36.982 1.00 8.40 379 TRP A CA 1
ATOM 5608 C C . TRP A 1 373 ? -18.355 -0.893 38.424 1.00 8.12 379 TRP A C 1
ATOM 5609 O O . TRP A 1 373 ? -17.871 -0.208 39.324 1.00 9.32 379 TRP A O 1
ATOM 5630 N N . LYS A 1 374 ? -19.328 -1.766 38.631 1.00 8.75 380 LYS A N 1
ATOM 5631 C CA . LYS A 1 374 ? -19.873 -1.936 39.974 1.00 10.28 380 LYS A CA 1
ATOM 5632 C C . LYS A 1 374 ? -18.783 -2.311 40.980 1.00 10.27 380 LYS A C 1
ATOM 5633 O O . LYS A 1 374 ? -18.821 -1.853 42.118 1.00 11.86 380 LYS A O 1
ATOM 5652 N N . SER A 1 375 ? -17.826 -3.123 40.561 1.00 10.69 381 SER A N 1
ATOM 5653 C CA . SER A 1 375 ? -16.758 -3.581 41.459 1.00 11.75 381 SER A CA 1
ATOM 5654 C C . SER A 1 375 ? -15.901 -2.471 41.983 1.00 11.44 381 SER A C 1
ATOM 5655 O O . SER A 1 375 ? -15.217 -2.633 42.990 1.00 13.33 381 SER A O 1
ATOM 5664 N N . GLY A 1 376 ? -15.847 -1.356 41.282 1.00 11.85 382 GLY A N 1
ATOM 5665 C CA . GLY A 1 376 ? -15.044 -0.229 41.714 1.00 12.90 382 GLY A CA 1
ATOM 5666 C C . GLY A 1 376 ? -13.573 -0.269 41.367 1.00 12.76 382 GLY A C 1
ATOM 5667 O O . GLY A 1 376 ? -12.841 0.641 41.769 1.00 15.15 382 GLY A O 1
ATOM 5671 N N . LYS A 1 377 ? -13.142 -1.284 40.633 0.95 11.71 383 LYS A N 1
ATOM 5672 C CA . LYS A 1 377 ? -11.719 -1.483 40.351 0.95 12.73 383 LYS A CA 1
ATOM 5673 C C . LYS A 1 377 ? -11.519 -1.741 38.870 0.95 11.20 383 LYS A C 1
ATOM 5674 O O . LYS A 1 377 ? -12.326 -2.405 38.235 0.95 10.99 383 LYS A O 1
ATOM 5693 N N . PHE A 1 378 ? -10.402 -1.246 38.357 1.00 11.39 384 PHE A N 1
ATOM 5694 C CA . PHE A 1 378 ? -9.973 -1.561 37.010 1.00 10.53 384 PHE A CA 1
ATOM 5695 C C . PHE A 1 378 ? -9.599 -3.023 36.915 1.00 10.88 384 PHE A C 1
ATOM 5696 O O . PHE A 1 378 ? -8.821 -3.526 37.720 1.00 12.19 384 PHE A O 1
ATOM 5713 N N . VAL A 1 379 ? -10.119 -3.684 35.894 1.00 10.29 385 VAL A N 1
ATOM 5714 C CA . VAL A 1 379 ? -9.791 -5.046 35.523 1.00 10.78 385 VAL A CA 1
ATOM 5715 C C . VAL A 1 379 ? -9.309 -4.970 34.076 1.00 9.93 385 VAL A C 1
ATOM 5716 O O . VAL A 1 379 ? -9.976 -4.410 33.216 1.00 9.94 385 VAL A O 1
ATOM 5729 N N . ASP A 1 380 ? -8.149 -5.559 33.810 0.99 11.00 386 ASP A N 1
ATOM 5730 C CA . ASP A 1 380 ? -7.619 -5.537 32.464 0.99 12.01 386 ASP A CA 1
ATOM 5731 C C . ASP A 1 380 ? -8.551 -6.269 31.504 0.99 11.45 386 ASP A C 1
ATOM 5732 O O . ASP A 1 380 ? -8.921 -7.410 31.755 0.99 11.02 386 ASP A O 1
ATOM 5741 N N . PRO A 1 381 ? -8.924 -5.629 30.380 1.00 11.25 387 PRO A N 1
ATOM 5742 C CA . PRO A 1 381 ? -9.735 -6.318 29.372 1.00 10.66 387 PRO A CA 1
ATOM 5743 C C . PRO A 1 381 ? -9.180 -7.641 28.890 1.00 11.06 387 PRO A C 1
ATOM 5744 O O . PRO A 1 381 ? -9.954 -8.455 28.387 1.00 10.41 387 PRO A O 1
ATOM 5755 N N . SER A 1 382 ? -7.907 -7.913 29.091 1.00 11.87 388 SER A N 1
ATOM 5756 C CA . SER A 1 382 ? -7.366 -9.196 28.680 1.00 13.16 388 SER A CA 1
ATOM 5757 C C . SER A 1 382 ? -8.046 -10.353 29.445 1.00 12.76 388 SER A C 1
ATOM 5758 O O . SER A 1 382 ? -8.063 -11.473 28.919 1.00 13.49 388 SER A O 1
ATOM 5766 N N . VAL A 1 383 ? -8.651 -10.094 30.606 1.00 12.46 389 VAL A N 1
ATOM 5767 C CA . VAL A 1 383 ? -9.314 -11.166 31.323 1.00 13.05 389 VAL A CA 1
ATOM 5768 C C . VAL A 1 383 ? -10.493 -11.693 30.532 1.00 12.62 389 VAL A C 1
ATOM 5769 O O . VAL A 1 383 ? -10.875 -12.868 30.691 1.00 13.53 389 VAL A O 1
ATOM 5782 N N . ASP A 1 384 ? -11.083 -10.835 29.696 1.00 11.58 390 ASP A N 1
ATOM 5783 C CA . ASP A 1 384 ? -12.186 -11.242 28.837 1.00 11.30 390 ASP A CA 1
ATOM 5784 C C . ASP A 1 384 ? -11.752 -11.408 27.385 1.00 12.17 390 ASP A C 1
ATOM 5785 O O . ASP A 1 384 ? -12.574 -11.477 26.486 1.00 12.86 390 ASP A O 1
ATOM 5794 N N . HIS A 1 385 ? -10.441 -11.520 27.171 1.00 11.77 391 HIS A N 1
ATOM 5795 C CA . HIS A 1 385 ? -9.885 -11.999 25.906 1.00 13.03 391 HIS A CA 1
ATOM 5796 C C . HIS A 1 385 ? -10.116 -11.067 24.735 1.00 12.50 391 HIS A C 1
ATOM 5797 O O . HIS A 1 385 ? -10.185 -11.525 23.592 1.00 14.29 391 HIS A O 1
ATOM 5811 N N . THR A 1 386 ? -10.172 -9.764 24.992 1.00 10.61 392 THR A N 1
ATOM 5812 C CA . THR A 1 386 ? -10.180 -8.779 23.926 1.00 10.32 392 THR A CA 1
ATOM 5813 C C . THR A 1 386 ? -9.235 -7.651 24.273 1.00 9.60 392 THR A C 1
ATOM 5814 O O . THR A 1 386 ? -8.803 -7.497 25.422 1.00 10.48 392 THR A O 1
ATOM 5825 N N . SER A 1 387 ? -8.984 -6.806 23.276 1.00 9.53 393 SER A N 1
ATOM 5826 C CA . SER A 1 387 ? -8.180 -5.622 23.461 1.00 9.30 393 SER A CA 1
ATOM 5827 C C . SER A 1 387 ? -8.861 -4.523 24.255 1.00 8.81 393 SER A C 1
ATOM 5828 O O . SER A 1 387 ? -8.181 -3.606 24.685 1.00 9.40 393 SER A O 1
ATOM 5836 N N . GLY A 1 388 ? -10.191 -4.610 24.434 1.00 8.43 394 GLY A N 1
ATOM 5837 C CA . GLY A 1 388 ? -10.916 -3.662 25.256 1.00 8.78 394 GLY A CA 1
ATOM 5838 C C . GLY A 1 388 ? -11.750 -2.620 24.534 1.00 8.16 394 GLY A C 1
ATOM 5839 O O . GLY A 1 388 ? -12.151 -1.633 25.156 1.00 8.17 394 GLY A O 1
ATOM 5843 N N . ALA A 1 389 ? -12.045 -2.828 23.251 1.00 8.07 395 ALA A N 1
ATOM 5844 C CA . ALA A 1 389 ? -12.812 -1.823 22.518 1.00 7.67 395 ALA A CA 1
ATOM 5845 C C . ALA A 1 389 ? -14.237 -1.694 23.014 1.00 7.28 395 ALA A C 1
ATOM 5846 O O . ALA A 1 389 ? -14.777 -0.584 23.019 1.00 7.71 395 ALA A O 1
ATOM 5853 N N . GLY A 1 390 ? -14.867 -2.782 23.428 1.00 7.43 396 GLY A N 1
ATOM 5854 C CA . GLY A 1 390 ? -16.241 -2.672 23.885 1.00 7.31 396 GLY A CA 1
ATOM 5855 C C . GLY A 1 390 ? -16.361 -1.920 25.186 1.00 7.08 396 GLY A C 1
ATOM 5856 O O . GLY A 1 390 ? -17.299 -1.130 25.372 1.00 7.39 396 GLY A O 1
ATOM 5860 N N . GLU A 1 391 ? -15.402 -2.138 26.087 1.00 7.04 397 GLU A N 1
ATOM 5861 C CA . GLU A 1 391 ? -15.355 -1.408 27.340 1.00 7.30 397 GLU A CA 1
ATOM 5862 C C . GLU A 1 391 ? -15.185 0.084 27.082 1.00 6.88 397 GLU A C 1
ATOM 5863 O O . GLU A 1 391 ? -15.843 0.926 27.698 1.00 7.21 397 GLU A O 1
ATOM 5875 N N . ALA A 1 392 ? -14.276 0.418 26.170 1.00 6.89 398 ALA A N 1
ATOM 5876 C CA . ALA A 1 392 ? -14.042 1.806 25.797 1.00 6.87 398 ALA A CA 1
ATOM 5877 C C . ALA A 1 392 ? -15.290 2.425 25.192 1.00 7.01 398 ALA A C 1
ATOM 5878 O O . ALA A 1 392 ? -15.645 3.574 25.476 1.00 7.01 398 ALA A O 1
ATOM 5885 N N A MET A 1 393 ? -15.977 1.664 24.340 0.53 6.72 399 MET A N 1
ATOM 5886 N N B MET A 1 393 ? -15.974 1.660 24.344 0.47 6.47 399 MET A N 1
ATOM 5887 C CA A MET A 1 393 ? -17.201 2.151 23.701 0.53 6.71 399 MET A CA 1
ATOM 5888 C CA B MET A 1 393 ? -17.188 2.159 23.713 0.47 6.32 399 MET A CA 1
ATOM 5889 C C A MET A 1 393 ? -18.286 2.414 24.753 0.53 6.56 399 MET A C 1
ATOM 5890 C C B MET A 1 393 ? -18.258 2.427 24.772 0.47 6.36 399 MET A C 1
ATOM 5891 O O A MET A 1 393 ? -19.015 3.409 24.681 0.53 6.77 399 MET A O 1
ATOM 5892 O O B MET A 1 393 ? -18.932 3.457 24.739 0.47 6.55 399 MET A O 1
ATOM 5919 N N . SER A 1 394 ? -18.393 1.498 25.719 1.00 6.34 400 SER A N 1
ATOM 5920 C CA . SER A 1 394 ? -19.400 1.628 26.747 1.00 6.62 400 SER A CA 1
ATOM 5921 C C . SER A 1 394 ? -19.168 2.821 27.652 1.00 6.62 400 SER A C 1
ATOM 5922 O O . SER A 1 394 ? -20.141 3.500 28.014 1.00 6.83 400 SER A O 1
ATOM 5931 N N . VAL A 1 395 ? -17.917 3.099 28.037 1.00 6.32 401 VAL A N 1
ATOM 5932 C CA . VAL A 1 395 ? -17.675 4.273 28.856 1.00 6.42 401 VAL A CA 1
ATOM 5933 C C . VAL A 1 395 ? -17.903 5.554 28.045 1.00 6.57 401 VAL A C 1
ATOM 5934 O O . VAL A 1 395 ? -18.483 6.511 28.553 1.00 6.81 401 VAL A O 1
ATOM 5947 N N . LEU A 1 396 ? -17.454 5.578 26.790 1.00 6.44 402 LEU A N 1
ATOM 5948 C CA . LEU A 1 396 ? -17.728 6.718 25.924 1.00 6.92 402 LEU A CA 1
ATOM 5949 C C . LEU A 1 396 ? -19.233 7.015 25.864 1.00 6.48 402 LEU A C 1
ATOM 5950 O O . LEU A 1 396 ? -19.665 8.167 25.987 1.00 6.95 402 LEU A O 1
ATOM 5966 N N . ALA A 1 397 ? -20.031 5.970 25.668 1.00 6.54 403 ALA A N 1
ATOM 5967 C CA . ALA A 1 397 ? -21.476 6.108 25.609 1.00 6.73 403 ALA A CA 1
ATOM 5968 C C . ALA A 1 397 ? -22.049 6.662 26.911 1.00 6.47 403 ALA A C 1
ATOM 5969 O O . ALA A 1 397 ? -22.875 7.574 26.907 1.00 7.27 403 ALA A O 1
ATOM 5976 N N . ALA A 1 398 ? -21.610 6.113 28.035 1.00 6.57 404 ALA A N 1
ATOM 5977 C CA . ALA A 1 398 ? -22.142 6.533 29.330 1.00 7.04 404 ALA A CA 1
ATOM 5978 C C . ALA A 1 398 ? -21.796 7.979 29.633 1.00 7.00 404 ALA A C 1
ATOM 5979 O O . ALA A 1 398 ? -22.634 8.739 30.121 1.00 7.79 404 ALA A O 1
ATOM 5986 N N . VAL A 1 399 ? -20.553 8.372 29.381 1.00 6.67 405 VAL A N 1
ATOM 5987 C CA . VAL A 1 399 ? -20.138 9.726 29.709 1.00 7.10 405 VAL A CA 1
ATOM 5988 C C . VAL A 1 399 ? -20.777 10.731 28.763 1.00 7.16 405 VAL A C 1
ATOM 5989 O O . VAL A 1 399 ? -21.290 11.767 29.192 1.00 7.87 405 VAL A O 1
ATOM 6002 N N A SER A 1 400 ? -20.774 10.447 27.456 0.75 7.38 406 SER A N 1
ATOM 6003 N N B SER A 1 400 ? -20.727 10.464 27.462 0.25 6.65 406 SER A N 1
ATOM 6004 C CA A SER A 1 400 ? -21.404 11.374 26.521 0.75 7.58 406 SER A CA 1
ATOM 6005 C CA B SER A 1 400 ? -21.252 11.445 26.527 0.25 6.19 406 SER A CA 1
ATOM 6006 C C A SER A 1 400 ? -22.865 11.587 26.857 0.75 7.17 406 SER A C 1
ATOM 6007 C C B SER A 1 400 ? -22.735 11.687 26.771 0.25 6.84 406 SER A C 1
ATOM 6008 O O A SER A 1 400 ? -23.404 12.697 26.777 0.75 7.39 406 SER A O 1
ATOM 6009 O O B SER A 1 400 ? -23.214 12.813 26.606 0.25 7.44 406 SER A O 1
ATOM 6024 N N A SER A 1 401 ? -23.552 10.511 27.229 0.75 6.65 407 SER A N 1
ATOM 6025 N N B SER A 1 401 ? -23.464 10.646 27.186 0.25 7.42 407 SER A N 1
ATOM 6026 C CA A SER A 1 401 ? -24.972 10.605 27.481 0.75 6.79 407 SER A CA 1
ATOM 6027 C CA B SER A 1 401 ? -24.907 10.771 27.396 0.25 8.39 407 SER A CA 1
ATOM 6028 C C A SER A 1 401 ? -25.297 11.401 28.748 0.75 7.09 407 SER A C 1
ATOM 6029 C C B SER A 1 401 ? -25.286 11.383 28.755 0.25 7.99 407 SER A C 1
ATOM 6030 O O A SER A 1 401 ? -26.450 11.819 28.916 0.75 7.13 407 SER A O 1
ATOM 6031 O O B SER A 1 401 ? -26.471 11.585 29.024 0.25 8.25 407 SER A O 1
ATOM 6046 N N . LEU A 1 402 ? -24.296 11.702 29.596 1.00 7.39 408 LEU A N 1
ATOM 6047 C CA . LEU A 1 402 ? -24.516 12.644 30.686 1.00 8.22 408 LEU A CA 1
ATOM 6048 C C . LEU A 1 402 ? -24.916 14.026 30.175 1.00 8.79 408 LEU A C 1
ATOM 6049 O O . LEU A 1 402 ? -25.414 14.821 30.952 1.00 10.43 408 LEU A O 1
ATOM 6066 N N . LEU A 1 403 ? -24.690 14.312 28.896 1.00 8.43 409 LEU A N 1
ATOM 6067 C CA . LEU A 1 403 ? -25.045 15.578 28.315 1.00 9.01 409 LEU A CA 1
ATOM 6068 C C . LEU A 1 403 ? -26.441 15.608 27.706 1.00 8.60 409 LEU A C 1
ATOM 6069 O O . LEU A 1 403 ? -26.802 16.579 27.045 1.00 9.28 409 LEU A O 1
ATOM 6085 N N . ILE A 1 404 ? -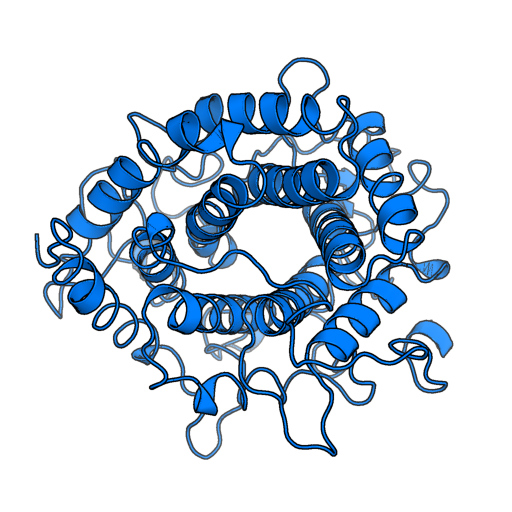27.244 14.577 27.928 1.00 8.21 410 ILE A N 1
ATOM 6086 C CA . ILE A 1 404 ? -28.547 14.487 27.274 1.00 8.27 410 ILE A CA 1
ATOM 6087 C C . ILE A 1 404 ? -29.432 15.696 27.596 1.00 9.42 410 ILE A C 1
ATOM 6088 O O . ILE A 1 404 ? -30.190 16.104 26.744 1.00 10.14 410 ILE A O 1
ATOM 6104 N N . GLU A 1 405 ? -29.336 16.275 28.794 0.87 9.88 411 GLU A N 1
ATOM 6105 C CA . GLU A 1 405 ? -30.191 17.405 29.155 0.87 12.76 411 GLU A CA 1
ATOM 6106 C C . GLU A 1 405 ? -29.986 18.594 28.229 0.87 12.63 411 GLU A C 1
ATOM 6107 O O . GLU A 1 405 ? -30.858 19.447 28.124 0.87 14.93 411 GLU A O 1
ATOM 6119 N N . TYR A 1 406 ? -28.822 18.691 27.604 1.00 11.64 412 TYR A N 1
ATOM 6120 C CA . TYR A 1 406 ? -28.483 19.785 26.716 1.00 12.41 412 TYR A CA 1
ATOM 6121 C C . TYR A 1 406 ? -28.752 19.489 25.248 1.00 12.55 412 TYR A C 1
ATOM 6122 O O . TYR A 1 406 ? -28.622 20.378 24.406 1.00 14.32 412 TYR A O 1
ATOM 6140 N N . ALA A 1 407 ? -29.073 18.252 24.918 1.00 11.19 413 ALA A N 1
ATOM 6141 C CA . ALA A 1 407 ? -29.186 17.833 23.543 1.00 11.40 413 ALA A CA 1
ATOM 6142 C C . ALA A 1 407 ? -30.583 18.047 22.999 1.00 11.24 413 ALA A C 1
ATOM 6143 O O . ALA A 1 407 ? -31.548 18.000 23.731 1.00 12.72 413 ALA A O 1
ATOM 6150 N N . GLU A 1 408 ? -30.676 18.199 21.690 0.91 10.73 414 GLU A N 1
ATOM 6151 C CA . GLU A 1 408 ? -31.953 18.174 21.019 0.91 11.17 414 GLU A CA 1
ATOM 6152 C C . GLU A 1 408 ? -32.526 16.763 21.112 0.91 9.96 414 GLU A C 1
ATOM 6153 O O . GLU A 1 408 ? -31.800 15.773 21.047 0.91 9.52 414 GLU A O 1
ATOM 6165 N N . PRO A 1 409 ? -33.862 16.670 21.143 1.00 10.41 415 PRO A N 1
ATOM 6166 C CA . PRO A 1 409 ? -34.483 15.355 21.010 1.00 9.89 415 PRO A CA 1
ATOM 6167 C C . PRO A 1 409 ? -34.321 14.841 19.586 1.00 9.55 415 PRO A C 1
ATOM 6168 O O . PRO A 1 409 ? -34.009 15.622 18.666 1.00 9.75 415 PRO A O 1
ATOM 6179 N N . PRO A 1 410 ? -34.556 13.537 19.374 1.00 9.16 416 PRO A N 1
ATOM 6180 C CA . PRO A 1 410 ? -34.541 13.025 18.002 1.00 8.56 416 PRO A CA 1
ATOM 6181 C C . PRO A 1 410 ? -35.457 13.860 17.108 1.00 8.49 416 PRO A C 1
ATOM 6182 O O . PRO A 1 410 ? -36.594 14.172 17.485 1.00 9.67 416 PRO A O 1
ATOM 6193 N N . ALA A 1 411 ? -34.969 14.197 15.930 1.00 8.40 417 ALA A N 1
ATOM 6194 C CA . ALA A 1 411 ? -35.761 14.919 14.938 1.00 9.07 417 ALA A CA 1
ATOM 6195 C C . ALA A 1 411 ? -36.780 13.976 14.302 1.00 8.77 417 ALA A C 1
ATOM 6196 O O . ALA A 1 411 ? -36.594 12.749 14.262 1.00 9.05 417 ALA A O 1
ATOM 6203 N N . THR A 1 412 ? -37.843 14.575 13.786 1.00 9.37 418 THR A N 1
ATOM 6204 C CA . THR A 1 412 ? -38.743 13.913 12.863 1.00 9.25 418 THR A CA 1
ATOM 6205 C C . THR A 1 412 ? -38.522 14.516 11.472 1.00 9.17 418 THR A C 1
ATOM 6206 O O . THR A 1 412 ? -37.660 15.395 11.289 1.00 10.44 418 THR A O 1
ATOM 6217 N N . ASN A 1 413 ? -39.323 14.095 10.490 1.00 9.32 419 ASN A N 1
ATOM 6218 C CA . ASN A 1 413 ? -39.249 14.691 9.178 1.00 10.52 419 ASN A CA 1
ATOM 6219 C C . ASN A 1 413 ? -39.652 16.171 9.177 1.00 11.29 419 ASN A C 1
ATOM 6220 O O . ASN A 1 413 ? -39.436 16.844 8.187 1.00 12.39 419 ASN A O 1
ATOM 6231 N N . GLU A 1 414 ? -40.189 16.697 10.278 0.89 11.03 420 GLU A N 1
ATOM 6232 C CA . GLU A 1 414 ? -40.486 18.123 10.353 0.89 12.74 420 GLU A CA 1
ATOM 6233 C C . GLU A 1 414 ? -39.225 18.977 10.280 0.89 13.03 420 GLU A C 1
ATOM 6234 O O . GLU A 1 414 ? -39.243 20.046 9.665 0.89 14.74 420 GLU A O 1
ATOM 6246 N N . THR A 1 415 ? -38.143 18.519 10.900 1.00 12.75 421 THR A N 1
ATOM 6247 C CA . THR A 1 415 ? -36.897 19.276 10.932 1.00 13.71 421 THR A CA 1
ATOM 6248 C C . THR A 1 415 ? -35.678 18.483 10.452 1.00 12.46 421 THR A C 1
ATOM 6249 O O . THR A 1 415 ? -34.608 19.049 10.288 1.00 13.63 421 THR A O 1
ATOM 6260 N N . GLY A 1 416 ? -35.822 17.186 10.234 1.00 11.31 422 GLY A N 1
ATOM 6261 C CA . GLY A 1 416 ? -34.702 16.388 9.786 1.00 10.86 422 GLY A CA 1
ATOM 6262 C C . GLY A 1 416 ? -34.257 16.810 8.395 1.00 11.06 422 G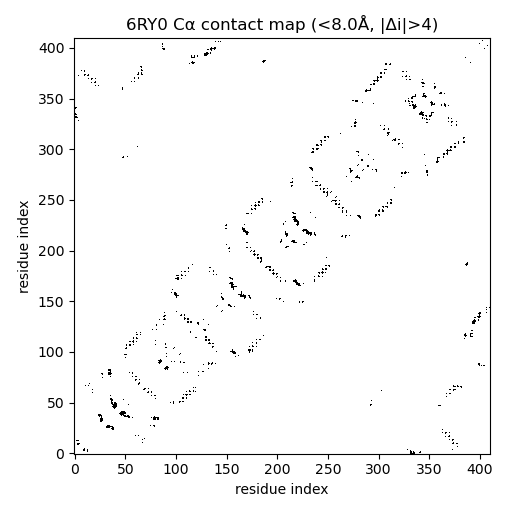LY A C 1
ATOM 6263 O O . GLY A 1 416 ? -34.978 17.477 7.645 1.00 12.76 422 GLY A O 1
ATOM 6267 N N . ILE A 1 417 ? -33.053 16.389 8.038 1.00 10.55 423 ILE A N 1
ATOM 6268 C CA . ILE A 1 417 ? -32.452 16.726 6.756 1.00 10.43 423 ILE A CA 1
ATOM 6269 C C . ILE A 1 417 ? -32.197 15.518 5.855 1.00 9.99 423 ILE A C 1
ATOM 6270 O O . ILE A 1 417 ? -31.822 15.693 4.705 1.00 10.44 423 ILE A O 1
ATOM 6286 N N . SER A 1 418 ? -32.470 14.303 6.339 1.00 9.87 424 SER A N 1
ATOM 6287 C CA . SER A 1 418 ? -32.241 13.125 5.523 1.00 9.32 424 SER A CA 1
ATOM 6288 C C . SER A 1 418 ? -33.375 12.959 4.510 1.00 9.72 424 SER A C 1
ATOM 6289 O O . SER A 1 418 ? -34.321 13.770 4.462 1.00 10.68 424 SER A O 1
ATOM 6297 N N . ARG A 1 419 ? -33.236 11.951 3.665 1.00 9.92 425 ARG A N 1
ATOM 6298 C CA . ARG A 1 419 ? -34.201 11.637 2.613 1.00 10.01 425 ARG A CA 1
ATOM 6299 C C . ARG A 1 419 ? -34.415 10.135 2.612 1.00 9.73 425 ARG A C 1
ATOM 6300 O O . ARG A 1 419 ? -33.480 9.351 2.872 1.00 10.37 425 ARG A O 1
ATOM 6321 N N . GLY A 1 420 ? -35.654 9.733 2.333 1.00 9.66 426 GLY A N 1
ATOM 6322 C CA . GLY A 1 420 ? -36.020 8.334 2.253 1.00 9.80 426 GLY A CA 1
ATOM 6323 C C . GLY A 1 420 ? -36.076 7.810 0.830 1.00 9.39 426 GLY A C 1
ATOM 6324 O O . GLY A 1 420 ? -35.626 8.455 -0.108 1.00 10.97 426 GLY A O 1
ATOM 6328 N N . ASP A 1 421 ? -36.607 6.618 0.681 1.00 8.58 427 ASP A N 1
ATOM 6329 C CA . ASP A 1 421 ? -36.688 5.941 -0.609 1.00 8.54 427 ASP A CA 1
ATOM 6330 C C . ASP A 1 421 ? -37.910 5.043 -0.515 1.00 8.30 427 ASP A C 1
ATOM 6331 O O . ASP A 1 421 ? -37.908 4.106 0.277 1.00 8.48 427 ASP A O 1
ATOM 6340 N N . PRO A 1 422 ? -38.967 5.252 -1.324 1.00 9.34 428 PRO A N 1
ATOM 6341 C CA . PRO A 1 422 ? -40.160 4.389 -1.233 1.00 10.58 428 PRO A CA 1
ATOM 6342 C C . PRO A 1 422 ? -39.889 2.958 -1.664 1.00 9.68 428 PRO A C 1
ATOM 6343 O O . PRO A 1 422 ? -40.692 2.083 -1.328 1.00 12.24 428 PRO A O 1
ATOM 6354 N N . ASN A 1 423 ? -38.782 2.720 -2.357 1.00 8.41 429 ASN A N 1
ATOM 6355 C CA . ASN A 1 423 ? -38.389 1.376 -2.765 1.00 8.65 429 ASN A CA 1
ATOM 6356 C C . ASN A 1 423 ? -37.184 0.872 -1.990 1.00 8.68 429 ASN A C 1
ATOM 6357 O O . ASN A 1 423 ? -36.542 -0.088 -2.428 1.00 9.91 429 ASN A O 1
ATOM 6368 N N . ALA A 1 424 ? -36.901 1.446 -0.835 1.00 8.15 430 ALA A N 1
ATOM 6369 C CA . ALA A 1 424 ? -35.837 0.911 0.009 1.00 9.06 430 ALA A CA 1
ATOM 6370 C C . ALA A 1 424 ? -36.112 -0.563 0.265 1.00 9.94 430 ALA A C 1
ATOM 6371 O O . ALA A 1 424 ? -37.219 -0.930 0.620 1.00 11.71 430 ALA A O 1
ATOM 6378 N N . GLY A 1 425 ? -35.121 -1.426 0.101 1.00 10.16 431 GLY A N 1
ATOM 6379 C CA . GLY A 1 425 ? -35.350 -2.855 0.322 1.00 11.73 431 GLY A CA 1
ATOM 6380 C C . GLY A 1 425 ? -36.079 -3.611 -0.783 1.00 11.52 431 GLY A C 1
ATOM 6381 O O . GLY A 1 425 ? -36.287 -4.831 -0.639 1.00 14.43 431 GLY A O 1
ATOM 6385 N N . MET A 1 426 ? -36.434 -2.955 -1.875 0.80 10.38 432 MET A N 1
ATOM 6386 C CA . MET A 1 426 ? -37.297 -3.587 -2.892 0.80 11.02 432 MET A CA 1
ATOM 6387 C C . MET A 1 426 ? -36.640 -3.774 -4.228 0.80 12.52 432 MET A C 1
ATOM 6388 O O . MET A 1 426 ? -37.306 -4.026 -5.222 0.80 15.04 432 MET A O 1
ATOM 6402 N N . ARG A 1 427 ? -35.324 -3.713 -4.272 1.00 12.89 433 ARG A N 1
ATOM 6403 C CA . ARG A 1 427 ? -34.651 -3.903 -5.542 1.00 14.70 433 ARG A CA 1
ATOM 6404 C C . ARG A 1 427 ? -34.729 -5.317 -6.018 1.00 15.25 433 ARG A C 1
ATOM 6405 O O . ARG A 1 427 ? -34.784 -6.249 -5.236 1.00 16.11 433 ARG A O 1
ATOM 6426 N N . SER A 1 428 ? -34.692 -5.447 -7.342 0.66 15.65 434 SER A N 1
ATOM 6427 C CA . SER A 1 428 ? -34.854 -6.727 -7.998 0.66 16.22 434 SER A CA 1
ATOM 6428 C C . SER A 1 428 ? -33.705 -7.651 -7.742 0.66 15.79 434 SER A C 1
ATOM 6429 O O . SER A 1 428 ? -33.896 -8.859 -7.808 0.66 17.16 434 SER A O 1
ATOM 6437 N N . ARG A 1 429 ? -32.522 -7.090 -7.466 0.67 14.57 435 ARG A N 1
ATOM 6438 C CA . ARG A 1 429 ? -31.345 -7.874 -7.096 0.67 15.90 435 ARG A CA 1
ATOM 6439 C C . ARG A 1 429 ? -31.236 -8.060 -5.595 0.67 13.44 435 ARG A C 1
ATOM 6440 O O . ARG A 1 429 ? -30.259 -8.619 -5.121 0.67 13.79 435 ARG A O 1
ATOM 6461 N N . GLY A 1 430 ? -32.233 -7.580 -4.853 0.56 10.96 436 GLY A N 1
ATOM 6462 C CA . GLY A 1 430 ? -32.238 -7.768 -3.414 0.56 10.58 436 GLY A CA 1
ATOM 6463 C C . GLY A 1 430 ? -32.260 -9.244 -3.032 0.56 10.55 436 GLY A C 1
ATOM 6464 O O . GLY A 1 430 ? -32.831 -10.094 -3.735 0.56 11.03 436 GLY A O 1
ATOM 6468 N N . ALA A 1 431 ? -31.628 -9.548 -1.901 0.57 11.16 437 ALA A N 1
ATOM 6469 C CA . ALA A 1 431 ? -31.462 -10.952 -1.499 0.57 10.92 437 ALA A CA 1
ATOM 6470 C C . ALA A 1 431 ? -32.811 -11.688 -1.349 0.57 11.03 437 ALA A C 1
ATOM 6471 O O . ALA A 1 431 ? -32.885 -12.908 -1.563 0.57 11.67 437 ALA A O 1
ATOM 6478 N N . ALA A 1 432 ? -33.877 -10.975 -0.994 0.61 10.50 438 ALA A N 1
ATOM 6479 C CA . ALA A 1 432 ? -35.171 -11.654 -0.812 0.61 10.52 438 ALA A CA 1
ATOM 6480 C C . ALA A 1 432 ? -35.637 -12.310 -2.111 0.61 10.41 438 ALA A C 1
ATOM 6481 O O . ALA A 1 432 ? -36.402 -13.262 -2.085 0.61 10.80 438 ALA A O 1
ATOM 6488 N N . GLN A 1 433 ? -35.194 -11.784 -3.246 0.70 11.76 439 GLN A N 1
ATOM 6489 C CA . GLN A 1 433 ? -35.598 -12.286 -4.570 0.70 11.75 439 GLN A CA 1
ATOM 6490 C C . GLN A 1 433 ? -34.931 -13.598 -4.929 0.70 14.35 439 GLN A C 1
ATOM 6491 O O . GLN A 1 433 ? -35.325 -14.270 -5.882 0.70 14.99 439 GLN A O 1
ATOM 6505 N N . HIS A 1 434 ? -33.922 -14.010 -4.180 0.74 18.48 440 HIS A N 1
ATOM 6506 C CA . HIS A 1 434 ? -33.366 -15.346 -4.424 0.74 25.74 440 HIS A CA 1
ATOM 6507 C C . HIS A 1 434 ? -33.236 -16.142 -3.136 0.74 27.77 440 HIS A C 1
ATOM 6508 O O . HIS A 1 434 ? -32.385 -17.009 -3.004 0.74 27.65 440 HIS A O 1
ATOM 6522 N N . PHE A 1 435 ? -34.148 -15.869 -2.211 0.89 30.15 441 PHE A N 1
ATOM 6523 C CA . PHE A 1 435 ? -34.232 -16.611 -0.965 0.89 32.40 441 PHE A CA 1
ATOM 6524 C C . PHE A 1 435 ? -34.635 -18.053 -1.249 0.89 33.89 441 PHE A C 1
ATOM 6525 O O . PHE A 1 435 ? -35.654 -18.290 -1.905 0.89 34.88 441 PHE A O 1
#

Nearest PDB structures (foldseek):
  6ry6-assembly1_A  TM=1.002E+00  e=9.266E-68  Thermochaetoides thermophila DSM 1495
  6y8f-assembly1_A  TM=8.290E-01  e=1.492E-11  Salegentibacter sp. Hel_I_6
  6shd-assembly3_C  TM=8.238E-01  e=6.532E-11  Salegentibacter sp. Hel_I_6
  6shm-assembly1_A  TM=8.411E-01  e=2.070E-10  Salegentibacter sp. Hel_I_6
  4bok-assembly1_A  TM=8.049E-01  e=3.771E-10  Niallia circulans

Radius of gyration: 19.54 Å; Cα contacts (8 Å, |Δi|>4): 852; chains: 1; bounding box: 51×48×52 Å

Solvent-accessible surface area: 15650 Å² total; per-residue (Å²): 101,95,5,109,6,109,63,83,117,62,13,34,106,5,0,117,29,4,0,114,22,0,25,98,46,6,88,3,75,96,115,87,92,87,15,0,26,3,43,6,32,43,100,97,167,132,26,41,5,82,7,14,0,0,0,5,0,0,1,3,2,0,6,2,51,34,16,23,54,27,80,64,40,20,134,9,0,38,80,0,0,29,103,5,15,17,99,23,10,4,0,14,15,82,150,49,55,97,22,10,0,2,20,18,0,0,10,0,0,10,7,0,0,14,0,1,7,9,83,1,54,44,3,72,135,118,97,34,13,0,12,14,0,0,21,2,0,20,30,9,0,14,20,113,49,28,44,55,63,51,17,140,11,3,0,32,86,15,20,21,66,136,26,99,16,44,52,20,0,6,0,6,0,0,0,0,2,0,0,0,0,0,6,0,0,33,5,28,104,72,90,70,21,7,110,60,1,36,131,4,2,62,23,0,64,78,30,17,0,0,31,100,156,51,31,6,2,22,19,0,0,60,25,115,101,110,1,99,53,30,65,144,32,42,26,1,22,0,5,1,0,0,0,5,0,0,0,2,0,50,50,55,47,137,57,101,78,0,51,64,42,0,33,60,1,0,65,2,2,39,115,24,4,18,77,125,18,11,0,33,0,54,52,9,6,68,169,94,37,35,5,70,15,49,38,1,1,8,0,2,3,1,0,17,14,0,0,14,0,8,38,2,0,88,78,0,94,113,89,0,38,75,35,6,66,56,0,0,71,17,0,0,113,0,0,61,0,90,126,77,34,46,61,11,0,2,12,2,73,64,39,151,43,17,50,3,70,48,5,142,13,51,2,0,1,1,9,2,1,0,0,2,0,0,3,5,25,1,8,124,111,18,127,66,7,12,20,74,132,86,21,78,18,113,38,43,133,93,7,18,117,105,88,192,8,42,44,121,143,123

Organism: Chaetomium thermophilum (strain DSM 1495 / CBS 144.50 / IMI 039719) (NCBI:txid759272)